Protein AF-A0A3Q3QH11-F1 (afdb_monomer)

Solvent-accessible surface area (backbone atoms only — not comparable to full-atom values): 25644 Å² total; per-residue (Å²): 134,87,88,76,90,80,82,75,76,81,72,76,75,79,68,80,43,66,52,62,38,78,49,45,77,47,57,56,49,84,46,32,37,39,34,46,46,75,87,61,91,87,56,75,84,47,38,33,44,38,30,42,28,45,78,89,65,49,70,82,40,79,49,78,41,73,62,62,53,48,80,47,30,69,63,44,58,72,43,69,44,60,46,49,32,33,42,37,35,31,30,34,45,98,86,45,61,24,57,77,38,72,36,71,32,30,21,32,13,70,78,53,96,40,79,41,78,32,39,32,68,73,53,79,73,44,62,45,83,52,99,74,32,32,30,42,40,25,56,19,62,56,65,75,38,57,61,53,48,71,35,66,71,52,95,74,26,36,40,37,35,32,46,31,54,91,83,50,77,44,78,50,68,36,46,78,84,43,72,59,34,68,48,71,59,44,81,72,66,91,93,59,81,64,37,33,32,41,40,36,37,38,27,41,79,85,53,81,38,30,37,41,33,50,66,48,69,79,50,54,54,79,78,74,64,57,69,55,54,54,49,49,55,51,49,52,52,52,50,53,51,50,51,52,51,51,53,52,51,50,51,50,50,51,53,52,52,63,65,70,61,65,83,77,80,80,81,94,81,83,75,86,82,77,80,81,93,80,89,81,83,89,85,88,86,90,84,80,90,84,81,91,85,90,88,88,86,81,91,83,87,88,87,90,86,83,89,83,92,80,89,80,90,81,90,80,90,81,88,84,88,82,90,85,79,92,87,84,85,90,77,92,88,78,91,78,89,87,84,92,85,90,77,89,86,90,90,86,80,85,92,85,91,85,85,83,82,91,83,87,82,86,86,82,84,80,86,76,68,101,78,89,67,86,66,70,43,77,42,75,79,55,100,78,50,69,44,84,40,76,74,81,132

Sequence (393 aa):
MMLAAVLLVAGVSAGLVPPPTNVTVTCQNLKTVVRWKYNSAHQPQTNFTVHLVGSEGDNWSRGETTDLQYDLSPFIWESDVLDFYYVTITAIQGGSRSELVRSDSFSFNRLKPAHVKCTLDFPPVNLTATESGATVKFENPFRFYGKLMEAVKEDGAMFTFIVSTGHKDLPSSCSEKDDICRQDNIPFPEGVEECVNLTGQLCNNDCLGQVDFNKTGPICLSKSNGTTEVHLVTLMLLLCVLVLVITIVTFLICKVKAWTMKVHERPKCLEPQLPNPRKRHPTYSPLANPVISPVTVSDHEPYDSCSVSSEEENRSAKHSSTTPLYVEGLSEDSNQELETLESSEGQRTDDDSVKTECISLEEEEEELSPYDSPQVMQVDMGDGDMVEAYTKR

Organism: Monopterus albus (NCBI:txid43700)

Secondary structure (DSSP, 8-state):
-----------------PPPEEEEEEEETTEEEEEEE--GGG----EEEEEEE-TT----EEEEESSSEEE-HHHHTTS-TTS-BEEEEEEEETTEE---EEPPPEESBTTS--SEEP-BPPP--EEEEETTEEEEEEE-HHHHSHHHHHHH--TT-EEEEEEE-SS-EEEEEEETT-SEEEEEEE---TTS--EEEEEEEEE-TTSSSEEEEPPPPPEE----THHHHHHHHHHHHHHHHHHHHHHHHHHHHHHHHHHH---PPPPS-----PPP--S-----------------------------------------------------------------------------------PPPP---TTS---EEEEE-STT-EEEEE---

InterPro domains:
  IPR003961 Fibronectin type III [PF01108] (5-99)
  IPR013783 Immunoglobulin-like fold [G3DSA:2.60.40.10] (12-111)
  IPR036116 Fibronectin type III superfamily [SSF49265] (16-107)

Radius of gyration: 47.94 Å; Cα contacts (8 Å, |Δi|>4): 518; chains: 1; bounding box: 90×103×166 Å

Structure (mmCIF, N/CA/C/O backbone):
data_AF-A0A3Q3QH11-F1
#
_entry.id   AF-A0A3Q3QH11-F1
#
loop_
_atom_site.group_PDB
_atom_site.id
_atom_site.type_symbol
_atom_site.label_atom_id
_atom_site.label_alt_id
_atom_site.label_comp_id
_atom_site.label_asym_id
_atom_site.label_entity_id
_atom_site.label_seq_id
_atom_site.pdbx_PDB_ins_code
_atom_site.Cartn_x
_atom_site.Cartn_y
_atom_site.Cartn_z
_atom_site.occupancy
_atom_site.B_iso_or_equiv
_atom_site.auth_seq_id
_atom_site.auth_comp_id
_atom_site.auth_asym_id
_atom_site.auth_atom_id
_atom_site.pdbx_PDB_model_num
ATOM 1 N N . MET A 1 1 ? 55.049 -24.193 -52.800 1.00 41.91 1 MET A N 1
ATOM 2 C CA . MET A 1 1 ? 54.706 -22.759 -52.676 1.00 41.91 1 MET A CA 1
ATOM 3 C C . MET A 1 1 ? 53.422 -22.549 -53.473 1.00 41.91 1 MET A C 1
ATOM 5 O O . MET A 1 1 ? 53.501 -22.321 -54.666 1.00 41.91 1 MET A O 1
ATOM 9 N N . MET A 1 2 ? 52.218 -22.827 -52.968 1.00 39.69 2 MET A N 1
ATOM 10 C CA . MET A 1 2 ? 51.712 -22.797 -51.584 1.00 39.69 2 MET A CA 1
ATOM 11 C C . MET A 1 2 ? 51.755 -21.392 -50.970 1.00 39.69 2 MET A C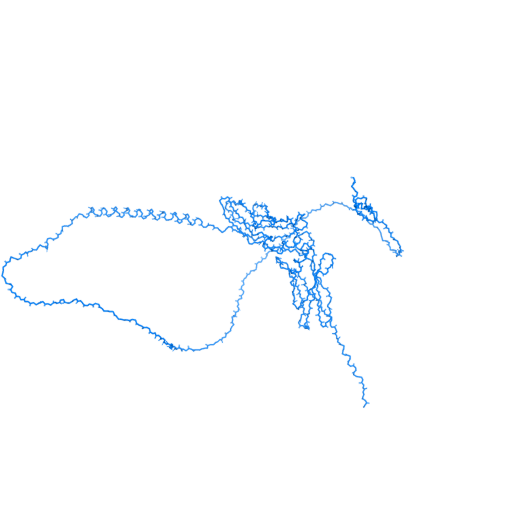 1
ATOM 13 O O . MET A 1 2 ? 52.744 -21.037 -50.339 1.00 39.69 2 MET A O 1
ATOM 17 N N . LEU A 1 3 ? 50.668 -20.644 -51.179 1.00 40.94 3 LEU A N 1
ATOM 18 C CA . LEU A 1 3 ? 50.088 -19.652 -50.265 1.00 40.94 3 LEU A CA 1
ATOM 19 C C . LEU A 1 3 ? 48.690 -19.294 -50.807 1.00 40.94 3 LEU A C 1
ATOM 21 O O . LEU A 1 3 ? 48.500 -18.301 -51.501 1.00 40.94 3 LEU A O 1
ATOM 25 N N . ALA A 1 4 ? 47.727 -20.189 -50.570 1.00 44.62 4 ALA A N 1
ATOM 26 C CA . ALA A 1 4 ? 46.320 -19.983 -50.909 1.00 44.62 4 ALA A CA 1
ATOM 27 C C . ALA A 1 4 ? 45.541 -19.579 -49.648 1.00 44.62 4 ALA A C 1
ATOM 29 O O . ALA A 1 4 ? 45.876 -20.013 -48.549 1.00 44.62 4 ALA A O 1
ATOM 30 N N . ALA A 1 5 ? 44.535 -18.726 -49.835 1.00 50.81 5 ALA A N 1
ATOM 31 C CA . ALA A 1 5 ? 43.805 -17.995 -48.804 1.00 50.81 5 ALA A CA 1
ATOM 32 C C . ALA A 1 5 ? 43.448 -18.780 -47.523 1.00 50.81 5 ALA A C 1
ATOM 34 O O . ALA A 1 5 ? 42.716 -19.765 -47.564 1.00 50.81 5 ALA A O 1
ATOM 35 N N . VAL A 1 6 ? 43.840 -18.218 -46.373 1.00 48.22 6 VAL A N 1
ATOM 36 C CA . VAL A 1 6 ? 43.160 -18.413 -45.081 1.00 48.22 6 VAL A CA 1
ATOM 37 C C . VAL A 1 6 ? 42.868 -17.034 -44.484 1.00 48.22 6 VAL A C 1
ATOM 39 O O . VAL A 1 6 ? 43.431 -16.627 -43.471 1.00 48.22 6 VAL A O 1
ATOM 42 N N . LEU A 1 7 ? 41.980 -16.284 -45.143 1.00 48.81 7 LEU A N 1
ATOM 43 C CA . LEU A 1 7 ? 41.263 -15.194 -44.481 1.00 48.81 7 LEU A CA 1
ATOM 44 C C . LEU A 1 7 ? 40.160 -15.828 -43.633 1.00 48.81 7 LEU A C 1
ATOM 46 O O . LEU A 1 7 ? 39.013 -15.942 -44.062 1.00 48.81 7 LEU A O 1
ATOM 50 N N . LEU A 1 8 ? 40.530 -16.271 -42.430 1.00 46.78 8 LEU A N 1
ATOM 51 C CA . LEU A 1 8 ? 39.557 -16.558 -41.384 1.00 46.78 8 LEU A CA 1
ATOM 52 C C . LEU A 1 8 ? 38.889 -15.237 -41.008 1.00 46.78 8 LEU A C 1
ATOM 54 O O . LEU A 1 8 ? 39.393 -14.481 -40.179 1.00 46.78 8 LEU A O 1
ATOM 58 N N . VAL A 1 9 ? 37.750 -14.963 -41.644 1.00 49.81 9 VAL A N 1
ATOM 59 C CA . VAL A 1 9 ? 36.811 -13.950 -41.174 1.00 49.81 9 VAL A CA 1
ATOM 60 C C . VAL A 1 9 ? 36.335 -14.427 -39.809 1.00 49.81 9 VAL A C 1
ATOM 62 O O . VAL A 1 9 ? 35.438 -15.262 -39.706 1.00 49.81 9 VAL A O 1
ATOM 65 N N . ALA A 1 10 ? 36.974 -13.911 -38.760 1.00 47.22 10 ALA A N 1
ATOM 66 C CA . ALA A 1 10 ? 36.498 -13.998 -37.391 1.00 47.22 10 ALA A CA 1
ATOM 67 C C . ALA A 1 10 ? 35.241 -13.127 -37.276 1.00 47.22 10 ALA A C 1
ATOM 69 O O . ALA A 1 10 ? 35.255 -12.042 -36.697 1.00 47.22 10 ALA A O 1
ATOM 70 N N . GLY A 1 11 ? 34.162 -13.600 -37.902 1.00 42.00 11 GLY A N 1
ATOM 71 C CA . GLY A 1 11 ? 32.826 -13.073 -37.730 1.00 42.00 11 GLY A CA 1
ATOM 72 C C . GLY A 1 11 ? 32.447 -13.293 -36.280 1.00 42.00 11 GLY A C 1
ATOM 73 O O . GLY A 1 11 ? 31.959 -14.360 -35.916 1.00 42.00 11 GLY A O 1
ATOM 74 N N . VAL A 1 12 ? 32.713 -12.284 -35.452 1.00 46.00 12 VAL A N 1
ATOM 75 C CA . VAL A 1 12 ? 32.092 -12.164 -34.143 1.00 46.00 12 VAL A CA 1
ATOM 76 C C . VAL A 1 12 ? 30.602 -12.074 -34.424 1.00 46.00 12 VAL A C 1
ATOM 78 O O . VAL A 1 12 ? 30.099 -11.022 -34.815 1.00 46.00 12 VAL A O 1
ATOM 81 N N . SER A 1 13 ? 29.908 -13.201 -34.278 1.00 43.16 13 SER A N 1
ATOM 82 C CA . SER A 1 13 ? 28.457 -13.219 -34.210 1.00 43.16 13 SER A CA 1
ATOM 83 C C . SER A 1 13 ? 28.072 -12.371 -33.008 1.00 43.16 13 SER A C 1
ATOM 85 O O . SER A 1 13 ? 28.094 -12.850 -31.874 1.00 43.16 13 SER A O 1
ATOM 87 N N . ALA A 1 14 ? 27.760 -11.101 -33.263 1.00 50.03 14 ALA A N 1
ATOM 88 C CA . ALA A 1 14 ? 27.093 -10.222 -32.322 1.00 50.03 14 ALA A CA 1
ATOM 89 C C . ALA A 1 14 ? 25.694 -10.805 -32.097 1.00 50.03 14 ALA A C 1
ATOM 91 O O . ALA A 1 14 ? 24.736 -10.457 -32.785 1.00 50.03 14 ALA A O 1
ATOM 92 N N . GLY A 1 15 ? 25.621 -11.801 -31.212 1.00 61.19 15 GLY A N 1
ATOM 93 C CA . GLY A 1 15 ? 24.380 -12.470 -30.867 1.00 61.19 15 GLY A CA 1
ATOM 94 C C . GLY A 1 15 ? 23.401 -11.426 -30.362 1.00 61.19 15 GLY A C 1
ATOM 95 O O . GLY A 1 15 ? 23.754 -10.637 -29.485 1.00 61.19 15 GLY A O 1
ATOM 96 N N . LEU A 1 16 ? 22.197 -11.402 -30.937 1.00 78.75 16 LEU A N 1
ATOM 97 C CA . LEU A 1 16 ? 21.146 -10.507 -30.471 1.00 78.75 16 LEU A CA 1
ATOM 98 C C . LEU A 1 16 ? 20.936 -10.747 -28.976 1.00 78.75 16 LEU A C 1
ATOM 100 O O . LEU A 1 16 ? 20.576 -11.850 -28.562 1.00 78.75 16 LEU A O 1
ATOM 104 N N . VAL A 1 17 ? 21.205 -9.712 -28.182 1.00 88.19 17 VAL A N 1
ATOM 105 C CA . VAL A 1 17 ? 21.005 -9.735 -26.735 1.00 88.19 17 VAL A CA 1
ATOM 106 C C . VAL A 1 17 ? 19.499 -9.876 -26.520 1.00 88.19 17 VAL A C 1
ATOM 108 O O . VAL A 1 17 ? 18.762 -8.973 -26.922 1.00 88.19 17 VAL A O 1
ATOM 111 N N . PRO A 1 18 ? 19.000 -10.994 -25.962 1.00 90.94 18 PRO A N 1
ATOM 112 C CA . PRO A 1 18 ? 17.565 -11.191 -25.866 1.00 90.94 18 PRO A CA 1
ATOM 113 C C . PRO A 1 18 ? 16.960 -10.148 -24.914 1.00 90.94 18 PRO A C 1
ATOM 115 O O . PRO A 1 18 ? 17.617 -9.758 -23.940 1.00 90.94 18 PRO A O 1
ATOM 118 N N . PRO A 1 19 ? 15.728 -9.685 -25.173 1.00 93.31 19 PRO A N 1
ATOM 119 C CA . PRO A 1 19 ? 15.022 -8.785 -24.271 1.00 93.31 19 PRO A CA 1
ATOM 120 C C . PRO A 1 19 ? 14.673 -9.473 -22.934 1.00 93.31 19 PRO A C 1
ATOM 122 O O . PRO A 1 19 ? 14.482 -10.694 -22.891 1.00 93.31 19 PRO A O 1
ATOM 125 N N . PRO A 1 20 ? 14.564 -8.712 -21.827 1.00 94.56 20 PRO A N 1
ATOM 126 C CA . PRO A 1 20 ? 13.922 -9.182 -20.601 1.00 94.56 20 PRO A CA 1
ATOM 127 C C . PRO A 1 20 ? 12.496 -9.695 -20.840 1.00 94.56 20 PRO A C 1
ATOM 129 O O . PRO A 1 20 ? 11.821 -9.296 -21.780 1.00 94.56 20 PRO A O 1
ATOM 132 N N . THR A 1 21 ? 11.999 -10.569 -19.968 1.00 95.06 21 THR A N 1
ATOM 133 C CA . THR A 1 21 ? 10.636 -11.122 -20.081 1.00 95.06 21 THR A CA 1
ATOM 134 C C . THR A 1 21 ? 9.908 -11.044 -18.745 1.00 95.06 21 THR A C 1
ATOM 136 O O . THR A 1 21 ? 10.556 -11.016 -17.701 1.00 95.06 21 THR A O 1
ATOM 139 N N . ASN A 1 22 ? 8.567 -11.041 -18.755 1.00 96.12 22 ASN A N 1
ATOM 140 C CA . ASN A 1 22 ? 7.748 -11.067 -17.531 1.00 96.12 22 ASN A CA 1
ATOM 141 C C . ASN A 1 22 ? 8.149 -9.933 -16.554 1.00 96.12 22 ASN A C 1
ATOM 143 O O . ASN A 1 22 ? 8.495 -10.199 -15.402 1.00 96.12 22 ASN A O 1
ATOM 147 N N . VAL A 1 23 ? 8.175 -8.685 -17.033 1.00 97.19 23 VAL A N 1
ATOM 148 C CA . VAL A 1 23 ? 8.546 -7.520 -16.214 1.00 97.19 23 VAL A CA 1
ATOM 149 C C . VAL A 1 23 ? 7.363 -7.129 -15.329 1.00 97.19 23 VAL A C 1
ATOM 151 O O . VAL A 1 23 ? 6.376 -6.597 -15.828 1.00 97.19 23 VAL A O 1
ATOM 154 N N . THR A 1 24 ? 7.451 -7.391 -14.026 1.00 97.25 24 THR A N 1
ATOM 155 C CA . THR A 1 24 ? 6.381 -7.116 -13.057 1.00 97.25 24 THR A CA 1
ATOM 156 C C . THR A 1 24 ? 6.827 -6.104 -12.008 1.00 97.25 24 THR A C 1
ATOM 158 O O . THR A 1 24 ? 7.942 -6.180 -11.490 1.00 97.25 24 THR A O 1
ATOM 161 N N . VAL A 1 25 ? 5.946 -5.163 -11.665 1.00 97.06 25 VAL A N 1
ATOM 162 C CA . VAL A 1 25 ? 6.148 -4.218 -10.557 1.00 97.06 25 VAL A CA 1
ATOM 163 C C . VAL A 1 25 ? 5.327 -4.682 -9.357 1.00 97.06 25 VAL A C 1
ATOM 165 O O . VAL A 1 25 ? 4.165 -5.053 -9.499 1.00 97.06 25 VAL A O 1
ATOM 168 N N . THR A 1 26 ? 5.930 -4.670 -8.171 1.00 96.00 26 THR A N 1
ATOM 169 C CA . THR A 1 26 ? 5.261 -4.980 -6.901 1.00 96.00 26 THR A CA 1
ATOM 170 C C . THR A 1 26 ? 5.481 -3.849 -5.908 1.00 96.00 26 THR A C 1
ATOM 172 O O . THR A 1 26 ? 6.632 -3.545 -5.584 1.00 96.00 26 THR A O 1
ATOM 175 N N . CYS A 1 27 ? 4.390 -3.279 -5.403 1.00 95.19 27 CYS A N 1
ATOM 176 C CA . CYS A 1 27 ? 4.373 -2.332 -4.292 1.00 95.19 27 CYS A CA 1
ATOM 177 C C . CYS A 1 27 ? 3.992 -3.060 -2.995 1.00 95.19 27 CYS A C 1
ATOM 179 O O . CYS A 1 27 ? 3.066 -3.868 -2.988 1.00 95.19 27 CYS A O 1
ATOM 181 N N . GLN A 1 28 ? 4.700 -2.774 -1.905 1.00 92.38 28 GLN A N 1
ATOM 182 C CA . GLN A 1 28 ? 4.384 -3.238 -0.556 1.00 92.38 28 GLN A CA 1
ATOM 183 C C . GLN A 1 28 ? 4.768 -2.133 0.433 1.00 92.38 28 GLN A C 1
ATOM 185 O O . GLN A 1 28 ? 5.950 -1.955 0.744 1.00 92.38 28 GLN A O 1
ATOM 190 N N . ASN A 1 29 ? 3.780 -1.386 0.933 1.00 92.81 29 ASN A N 1
ATOM 191 C CA . ASN A 1 29 ? 4.019 -0.144 1.675 1.00 92.81 29 ASN A CA 1
ATOM 192 C C . ASN A 1 29 ? 4.919 0.809 0.863 1.00 92.81 29 ASN A C 1
ATOM 194 O O . ASN A 1 29 ? 4.792 0.916 -0.355 1.00 92.81 29 ASN A O 1
ATOM 198 N N . LEU A 1 30 ? 5.889 1.447 1.522 1.00 90.94 30 LEU A N 1
ATOM 199 C CA . LEU A 1 30 ? 6.878 2.312 0.882 1.00 90.94 30 LEU A CA 1
ATOM 200 C C . LEU A 1 30 ? 7.856 1.560 -0.043 1.00 90.94 30 LEU A C 1
ATOM 202 O O . LEU A 1 30 ? 8.666 2.205 -0.706 1.00 90.94 30 LEU A O 1
ATOM 206 N N . LYS A 1 31 ? 7.827 0.221 -0.105 1.00 93.56 31 LYS A N 1
ATOM 207 C CA . LYS A 1 31 ? 8.769 -0.555 -0.917 1.00 93.56 31 LYS A CA 1
ATOM 208 C C . LYS A 1 31 ? 8.180 -0.906 -2.283 1.00 93.56 31 LYS A C 1
ATOM 210 O O . LYS A 1 31 ? 7.293 -1.750 -2.380 1.00 93.56 31 LYS A O 1
ATOM 215 N N . THR A 1 32 ? 8.736 -0.328 -3.345 1.00 95.19 32 THR A N 1
ATOM 216 C CA . THR A 1 32 ? 8.395 -0.663 -4.735 1.00 95.19 32 THR A CA 1
ATOM 217 C C . THR A 1 32 ? 9.574 -1.349 -5.413 1.00 95.19 32 THR A C 1
ATOM 219 O O . THR A 1 32 ? 10.671 -0.800 -5.482 1.00 95.19 32 THR A O 1
ATOM 222 N N . VAL A 1 33 ? 9.354 -2.558 -5.928 1.00 96.88 33 VAL A N 1
ATOM 223 C CA . VAL A 1 33 ? 10.381 -3.369 -6.599 1.00 96.88 33 VAL A CA 1
ATOM 224 C C . VAL A 1 33 ? 9.865 -3.818 -7.955 1.00 96.88 33 VAL A C 1
ATOM 226 O O . VAL A 1 33 ? 8.774 -4.379 -8.045 1.00 96.88 33 VAL A O 1
ATOM 229 N N . VAL A 1 34 ? 10.674 -3.630 -8.995 1.00 97.44 34 VAL A N 1
ATOM 230 C CA . VAL A 1 34 ? 10.457 -4.245 -10.310 1.00 97.44 34 VAL A CA 1
ATOM 231 C C . VAL A 1 34 ? 11.289 -5.519 -10.432 1.00 97.44 34 VAL A C 1
ATOM 233 O O . VAL A 1 34 ? 12.420 -5.575 -9.947 1.00 97.44 34 VAL A O 1
ATOM 236 N N . ARG A 1 35 ? 10.727 -6.559 -11.052 1.00 97.69 35 ARG A N 1
ATOM 237 C CA . ARG A 1 35 ? 11.358 -7.868 -11.275 1.00 97.69 35 ARG A CA 1
ATOM 238 C C . ARG A 1 35 ? 11.162 -8.323 -12.711 1.00 97.69 35 ARG A C 1
ATOM 240 O O . ARG A 1 35 ? 10.166 -7.975 -13.335 1.00 97.69 35 ARG A O 1
ATOM 247 N N . TRP A 1 36 ? 12.090 -9.117 -13.229 1.00 96.94 36 TRP A N 1
ATOM 248 C CA . TRP A 1 36 ? 12.000 -9.690 -14.573 1.00 96.94 36 TRP A CA 1
ATOM 249 C C . TRP A 1 36 ? 12.624 -11.085 -14.630 1.00 96.94 36 TRP A C 1
ATOM 251 O O . TRP A 1 36 ? 13.327 -11.523 -13.723 1.00 96.94 36 TRP A O 1
ATOM 261 N N . LYS A 1 37 ? 12.351 -11.809 -15.714 1.00 95.12 37 LYS A N 1
ATOM 262 C CA . LYS A 1 37 ? 12.970 -13.097 -16.037 1.00 95.12 37 LYS A CA 1
ATOM 263 C C . LYS A 1 37 ? 13.970 -12.910 -17.173 1.00 95.12 37 LYS A C 1
ATOM 265 O O . LYS A 1 37 ? 13.695 -12.214 -18.154 1.00 95.12 37 LYS A O 1
ATOM 270 N N . TYR A 1 38 ? 15.116 -13.573 -17.048 1.00 92.12 38 TYR A N 1
ATOM 271 C CA . TYR A 1 38 ? 16.170 -13.591 -18.056 1.00 92.12 38 TYR A CA 1
ATOM 272 C C . TYR A 1 38 ? 16.771 -14.991 -18.170 1.00 92.12 38 TYR A C 1
ATOM 274 O O . TYR A 1 38 ? 17.002 -15.640 -17.151 1.00 92.12 38 TYR A O 1
ATOM 282 N N . ASN A 1 39 ? 17.030 -15.467 -19.391 1.00 84.81 39 ASN A N 1
ATOM 283 C CA . ASN A 1 39 ? 17.626 -16.786 -19.602 1.00 84.81 39 ASN A CA 1
ATOM 284 C C . ASN A 1 39 ? 19.158 -16.692 -19.665 1.00 84.81 39 ASN A C 1
ATOM 286 O O . ASN A 1 39 ? 19.759 -16.681 -20.737 1.00 84.81 39 ASN A O 1
ATOM 290 N N . SER A 1 40 ? 19.791 -16.640 -18.494 1.00 67.44 40 SER A N 1
ATOM 291 C CA . SER A 1 40 ? 21.248 -16.547 -18.345 1.00 67.44 40 SER A CA 1
ATOM 292 C C . SER A 1 40 ? 22.008 -17.858 -18.603 1.00 67.44 40 SER A C 1
ATOM 294 O O . SER A 1 40 ? 23.237 -17.849 -18.580 1.00 67.44 40 SER A O 1
ATOM 296 N N . ALA A 1 41 ? 21.326 -18.981 -18.871 1.00 60.69 41 ALA A N 1
ATOM 297 C CA . ALA A 1 41 ? 21.913 -20.330 -18.844 1.00 60.69 41 ALA A CA 1
ATOM 298 C C . ALA A 1 41 ? 23.121 -20.551 -19.783 1.00 60.69 41 ALA A C 1
ATOM 300 O O . ALA A 1 41 ? 23.915 -21.468 -19.558 1.00 60.69 41 ALA A O 1
ATOM 301 N N . HIS A 1 42 ? 23.263 -19.730 -20.829 1.00 54.06 42 HIS A N 1
ATOM 302 C CA . HIS A 1 42 ? 24.322 -19.833 -21.842 1.00 54.06 42 HIS A CA 1
ATOM 303 C C . HIS A 1 42 ? 24.967 -18.478 -22.193 1.00 54.06 42 HIS A C 1
ATOM 305 O O . HIS A 1 42 ? 25.542 -18.343 -23.272 1.00 54.06 42 HIS A O 1
ATOM 311 N N . GLN A 1 43 ? 24.836 -17.456 -21.339 1.00 61.38 43 GLN A N 1
ATOM 312 C CA . GLN A 1 43 ? 25.171 -16.068 -21.691 1.00 61.38 43 GLN A CA 1
ATOM 313 C C . GLN A 1 43 ? 26.237 -15.443 -20.774 1.00 61.38 43 GLN A C 1
ATOM 315 O O . GLN A 1 43 ? 26.370 -15.849 -19.618 1.00 61.38 43 GLN A O 1
ATOM 320 N N . PRO A 1 44 ? 27.030 -14.472 -21.278 1.00 70.38 44 PRO A N 1
ATOM 321 C CA . PRO A 1 44 ? 27.988 -13.726 -20.465 1.00 70.38 44 PRO A CA 1
ATOM 322 C C . PRO A 1 44 ? 27.284 -12.869 -19.402 1.00 70.38 44 PRO A C 1
ATOM 324 O O . PRO A 1 44 ? 26.066 -12.674 -19.434 1.00 70.38 44 PRO A O 1
ATOM 327 N N . GLN A 1 45 ? 28.076 -12.311 -18.477 1.00 82.50 45 GLN A N 1
ATOM 328 C CA . GLN A 1 45 ? 27.591 -11.353 -17.483 1.00 82.50 45 GLN A CA 1
ATOM 329 C C . GLN A 1 45 ? 26.761 -10.258 -18.168 1.00 82.50 45 GLN A C 1
ATOM 331 O O . GLN A 1 45 ? 27.253 -9.529 -19.030 1.00 82.50 45 GLN A O 1
ATOM 336 N N . THR A 1 46 ? 25.487 -10.198 -17.790 1.00 89.19 46 THR A N 1
ATOM 337 C CA . THR A 1 46 ? 24.501 -9.266 -18.331 1.00 89.19 46 THR A CA 1
ATOM 338 C C . THR A 1 46 ? 24.264 -8.172 -17.306 1.00 89.19 46 THR A C 1
ATOM 340 O O . THR A 1 46 ? 23.952 -8.473 -16.154 1.00 89.19 46 THR A O 1
ATOM 343 N N . ASN A 1 47 ? 24.379 -6.919 -17.733 1.00 93.00 47 ASN A N 1
ATOM 344 C CA . ASN A 1 47 ? 23.879 -5.785 -16.966 1.00 93.00 47 ASN A CA 1
ATOM 345 C C . ASN A 1 47 ? 22.493 -5.408 -17.500 1.00 93.00 47 ASN A C 1
ATOM 347 O O . ASN A 1 47 ? 22.213 -5.559 -18.688 1.00 93.00 47 ASN A O 1
ATOM 351 N N . PHE A 1 48 ? 21.640 -4.873 -16.640 1.00 94.38 48 PHE A N 1
ATOM 352 C CA . PHE A 1 48 ? 20.331 -4.345 -16.989 1.00 94.38 48 PHE A CA 1
ATOM 353 C C . PHE A 1 48 ? 20.305 -2.854 -16.684 1.00 94.38 48 PHE A C 1
ATOM 355 O O . PHE A 1 48 ? 20.604 -2.447 -15.561 1.00 94.38 48 PHE A O 1
ATOM 362 N N . THR A 1 49 ? 19.926 -2.048 -17.671 1.00 94.94 49 THR A N 1
ATOM 363 C CA . THR A 1 49 ? 19.564 -0.647 -17.451 1.00 94.94 49 THR A CA 1
ATOM 364 C C . THR A 1 49 ? 18.066 -0.586 -17.191 1.00 94.94 49 THR A C 1
ATOM 366 O O . THR A 1 49 ? 17.276 -1.054 -18.014 1.00 94.94 49 THR A O 1
ATOM 369 N N . VAL A 1 50 ? 17.688 -0.017 -16.049 1.00 95.88 50 VAL A N 1
ATOM 370 C CA . VAL A 1 50 ? 16.306 0.154 -15.592 1.00 95.88 50 VAL A CA 1
ATOM 371 C C . VAL A 1 50 ? 15.975 1.642 -15.634 1.00 95.88 50 VAL A C 1
ATOM 373 O O . VAL A 1 50 ? 16.735 2.457 -15.118 1.00 95.88 50 VAL A O 1
ATOM 376 N N . HIS A 1 51 ? 14.852 1.998 -16.244 1.00 94.25 51 HIS A N 1
ATOM 377 C CA . HIS A 1 51 ? 14.390 3.374 -16.389 1.00 94.25 51 HIS A CA 1
ATOM 378 C C . HIS A 1 51 ? 12.981 3.523 -15.816 1.00 94.25 51 HIS A C 1
ATOM 380 O O . HIS A 1 51 ? 12.072 2.803 -16.231 1.00 94.25 51 HIS A O 1
ATOM 386 N N . LEU A 1 52 ? 12.808 4.454 -14.876 1.00 93.69 52 LEU A N 1
ATOM 387 C CA . LEU A 1 52 ? 11.498 4.883 -14.382 1.00 93.69 52 LEU A CA 1
ATOM 388 C C . LEU A 1 52 ? 11.000 6.043 -15.248 1.00 93.69 52 LEU A C 1
ATOM 390 O O . LEU A 1 52 ? 11.754 6.988 -15.487 1.00 93.69 52 LEU A O 1
ATOM 394 N N . VAL A 1 53 ? 9.749 5.969 -15.704 1.00 91.75 53 VAL A N 1
ATOM 395 C CA . VAL A 1 53 ? 9.140 6.966 -16.597 1.00 91.75 53 VAL A CA 1
ATOM 396 C C . VAL A 1 53 ? 7.754 7.348 -16.073 1.00 91.75 53 VAL A C 1
ATOM 398 O O . VAL A 1 53 ? 6.955 6.456 -15.773 1.00 91.75 53 VAL A O 1
ATOM 401 N N . GLY A 1 54 ? 7.497 8.651 -15.928 1.00 88.50 54 GLY A N 1
ATOM 402 C CA . GLY A 1 54 ? 6.215 9.209 -15.460 1.00 88.50 54 GLY A CA 1
ATOM 403 C C . GLY A 1 54 ? 5.226 9.519 -16.591 1.00 88.50 54 GLY A C 1
ATOM 404 O O . GLY A 1 54 ? 5.454 9.146 -17.748 1.00 88.50 54 GLY A O 1
ATOM 405 N N . SER A 1 55 ? 4.144 10.238 -16.272 1.00 78.31 55 SER A N 1
ATOM 406 C CA . SER A 1 55 ? 3.107 10.639 -17.241 1.00 78.31 55 SER A CA 1
ATOM 407 C C . SER A 1 55 ? 3.643 11.515 -18.373 1.00 78.31 55 SER A C 1
ATOM 409 O O . SER A 1 55 ? 3.252 11.331 -19.523 1.00 78.31 55 SER A O 1
ATOM 411 N N . GLU A 1 56 ? 4.554 12.440 -18.066 1.00 75.75 56 GLU A N 1
ATOM 412 C CA . GLU A 1 56 ? 5.090 13.426 -19.021 1.00 75.75 56 GLU A CA 1
ATOM 413 C C . GLU A 1 56 ? 6.131 12.829 -19.992 1.00 75.75 56 GLU A C 1
ATOM 415 O O . GLU A 1 56 ? 6.664 13.519 -20.854 1.00 75.75 56 GLU A O 1
ATOM 420 N N . GLY A 1 57 ? 6.419 11.525 -19.883 1.00 68.38 57 GLY A N 1
ATOM 421 C CA . GLY A 1 57 ? 7.375 10.812 -20.738 1.00 68.38 57 GLY A CA 1
ATOM 422 C C . GLY A 1 57 ? 8.842 10.967 -20.327 1.00 68.38 57 GLY A C 1
ATOM 423 O O . GLY A 1 57 ? 9.699 10.259 -20.864 1.00 68.38 57 GLY A O 1
ATOM 424 N N . ASP A 1 58 ? 9.135 11.825 -19.349 1.00 69.25 58 ASP A N 1
ATOM 425 C CA . ASP A 1 58 ? 10.487 12.043 -18.847 1.00 69.25 58 ASP A CA 1
ATOM 426 C C . ASP A 1 58 ? 11.046 10.826 -18.093 1.00 69.25 58 ASP A C 1
ATOM 428 O O . ASP A 1 58 ? 10.392 10.194 -17.254 1.00 69.25 58 ASP A O 1
ATOM 432 N N . ASN A 1 59 ? 12.308 10.504 -18.392 1.00 67.81 59 ASN A N 1
ATOM 433 C CA . ASN A 1 59 ? 13.049 9.399 -17.783 1.00 67.81 59 ASN A CA 1
ATOM 434 C C . ASN A 1 59 ? 13.602 9.826 -16.415 1.00 67.81 59 ASN A C 1
ATOM 436 O O . ASN A 1 59 ? 14.801 10.077 -16.279 1.00 67.81 59 ASN A O 1
ATOM 440 N N . TRP A 1 60 ? 12.723 9.903 -15.413 1.00 67.19 60 TRP A N 1
ATOM 441 C CA . TRP A 1 60 ? 13.018 10.424 -14.072 1.00 67.19 60 TRP A CA 1
ATOM 442 C C . TRP A 1 60 ? 14.229 9.768 -13.391 1.00 67.19 60 TRP A C 1
ATOM 444 O O . TRP A 1 60 ? 14.944 10.415 -12.626 1.00 67.19 60 TRP A O 1
ATOM 454 N N . SER A 1 61 ? 14.506 8.489 -13.671 1.00 73.81 61 SER A N 1
ATOM 455 C CA . SER A 1 61 ? 15.736 7.847 -13.200 1.00 73.81 61 SER A CA 1
ATOM 456 C C . SER A 1 61 ? 16.325 6.823 -14.173 1.00 73.81 61 SER A C 1
ATOM 458 O O . SER A 1 61 ? 15.642 6.255 -15.032 1.00 73.81 61 SER A O 1
ATOM 460 N N . ARG A 1 62 ? 17.633 6.577 -14.011 1.00 83.19 6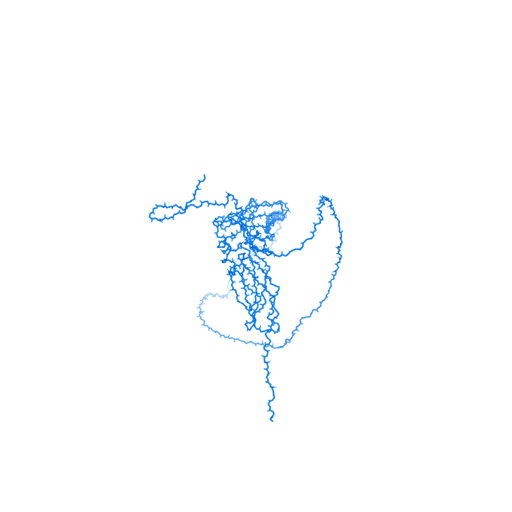2 ARG A N 1
ATOM 461 C CA . ARG A 1 62 ? 18.358 5.423 -14.557 1.00 83.19 62 ARG A CA 1
ATOM 462 C C . ARG A 1 62 ? 19.005 4.652 -13.411 1.00 83.19 62 ARG A C 1
ATOM 464 O O . ARG A 1 62 ? 19.886 5.179 -12.739 1.00 83.19 62 ARG A O 1
ATOM 471 N N . GLY A 1 63 ? 18.633 3.388 -13.270 1.00 88.69 63 GLY A N 1
ATOM 472 C CA . GLY A 1 63 ? 19.382 2.384 -12.527 1.00 88.69 63 GLY A CA 1
ATOM 473 C C . GLY A 1 63 ? 20.205 1.493 -13.456 1.00 88.69 63 GLY A C 1
ATOM 474 O O . GLY A 1 63 ? 19.817 1.247 -14.599 1.00 88.69 63 GLY A O 1
ATOM 475 N N . GLU A 1 64 ? 21.314 0.958 -12.951 1.00 92.62 64 GLU A N 1
ATOM 476 C CA . GLU A 1 64 ? 22.018 -0.176 -13.559 1.00 92.62 64 GLU A CA 1
ATOM 477 C C . GLU A 1 64 ? 22.228 -1.270 -12.504 1.00 92.62 64 GLU A C 1
ATOM 479 O O . GLU A 1 64 ? 22.530 -0.974 -11.348 1.00 92.62 64 GLU A O 1
ATOM 484 N N . THR A 1 65 ? 22.028 -2.536 -12.881 1.00 93.19 65 THR A N 1
ATOM 485 C CA . THR A 1 65 ? 22.192 -3.697 -11.987 1.00 93.19 65 THR A CA 1
ATOM 486 C C . THR A 1 65 ? 22.548 -4.969 -12.763 1.00 93.19 65 THR A C 1
ATOM 488 O O . THR A 1 65 ? 22.267 -5.071 -13.954 1.00 93.19 65 THR A O 1
ATOM 491 N N . THR A 1 66 ? 23.152 -5.957 -12.102 1.00 92.81 66 THR A N 1
ATOM 492 C CA . THR A 1 66 ? 23.282 -7.342 -12.604 1.00 92.81 66 THR A CA 1
ATOM 493 C C . THR A 1 66 ? 22.129 -8.248 -12.165 1.00 92.81 66 THR A C 1
ATOM 495 O O . THR A 1 66 ? 21.961 -9.341 -12.705 1.00 92.81 66 THR A O 1
ATOM 498 N N . ASP A 1 67 ? 21.352 -7.819 -11.171 1.00 93.56 67 ASP A N 1
ATOM 499 C CA . ASP A 1 67 ? 20.298 -8.622 -10.554 1.00 93.56 67 ASP A CA 1
ATOM 500 C C . ASP A 1 67 ? 19.022 -8.623 -11.403 1.00 93.56 67 ASP A C 1
ATOM 502 O O . ASP A 1 67 ? 18.762 -7.692 -12.157 1.00 93.56 67 ASP A O 1
ATOM 506 N N . LEU A 1 68 ? 18.172 -9.640 -11.228 1.00 94.56 68 LEU A N 1
ATOM 507 C CA . LEU A 1 68 ? 16.862 -9.753 -11.897 1.00 94.56 68 LEU A CA 1
ATOM 508 C C . LEU A 1 68 ? 15.732 -8.976 -11.188 1.00 94.56 68 LEU A C 1
ATOM 510 O O . LEU A 1 68 ? 14.543 -9.242 -11.392 1.00 94.56 68 LEU A O 1
ATOM 514 N N . GLN A 1 69 ? 16.104 -8.045 -10.311 1.00 96.00 69 GLN A N 1
ATOM 515 C CA . GLN A 1 69 ? 15.199 -7.124 -9.635 1.00 96.00 69 GLN A CA 1
ATOM 516 C C . GLN A 1 69 ? 15.892 -5.783 -9.378 1.00 96.00 69 GLN A C 1
ATOM 518 O O . GLN A 1 69 ? 17.115 -5.723 -9.251 1.00 96.00 69 GLN A O 1
ATOM 523 N N . TYR A 1 70 ? 15.107 -4.716 -9.249 1.00 96.12 70 TYR A N 1
ATOM 524 C CA . TYR A 1 70 ? 15.605 -3.388 -8.903 1.00 96.12 70 TYR A CA 1
ATOM 525 C C . TYR A 1 70 ? 14.652 -2.682 -7.936 1.00 96.12 70 TYR A C 1
ATOM 527 O O . TYR A 1 70 ? 13.430 -2.769 -8.078 1.00 96.12 70 TYR A O 1
ATOM 535 N N . ASP A 1 71 ? 15.216 -2.013 -6.931 1.00 95.75 71 ASP A N 1
ATOM 536 C CA . ASP A 1 71 ? 14.460 -1.285 -5.914 1.00 95.75 71 ASP A CA 1
ATOM 537 C C . ASP A 1 71 ? 14.204 0.146 -6.401 1.00 95.75 71 ASP A C 1
ATOM 539 O O . ASP A 1 71 ? 15.129 0.943 -6.552 1.00 95.75 71 ASP A O 1
ATOM 543 N N . LEU A 1 72 ? 12.942 0.450 -6.699 1.00 94.25 72 LEU A N 1
ATOM 544 C CA . LEU A 1 72 ? 12.513 1.744 -7.233 1.00 94.25 72 LEU A CA 1
ATOM 545 C C . LEU A 1 72 ? 12.122 2.731 -6.128 1.00 94.25 72 LEU A C 1
ATOM 547 O O . LEU A 1 72 ? 11.898 3.907 -6.411 1.00 94.25 72 LEU A O 1
ATOM 551 N N . SER A 1 73 ? 12.045 2.265 -4.878 1.00 92.06 73 SER A N 1
ATOM 552 C CA . SER A 1 73 ? 11.532 3.037 -3.744 1.00 92.06 73 SER A CA 1
ATOM 553 C C . SER A 1 73 ? 12.209 4.403 -3.565 1.00 92.06 73 SER A C 1
ATOM 555 O O . SER A 1 73 ? 11.474 5.370 -3.389 1.00 92.06 73 SER A O 1
ATOM 557 N N . PRO A 1 74 ? 13.553 4.552 -3.632 1.00 89.31 74 PRO A N 1
ATOM 558 C CA . PRO A 1 74 ? 14.187 5.862 -3.461 1.00 89.31 74 PRO A CA 1
ATOM 559 C C . PRO A 1 74 ? 13.642 6.892 -4.455 1.00 89.31 74 PRO A C 1
ATOM 561 O O . PRO A 1 74 ? 13.118 7.921 -4.045 1.00 89.31 74 PRO A O 1
ATOM 564 N N . PHE A 1 75 ? 13.635 6.536 -5.742 1.00 88.62 75 PHE A N 1
ATOM 565 C CA . PHE A 1 75 ? 13.209 7.408 -6.835 1.00 88.62 75 PHE A CA 1
ATOM 566 C C . PHE A 1 75 ? 11.729 7.802 -6.747 1.00 88.62 75 PHE A C 1
ATOM 568 O O . PHE A 1 75 ? 11.407 8.948 -7.029 1.00 88.62 75 PHE A O 1
ATOM 575 N N . ILE A 1 76 ? 10.850 6.881 -6.333 1.00 89.25 76 ILE A N 1
ATOM 576 C CA . ILE A 1 76 ? 9.396 7.119 -6.235 1.00 89.25 76 ILE A CA 1
ATOM 577 C C . ILE A 1 76 ? 9.036 8.040 -5.061 1.00 89.25 76 ILE A C 1
ATOM 579 O O . ILE A 1 76 ? 8.142 8.869 -5.184 1.00 89.25 76 ILE A O 1
ATOM 583 N N . TRP A 1 77 ? 9.729 7.927 -3.924 1.00 86.94 77 TRP A N 1
ATOM 584 C CA . TRP A 1 77 ? 9.506 8.832 -2.784 1.00 86.94 77 TRP A CA 1
ATOM 585 C C . TRP A 1 77 ? 10.310 10.139 -2.881 1.00 86.94 77 TRP A C 1
ATOM 587 O O . TRP A 1 77 ? 10.227 10.976 -1.988 1.00 86.94 77 TRP A O 1
ATOM 597 N N . GLU A 1 78 ? 11.095 10.309 -3.946 1.00 84.50 78 GLU A N 1
ATOM 598 C CA . GLU A 1 78 ? 11.773 11.559 -4.315 1.00 84.50 78 GLU A CA 1
ATOM 599 C C . GLU A 1 78 ? 11.079 12.261 -5.507 1.00 84.50 78 GLU A C 1
ATOM 601 O O . GLU A 1 78 ? 11.339 13.438 -5.761 1.00 84.50 78 GLU A O 1
ATOM 606 N N . SER A 1 79 ? 10.163 11.574 -6.205 1.00 81.69 79 SER A N 1
ATOM 607 C CA . SER A 1 79 ? 9.321 12.093 -7.292 1.00 81.69 79 SER A CA 1
ATOM 608 C C . SER A 1 79 ? 7.928 12.534 -6.799 1.00 81.69 79 SER A C 1
ATOM 610 O O . SER A 1 79 ? 7.695 12.687 -5.597 1.00 81.69 79 SER A O 1
ATOM 612 N N . ASP A 1 80 ? 6.990 12.779 -7.722 1.00 84.69 80 ASP A N 1
ATOM 613 C CA . ASP A 1 80 ? 5.561 12.862 -7.397 1.00 84.69 80 ASP A CA 1
ATOM 614 C C . ASP A 1 80 ? 4.979 11.451 -7.211 1.00 84.69 80 ASP A C 1
ATOM 616 O O . ASP A 1 80 ? 4.675 10.751 -8.174 1.00 84.69 80 ASP A O 1
ATOM 620 N N . VAL A 1 81 ? 4.791 11.023 -5.962 1.00 86.12 81 VAL A N 1
ATOM 621 C CA . VAL A 1 81 ? 4.239 9.694 -5.648 1.00 86.12 81 VAL A CA 1
ATOM 622 C C . VAL A 1 81 ? 2.797 9.488 -6.153 1.00 86.12 81 VAL A C 1
ATOM 624 O O . VAL A 1 81 ? 2.340 8.348 -6.273 1.00 86.12 81 VAL A O 1
ATOM 627 N N . LEU A 1 82 ? 2.076 10.571 -6.465 1.00 87.69 82 LEU A N 1
ATOM 628 C CA . LEU A 1 82 ? 0.692 10.551 -6.941 1.00 87.69 82 LEU A CA 1
ATOM 629 C C . LEU A 1 82 ? 0.583 10.462 -8.475 1.00 87.69 82 LEU A C 1
ATOM 631 O O . LEU A 1 82 ? -0.536 10.376 -9.001 1.00 87.69 82 LEU A O 1
ATOM 635 N N . ASP A 1 83 ? 1.708 10.437 -9.196 1.00 88.38 83 ASP A N 1
ATOM 636 C CA . ASP A 1 83 ? 1.727 10.267 -10.647 1.00 88.38 83 ASP A CA 1
ATOM 637 C C . ASP A 1 83 ? 1.588 8.793 -11.099 1.00 88.38 83 ASP A C 1
ATOM 639 O O . ASP A 1 83 ? 1.582 7.842 -10.311 1.00 88.38 83 ASP A O 1
ATOM 643 N N . PHE A 1 84 ? 1.397 8.601 -12.402 1.00 90.25 84 PHE A N 1
ATOM 644 C CA . PHE A 1 84 ? 1.331 7.323 -13.098 1.00 90.25 84 PHE A CA 1
ATOM 645 C C . PHE A 1 84 ? 2.710 6.973 -13.663 1.00 90.25 84 PHE A C 1
ATOM 647 O O . PHE A 1 84 ? 3.262 7.695 -14.489 1.00 90.25 84 PHE A O 1
ATOM 654 N N . TYR A 1 85 ? 3.240 5.824 -13.255 1.00 93.62 85 TYR A N 1
ATOM 655 C CA . TYR A 1 85 ? 4.573 5.369 -13.629 1.00 93.62 85 TYR A CA 1
ATOM 656 C C . TYR A 1 85 ? 4.548 4.089 -14.454 1.00 93.62 85 TYR A C 1
ATOM 658 O O . TYR A 1 85 ? 3.631 3.271 -14.383 1.00 93.62 85 TYR A O 1
ATOM 666 N N . TYR A 1 86 ? 5.617 3.877 -15.211 1.00 94.56 86 TYR A N 1
ATOM 667 C CA . TYR A 1 86 ? 5.980 2.579 -15.761 1.00 94.56 86 TYR A CA 1
ATOM 668 C C . TYR A 1 86 ? 7.498 2.418 -15.773 1.00 94.56 86 TYR A C 1
ATOM 670 O O . TYR A 1 86 ? 8.255 3.387 -15.682 1.00 94.56 86 TYR A O 1
ATOM 678 N N . VAL A 1 87 ? 7.949 1.172 -15.876 1.00 95.75 87 VAL A N 1
ATOM 679 C CA . VAL A 1 87 ? 9.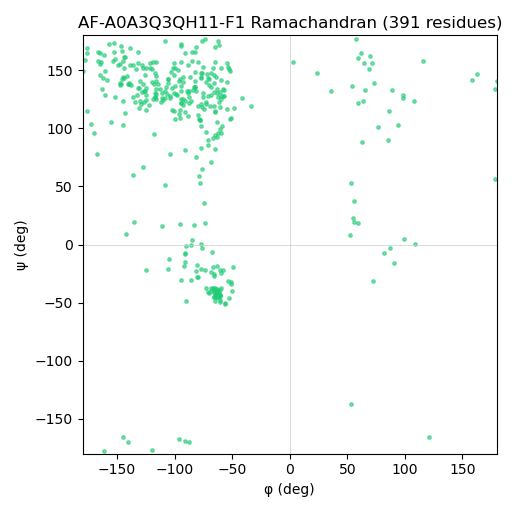367 0.836 -15.978 1.00 95.75 87 VAL A CA 1
ATOM 680 C C . VAL A 1 87 ? 9.679 0.438 -17.410 1.00 95.75 87 VAL A C 1
ATOM 682 O O . VAL A 1 87 ? 8.894 -0.262 -18.051 1.00 95.75 87 VAL A O 1
ATOM 685 N N . THR A 1 88 ? 10.852 0.824 -17.902 1.00 95.38 88 THR A N 1
ATOM 686 C CA . THR A 1 88 ? 11.448 0.214 -19.091 1.00 95.38 88 THR A CA 1
ATOM 687 C C . THR A 1 88 ? 12.802 -0.403 -18.752 1.00 95.38 88 THR A C 1
ATOM 689 O O . THR A 1 88 ? 13.558 0.134 -17.941 1.00 95.38 88 THR A O 1
ATOM 692 N N . ILE A 1 89 ? 13.093 -1.578 -19.313 1.00 96.00 89 ILE A N 1
ATOM 693 C CA . ILE A 1 89 ? 14.300 -2.355 -19.010 1.00 96.00 89 ILE A CA 1
ATOM 694 C C . ILE A 1 89 ? 14.972 -2.782 -20.311 1.00 96.00 89 ILE A C 1
ATOM 696 O O . ILE A 1 89 ? 14.317 -3.256 -21.239 1.00 96.00 89 ILE A O 1
ATOM 700 N N . THR A 1 90 ? 16.292 -2.620 -20.368 1.00 94.62 90 THR A N 1
ATOM 701 C CA . THR A 1 90 ? 17.144 -3.062 -21.481 1.00 94.62 90 THR A CA 1
ATOM 702 C C . THR A 1 90 ? 18.276 -3.928 -20.936 1.00 94.62 90 THR A C 1
ATOM 704 O O . THR A 1 90 ? 18.941 -3.536 -19.978 1.00 94.62 90 THR A O 1
ATOM 707 N N . ALA A 1 91 ? 18.515 -5.092 -21.540 1.00 94.00 91 ALA A N 1
ATOM 708 C CA . ALA A 1 91 ? 19.659 -5.942 -21.222 1.00 94.00 91 ALA A CA 1
ATOM 709 C C . ALA A 1 91 ? 20.892 -5.522 -22.039 1.00 94.00 91 ALA A C 1
ATOM 711 O O . ALA A 1 91 ? 20.776 -5.129 -23.201 1.00 94.00 91 ALA A O 1
ATOM 712 N N . ILE A 1 92 ? 22.078 -5.613 -21.437 1.00 91.31 92 ILE A N 1
ATOM 713 C CA . ILE A 1 92 ? 23.359 -5.208 -22.021 1.00 91.31 92 ILE A CA 1
ATOM 714 C C . ILE A 1 92 ? 24.376 -6.340 -21.852 1.00 91.31 92 ILE A C 1
ATOM 716 O O . ILE A 1 92 ? 24.662 -6.769 -20.734 1.00 91.31 92 ILE A O 1
ATOM 720 N N . GLN A 1 93 ? 24.957 -6.793 -22.966 1.00 89.31 93 GLN A N 1
ATOM 721 C CA . GLN A 1 93 ? 26.017 -7.808 -23.009 1.00 89.31 93 GLN A CA 1
ATOM 722 C C . GLN A 1 93 ? 27.103 -7.368 -23.993 1.00 89.31 93 GLN A C 1
ATOM 724 O O . GLN A 1 93 ? 26.810 -7.047 -25.141 1.00 89.31 93 GLN A O 1
ATOM 729 N N . GLY A 1 94 ? 28.366 -7.329 -23.556 1.00 82.12 94 GLY A N 1
ATOM 730 C CA . GLY A 1 94 ? 29.504 -7.001 -24.431 1.00 82.12 94 GLY A CA 1
ATOM 731 C C . GLY A 1 94 ? 29.451 -5.615 -25.101 1.00 82.12 94 GLY A C 1
ATOM 732 O O . GLY A 1 94 ? 30.125 -5.404 -26.102 1.00 82.12 94 GLY A O 1
ATOM 733 N N . GLY A 1 95 ? 28.637 -4.687 -24.583 1.00 82.44 95 GLY A N 1
ATOM 734 C CA . GLY A 1 95 ? 28.360 -3.377 -25.190 1.00 82.44 95 GLY A CA 1
ATOM 735 C C . GLY A 1 95 ? 27.160 -3.356 -26.150 1.00 82.44 95 GLY A C 1
ATOM 736 O O . GLY A 1 95 ? 26.621 -2.283 -26.417 1.00 82.44 95 GLY A O 1
ATOM 737 N N . SER A 1 96 ? 26.685 -4.516 -26.612 1.00 88.25 96 SER A N 1
ATOM 738 C CA . SER A 1 96 ? 25.416 -4.650 -27.335 1.00 88.25 96 SER A CA 1
ATOM 739 C C . SER A 1 96 ? 24.225 -4.549 -26.377 1.00 88.25 96 SER A C 1
ATOM 741 O O . SER A 1 96 ? 24.334 -4.885 -25.196 1.00 88.25 96 SER A O 1
ATOM 743 N N . ARG A 1 97 ? 23.079 -4.091 -26.891 1.00 91.44 97 ARG A N 1
ATOM 744 C CA . ARG A 1 97 ? 21.828 -3.904 -26.138 1.00 91.44 97 ARG A CA 1
ATOM 745 C C . ARG A 1 97 ? 20.706 -4.754 -26.726 1.00 91.44 97 ARG A C 1
ATOM 747 O O . ARG A 1 97 ? 20.710 -5.008 -27.929 1.00 91.44 97 ARG A O 1
ATOM 754 N N . SER A 1 98 ? 19.761 -5.166 -25.886 1.00 92.81 98 SER A N 1
ATOM 755 C CA . SER A 1 98 ? 18.504 -5.773 -26.325 1.00 92.81 98 SER A CA 1
ATOM 756 C C . SER A 1 98 ? 17.525 -4.731 -26.866 1.00 92.81 98 SER A C 1
ATOM 758 O O . SER A 1 98 ? 17.734 -3.524 -26.733 1.00 92.81 98 SER A O 1
ATOM 760 N N . GLU A 1 99 ? 16.396 -5.205 -27.390 1.00 93.88 99 GLU A N 1
ATOM 761 C CA . GLU A 1 99 ? 15.179 -4.395 -27.453 1.00 93.88 99 GLU A CA 1
ATOM 762 C C . GLU A 1 99 ? 14.739 -3.974 -26.038 1.00 93.88 99 GLU A C 1
ATOM 764 O O . GLU A 1 99 ? 15.035 -4.650 -25.044 1.00 93.88 99 GLU A O 1
ATOM 769 N N . LEU A 1 100 ? 14.055 -2.834 -25.953 1.00 93.75 100 LEU A N 1
ATOM 770 C CA . LEU A 1 100 ? 13.547 -2.259 -24.710 1.00 93.75 100 LEU A CA 1
ATOM 771 C C . LEU A 1 100 ? 12.194 -2.885 -24.358 1.00 93.75 100 LEU A C 1
ATOM 773 O O . LEU A 1 100 ? 11.301 -2.953 -25.198 1.00 93.75 100 LEU A O 1
ATOM 777 N N . VAL A 1 101 ? 12.025 -3.295 -23.100 1.00 96.50 101 VAL A N 1
ATOM 778 C CA . VAL A 1 101 ? 10.789 -3.923 -22.611 1.00 96.50 101 VAL A CA 1
ATOM 779 C C . VAL A 1 101 ? 10.139 -3.058 -21.548 1.00 96.50 101 VAL A C 1
ATOM 781 O O . VAL A 1 101 ? 10.791 -2.649 -20.589 1.00 96.50 101 VAL A O 1
ATOM 784 N N . ARG A 1 102 ? 8.845 -2.790 -21.722 1.00 95.38 102 ARG A N 1
ATOM 785 C CA . ARG A 1 102 ? 8.007 -1.993 -20.822 1.00 95.38 102 ARG A CA 1
ATOM 786 C C . ARG A 1 102 ? 7.253 -2.892 -19.834 1.00 95.38 102 ARG A C 1
ATOM 788 O O . ARG A 1 102 ? 6.808 -3.973 -20.209 1.00 95.38 102 ARG A O 1
ATOM 795 N N . SER A 1 103 ? 7.109 -2.439 -18.590 1.00 96.62 103 SER A N 1
ATOM 796 C CA . SER A 1 103 ? 6.216 -3.040 -17.592 1.00 96.62 103 SER A CA 1
ATOM 797 C C . SER A 1 103 ? 4.773 -2.557 -17.751 1.00 96.62 103 SER A C 1
ATOM 799 O O . SER A 1 103 ? 4.516 -1.497 -18.332 1.00 96.62 103 SER A O 1
ATOM 801 N N . ASP A 1 104 ? 3.847 -3.259 -17.101 1.00 95.81 104 ASP A N 1
ATOM 802 C CA . ASP A 1 104 ? 2.550 -2.689 -16.731 1.00 95.81 104 ASP A CA 1
ATOM 803 C C . ASP A 1 104 ? 2.737 -1.370 -15.953 1.00 95.81 104 ASP A C 1
ATOM 805 O O . ASP A 1 104 ? 3.757 -1.168 -15.278 1.00 95.81 104 ASP A O 1
ATOM 809 N N . SER A 1 105 ? 1.769 -0.456 -16.055 1.00 95.19 105 SER A N 1
ATOM 810 C CA . SER A 1 105 ? 1.819 0.821 -15.332 1.00 95.19 105 SER A CA 1
ATOM 811 C C . SER A 1 105 ? 1.344 0.693 -13.887 1.00 95.19 105 SER A C 1
ATOM 813 O O . SER A 1 105 ? 0.447 -0.096 -13.585 1.00 95.19 105 SER A O 1
ATOM 815 N N . PHE A 1 106 ? 1.912 1.503 -12.998 1.00 95.62 106 PHE A N 1
ATOM 816 C CA . PHE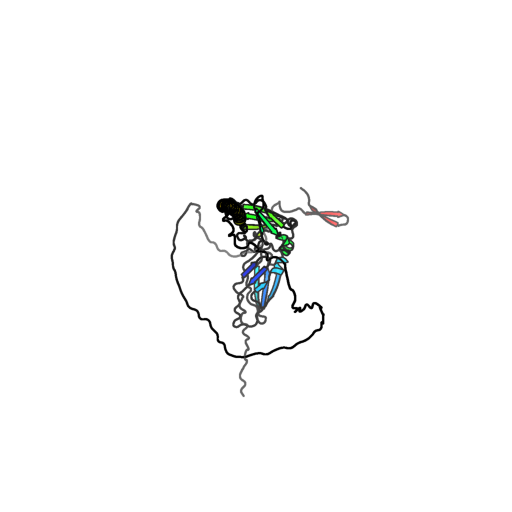 A 1 106 ? 1.626 1.500 -11.568 1.00 95.62 106 PHE A CA 1
ATOM 817 C C . PHE A 1 106 ? 1.463 2.922 -11.011 1.00 95.62 106 PHE A C 1
ATOM 819 O O . PHE A 1 106 ? 1.983 3.881 -11.576 1.00 95.62 106 PHE A O 1
ATOM 826 N N . SER A 1 107 ? 0.713 3.073 -9.918 1.00 94.19 107 SER A N 1
ATOM 827 C CA . SER A 1 107 ? 0.571 4.345 -9.191 1.00 94.19 107 SER A CA 1
ATOM 828 C C . SER A 1 107 ? 0.071 4.102 -7.767 1.00 94.19 107 SER A C 1
ATOM 830 O O . SER A 1 107 ? -0.701 3.165 -7.543 1.00 94.19 107 SER A O 1
ATOM 832 N N . PHE A 1 108 ? 0.468 4.957 -6.819 1.00 92.56 108 PHE A N 1
ATOM 833 C CA . PHE A 1 108 ? -0.160 5.028 -5.493 1.00 92.56 108 PHE A CA 1
ATOM 834 C C . PHE A 1 108 ? -1.467 5.836 -5.506 1.00 92.56 108 PHE A C 1
ATOM 836 O O . PHE A 1 108 ? -2.282 5.684 -4.600 1.00 92.56 108 PHE A O 1
ATOM 843 N N . ASN A 1 109 ? -1.710 6.654 -6.536 1.00 91.25 109 ASN A N 1
ATOM 844 C CA . ASN A 1 109 ? -2.960 7.388 -6.679 1.00 91.25 109 ASN A CA 1
ATOM 845 C C . ASN A 1 109 ? -4.064 6.477 -7.241 1.00 91.25 109 ASN A C 1
ATOM 847 O O . ASN A 1 109 ? -4.067 6.098 -8.418 1.00 91.25 109 ASN A O 1
ATOM 851 N N . ARG A 1 110 ? -5.055 6.174 -6.396 1.00 90.38 110 ARG A N 1
ATOM 852 C CA . ARG A 1 110 ? -6.263 5.405 -6.722 1.00 90.38 110 ARG A CA 1
ATOM 853 C C . ARG A 1 110 ? -6.976 5.934 -7.970 1.00 90.38 110 ARG A C 1
ATOM 855 O O . ARG A 1 110 ? -7.527 5.125 -8.718 1.00 90.38 110 ARG A O 1
ATOM 862 N N . LEU A 1 111 ? -6.947 7.245 -8.219 1.00 90.50 111 LEU A N 1
ATOM 863 C CA . LEU A 1 111 ? -7.693 7.894 -9.302 1.00 90.50 111 LEU A CA 1
ATOM 864 C C . LEU A 1 111 ? -7.011 7.777 -10.682 1.00 90.50 111 LEU A C 1
ATOM 866 O O . LEU A 1 111 ? -7.705 7.729 -11.696 1.00 90.50 111 LEU A O 1
ATOM 870 N N . LYS A 1 112 ? -5.675 7.660 -10.753 1.00 89.94 112 LYS A N 1
ATOM 871 C CA . LYS A 1 112 ? -4.940 7.483 -12.027 1.00 89.94 112 LYS A CA 1
ATOM 872 C C . LYS A 1 112 ? -5.206 6.076 -12.607 1.00 89.94 112 LYS A C 1
ATOM 874 O O . LYS A 1 112 ? -5.152 5.106 -11.846 1.00 89.94 112 LYS A O 1
ATOM 879 N N . PRO A 1 113 ? -5.437 5.888 -13.923 1.00 91.12 113 PRO A N 1
ATOM 880 C CA . PRO A 1 113 ? -5.801 4.591 -14.523 1.00 91.12 113 PRO A CA 1
ATOM 881 C C . PRO A 1 113 ? -4.605 3.623 -14.704 1.00 91.12 113 PRO A C 1
ATOM 883 O O . PRO A 1 113 ? -4.342 3.118 -15.791 1.00 91.12 113 PRO A O 1
ATOM 886 N N . ALA A 1 114 ? -3.851 3.368 -13.632 1.00 93.44 114 ALA A N 1
ATOM 887 C CA . ALA A 1 114 ? -2.759 2.395 -13.597 1.00 93.44 114 ALA A CA 1
ATOM 888 C C . ALA A 1 114 ? -3.259 0.939 -13.498 1.00 93.44 114 ALA A C 1
ATOM 890 O O . ALA A 1 114 ? -4.265 0.674 -12.836 1.00 93.44 114 ALA A O 1
ATOM 891 N N . HIS A 1 115 ? -2.517 0.005 -14.105 1.00 95.12 115 HIS A N 1
ATOM 892 C CA . HIS A 1 115 ? -2.798 -1.438 -14.064 1.00 95.12 115 HIS A CA 1
ATOM 893 C C . HIS A 1 115 ? -2.534 -2.027 -12.669 1.00 95.12 115 HIS A C 1
ATOM 895 O O . HIS A 1 115 ? -3.325 -2.817 -12.159 1.00 95.12 115 HIS A O 1
ATOM 901 N N . VAL A 1 116 ? -1.433 -1.613 -12.035 1.00 95.19 116 VAL A N 1
ATOM 902 C CA . VAL A 1 116 ? -1.068 -1.978 -10.663 1.00 95.19 116 VAL A CA 1
ATOM 903 C C . VAL A 1 116 ? -1.399 -0.811 -9.734 1.00 95.19 116 VAL A C 1
ATOM 905 O O . VAL A 1 116 ? -0.818 0.270 -9.832 1.00 95.19 116 VAL A O 1
ATOM 908 N N . LYS A 1 117 ? -2.331 -1.028 -8.805 1.00 94.50 117 LYS A N 1
ATOM 909 C CA . LYS A 1 117 ? -2.635 -0.074 -7.733 1.00 94.50 117 LYS A CA 1
ATOM 910 C C . LYS A 1 117 ? -1.714 -0.348 -6.550 1.00 94.50 117 LYS A C 1
ATOM 912 O O . LYS A 1 117 ? -1.693 -1.463 -6.034 1.00 94.50 117 LYS A O 1
ATOM 917 N N . CYS A 1 118 ? -0.944 0.653 -6.150 1.00 94.94 118 CYS A N 1
ATOM 918 C CA . CYS A 1 118 ? -0.020 0.561 -5.030 1.00 94.94 118 CYS A CA 1
ATOM 919 C C . CYS A 1 118 ? -0.699 1.070 -3.757 1.00 94.94 118 CYS A C 1
ATOM 921 O O . CYS A 1 118 ? -1.163 2.205 -3.705 1.00 94.94 118 CYS A O 1
ATOM 923 N N . THR A 1 119 ? -0.769 0.212 -2.742 1.00 94.88 119 THR A N 1
ATOM 924 C CA . THR A 1 119 ? -1.448 0.476 -1.469 1.00 94.88 119 THR A CA 1
ATOM 925 C C . THR A 1 119 ? -0.473 0.429 -0.296 1.00 94.88 119 THR A C 1
ATOM 927 O O . THR A 1 119 ? 0.597 -0.189 -0.362 1.00 94.88 119 THR A O 1
ATOM 930 N N . LEU A 1 120 ? -0.853 1.091 0.795 1.00 95.31 120 LEU A N 1
ATOM 931 C CA . LEU A 1 120 ? -0.160 1.014 2.082 1.00 95.31 120 LEU A CA 1
ATOM 932 C C . LEU A 1 120 ? -0.908 0.064 3.027 1.00 95.31 120 LEU A C 1
ATOM 934 O O . LEU A 1 120 ? -2.106 -0.155 2.867 1.00 95.31 120 LEU A O 1
ATOM 938 N N . ASP A 1 121 ? -0.227 -0.512 4.012 1.00 96.31 121 ASP A N 1
ATOM 939 C CA . ASP A 1 121 ? -0.896 -1.217 5.108 1.00 96.31 121 ASP A CA 1
ATOM 940 C C . ASP A 1 121 ? -1.300 -0.224 6.214 1.00 96.31 121 ASP A C 1
ATOM 942 O O . ASP A 1 121 ? -0.847 0.920 6.255 1.00 96.31 121 ASP A O 1
ATOM 946 N N . PHE A 1 122 ? -2.165 -0.644 7.137 1.00 96.62 122 PHE A N 1
ATOM 947 C CA . PHE A 1 122 ? -2.408 0.142 8.348 1.00 96.62 122 PHE A CA 1
ATOM 948 C C . PHE A 1 122 ? -1.210 0.048 9.313 1.00 96.62 122 PHE A C 1
ATOM 950 O O . PHE A 1 122 ? -0.706 -1.059 9.539 1.00 96.62 122 PHE A O 1
ATOM 957 N N . PRO A 1 123 ? -0.812 1.157 9.970 1.00 95.94 123 PRO A N 1
ATOM 958 C CA . PRO A 1 123 ? 0.024 1.108 11.169 1.00 95.94 123 PRO A CA 1
ATOM 959 C C . PRO A 1 123 ? -0.603 0.190 12.239 1.00 95.94 123 PRO A C 1
ATOM 961 O O . PRO A 1 123 ? -1.829 0.057 12.265 1.00 95.94 123 PRO A O 1
ATOM 964 N N . PRO A 1 124 ? 0.180 -0.438 13.141 1.00 95.75 124 PRO A N 1
ATOM 965 C CA . PRO A 1 124 ? -0.319 -1.454 14.074 1.00 95.75 124 PRO A CA 1
ATOM 966 C C . PRO A 1 124 ? -1.564 -1.030 14.876 1.00 95.75 124 PRO A C 1
ATOM 968 O O . PRO A 1 124 ? -1.502 -0.195 15.783 1.00 95.75 124 PRO A O 1
ATOM 971 N N . VAL A 1 125 ? -2.708 -1.636 14.540 1.00 96.75 125 VAL A N 1
ATOM 972 C CA . VAL A 1 125 ? -4.020 -1.268 15.087 1.00 96.75 125 VAL A CA 1
ATOM 973 C C . VAL A 1 125 ? -4.306 -2.010 16.387 1.00 96.75 125 VAL A C 1
ATOM 975 O O . VAL A 1 125 ? -4.286 -3.238 16.437 1.00 96.75 125 VAL A O 1
ATOM 978 N N . ASN A 1 126 ? -4.640 -1.256 17.431 1.00 94.44 126 ASN A N 1
ATOM 979 C CA . ASN A 1 126 ? -5.069 -1.779 18.722 1.00 94.44 126 ASN A CA 1
ATOM 980 C C . ASN A 1 126 ? -6.576 -1.558 18.901 1.00 94.44 126 ASN A C 1
ATOM 982 O O . ASN A 1 126 ? -7.059 -0.434 18.757 1.00 94.44 126 ASN A O 1
ATOM 986 N N . LEU A 1 127 ? -7.303 -2.615 19.267 1.00 94.31 127 LEU A N 1
ATOM 987 C CA . LEU A 1 127 ? -8.700 -2.558 19.703 1.00 94.31 127 LEU A CA 1
ATOM 988 C C . LEU A 1 127 ? -8.749 -2.824 21.214 1.00 94.31 127 LEU A C 1
ATOM 990 O O . LEU A 1 127 ? -8.218 -3.828 21.687 1.00 94.31 127 LEU A O 1
ATOM 994 N N . THR A 1 128 ? -9.369 -1.926 21.979 1.00 92.06 128 THR A N 1
ATOM 995 C CA . THR A 1 128 ? -9.440 -2.006 23.448 1.00 92.06 128 THR A CA 1
ATOM 996 C C . THR A 1 128 ? -10.859 -1.782 23.951 1.00 92.06 128 THR A C 1
ATOM 998 O O . THR A 1 128 ? -11.510 -0.829 23.524 1.00 92.06 128 THR A O 1
ATOM 1001 N N . ALA A 1 129 ? -11.324 -2.609 24.888 1.00 89.12 129 ALA A N 1
ATOM 1002 C CA . ALA A 1 129 ? -12.601 -2.404 25.567 1.00 89.12 129 ALA A CA 1
ATOM 1003 C C . ALA A 1 129 ? -12.527 -1.211 26.538 1.00 89.12 129 ALA A C 1
ATOM 1005 O O . ALA A 1 129 ? -11.505 -0.997 27.193 1.00 89.12 129 ALA A O 1
ATOM 1006 N N . THR A 1 130 ? -13.617 -0.453 26.643 1.00 80.31 130 THR A N 1
ATOM 1007 C CA . THR A 1 130 ? -13.798 0.667 27.579 1.00 80.31 130 THR A CA 1
ATOM 1008 C C . THR A 1 130 ? -15.210 0.623 28.173 1.00 80.31 130 THR A C 1
ATOM 1010 O O . THR A 1 130 ? -16.068 -0.118 27.692 1.00 80.31 130 THR A O 1
ATOM 1013 N N . GLU A 1 131 ? -15.481 1.424 29.205 1.00 75.19 131 GLU A N 1
ATOM 1014 C CA . GLU A 1 131 ? -16.793 1.462 29.875 1.00 75.19 131 GLU A CA 1
ATOM 1015 C C . GLU A 1 131 ? -17.957 1.876 28.948 1.00 75.19 131 GLU A C 1
ATOM 1017 O O . GLU A 1 131 ? -19.108 1.554 29.231 1.00 75.19 131 GLU A O 1
ATOM 1022 N N . SER A 1 132 ? -17.673 2.562 27.834 1.00 77.00 132 SER A N 1
ATOM 1023 C CA . SER A 1 132 ? -18.662 3.083 26.877 1.00 77.00 132 SER A CA 1
ATOM 1024 C C . SER A 1 132 ? -18.661 2.370 25.514 1.00 77.00 132 SER A C 1
ATOM 1026 O O . SER A 1 132 ? -19.227 2.881 24.546 1.00 77.00 132 SER A O 1
ATOM 1028 N N . GLY A 1 133 ? -18.039 1.189 25.426 1.00 85.25 133 GLY A N 1
ATOM 1029 C CA . GLY A 1 133 ? -17.882 0.400 24.197 1.00 85.25 133 GLY A CA 1
ATOM 1030 C C . GLY A 1 133 ? -16.411 0.144 23.866 1.00 85.25 133 GLY A C 1
ATOM 1031 O O . GLY A 1 133 ? -15.532 0.341 24.705 1.00 85.25 133 GLY A O 1
ATOM 1032 N N . ALA A 1 134 ? -16.108 -0.290 22.645 1.00 91.44 134 ALA A N 1
ATOM 1033 C CA . ALA A 1 134 ? -14.721 -0.476 22.222 1.00 91.44 134 ALA A CA 1
ATOM 1034 C C . ALA A 1 134 ? -14.115 0.804 21.619 1.00 91.44 134 ALA A C 1
ATOM 1036 O O . ALA A 1 134 ? -14.819 1.653 21.070 1.00 91.44 134 ALA A O 1
ATOM 1037 N N . THR A 1 135 ? -12.791 0.917 21.687 1.00 94.75 135 THR A N 1
ATOM 1038 C CA . THR A 1 135 ? -12.005 1.982 21.055 1.00 94.75 135 THR A CA 1
ATOM 1039 C C . THR A 1 135 ? -10.917 1.371 20.175 1.00 94.75 135 THR A C 1
ATOM 1041 O O . THR A 1 135 ? -10.164 0.509 20.629 1.00 94.75 135 THR A O 1
ATOM 1044 N N . VAL A 1 136 ? -10.795 1.865 18.943 1.00 95.62 136 VAL A N 1
ATOM 1045 C CA . VAL A 1 136 ? -9.673 1.608 18.025 1.00 95.62 136 VAL A CA 1
ATOM 1046 C C . VAL A 1 136 ? -8.637 2.723 18.154 1.00 95.62 136 VAL A C 1
ATOM 1048 O O . VAL A 1 136 ? -9.012 3.897 18.184 1.00 95.62 136 VAL A O 1
ATOM 1051 N N . LYS A 1 137 ? -7.344 2.375 18.191 1.00 96.25 137 LYS A N 1
ATOM 1052 C CA . LYS A 1 137 ? -6.211 3.320 18.147 1.00 96.25 137 LYS A CA 1
ATOM 1053 C C . LYS A 1 137 ? -5.080 2.786 17.271 1.00 96.25 137 LYS A C 1
ATOM 1055 O O . LYS A 1 137 ? -4.730 1.610 17.373 1.00 96.25 137 LYS A O 1
ATOM 1060 N N . PHE A 1 138 ? -4.472 3.657 16.477 1.00 97.19 138 PHE A N 1
ATOM 1061 C CA . PHE A 1 138 ? -3.247 3.387 15.721 1.00 97.19 138 PHE A CA 1
ATOM 1062 C C . PHE A 1 138 ? -2.430 4.677 15.570 1.00 97.19 138 PHE A C 1
ATOM 1064 O O . PHE A 1 138 ? -2.974 5.779 15.644 1.00 97.19 138 PHE A O 1
ATOM 1071 N N . GLU A 1 139 ? -1.116 4.543 15.400 1.00 96.50 139 GLU A N 1
ATOM 1072 C CA . GLU A 1 139 ? -0.241 5.674 15.069 1.00 96.50 139 GLU A CA 1
ATOM 1073 C C . GLU A 1 139 ? -0.680 6.300 13.740 1.00 96.50 139 GLU A C 1
ATOM 1075 O O . GLU A 1 139 ? -1.090 5.583 12.826 1.00 96.50 139 GLU A O 1
ATOM 1080 N N . ASN A 1 140 ? -0.631 7.628 13.623 1.00 93.88 140 ASN A N 1
ATOM 1081 C CA . ASN A 1 140 ? -1.067 8.288 12.397 1.00 93.88 140 ASN A CA 1
ATOM 1082 C C . ASN A 1 140 ? -0.181 7.873 11.201 1.00 93.88 140 ASN A C 1
ATOM 1084 O O . ASN A 1 140 ? 1.044 7.984 11.304 1.00 93.88 140 ASN A O 1
ATOM 1088 N N . PRO A 1 141 ? -0.748 7.452 10.050 1.00 93.06 141 PRO A N 1
ATOM 1089 C CA . PRO A 1 141 ? 0.027 7.140 8.850 1.00 93.06 141 PRO A CA 1
ATOM 1090 C C . PRO A 1 141 ? 1.019 8.229 8.407 1.00 93.06 141 PRO A C 1
ATOM 1092 O O . PRO A 1 141 ? 2.096 7.879 7.930 1.00 93.06 141 PRO A O 1
ATOM 1095 N N . PHE A 1 142 ? 0.722 9.520 8.619 1.00 88.88 142 PHE A N 1
ATOM 1096 C CA . PHE A 1 142 ? 1.657 10.626 8.341 1.00 88.88 142 PHE A CA 1
ATOM 1097 C C . PHE A 1 142 ? 2.912 10.615 9.237 1.00 88.88 142 PHE A C 1
ATOM 1099 O O . PHE A 1 142 ? 3.944 11.156 8.846 1.00 88.88 142 PHE A O 1
ATOM 1106 N N . ARG A 1 143 ? 2.840 10.018 10.436 1.00 89.31 143 ARG A N 1
ATOM 1107 C CA . ARG A 1 143 ? 3.980 9.825 11.353 1.00 89.31 143 ARG A CA 1
ATOM 1108 C C . ARG A 1 143 ? 4.688 8.498 11.089 1.00 89.31 143 ARG A C 1
ATOM 1110 O O . ARG A 1 143 ? 5.903 8.479 10.908 1.00 89.31 143 ARG A O 1
ATOM 1117 N N . PHE A 1 144 ? 3.915 7.416 11.000 1.00 92.88 144 PHE A N 1
ATOM 1118 C CA . PHE A 1 144 ? 4.422 6.055 10.818 1.00 92.88 144 PHE A CA 1
ATOM 1119 C C . PHE A 1 144 ? 5.189 5.886 9.495 1.00 92.88 144 PHE A C 1
ATOM 1121 O O . PHE A 1 144 ? 6.242 5.248 9.448 1.00 92.88 144 PHE A O 1
ATOM 1128 N N . TYR A 1 145 ? 4.703 6.505 8.415 1.00 90.12 145 TYR A N 1
ATOM 1129 C CA . TYR A 1 145 ? 5.378 6.543 7.121 1.00 90.12 145 TYR A CA 1
ATOM 1130 C C . TYR A 1 145 ? 6.024 7.916 6.888 1.00 90.12 145 TYR A C 1
ATOM 1132 O O . TYR A 1 145 ? 5.502 8.716 6.123 1.00 90.12 145 TYR A O 1
ATOM 1140 N N . GLY A 1 146 ? 7.182 8.198 7.495 1.00 81.38 146 GLY A N 1
ATOM 1141 C CA . GLY A 1 146 ? 7.817 9.530 7.409 1.00 81.38 146 GLY A CA 1
ATOM 1142 C C . GLY A 1 146 ? 7.958 10.109 5.985 1.00 81.38 146 GLY A C 1
ATOM 1143 O O . GLY A 1 146 ? 7.644 11.275 5.762 1.00 81.38 146 GLY A O 1
ATOM 1144 N N . LYS A 1 147 ? 8.311 9.277 4.989 1.00 82.44 147 LYS A N 1
ATOM 1145 C CA . LYS A 1 147 ? 8.389 9.689 3.569 1.00 82.44 147 LYS A CA 1
ATOM 1146 C C . LYS A 1 147 ? 7.037 10.056 2.929 1.00 82.44 147 LYS A C 1
ATOM 1148 O O . LYS A 1 147 ? 7.014 10.711 1.894 1.00 82.44 147 LYS A O 1
ATOM 1153 N N . LEU A 1 148 ? 5.910 9.634 3.502 1.00 80.94 148 LEU A N 1
ATOM 1154 C CA . LEU A 1 148 ? 4.566 9.898 2.972 1.00 80.94 148 LEU A CA 1
ATOM 1155 C C . LEU A 1 148 ? 4.186 11.374 3.138 1.00 80.94 148 LEU A C 1
ATOM 1157 O O . LEU A 1 148 ? 3.660 11.981 2.211 1.00 80.94 148 LEU A O 1
ATOM 1161 N N . MET A 1 149 ? 4.529 11.966 4.285 1.00 74.44 149 MET A N 1
ATOM 1162 C CA . MET A 1 149 ? 4.364 13.400 4.539 1.00 74.44 149 MET A CA 1
ATOM 1163 C C . MET A 1 149 ? 5.282 14.238 3.627 1.00 74.44 149 MET A C 1
ATOM 1165 O O . MET A 1 149 ? 4.838 15.227 3.048 1.00 74.44 149 MET A O 1
ATOM 1169 N N . GLU A 1 150 ? 6.529 13.796 3.420 1.00 75.56 150 GLU A N 1
ATOM 1170 C CA . GLU A 1 150 ? 7.491 14.435 2.502 1.00 75.56 150 GLU A CA 1
ATOM 1171 C C . GLU A 1 150 ? 7.080 14.359 1.021 1.00 75.56 150 GLU A C 1
ATOM 1173 O O . GLU A 1 150 ? 7.481 15.220 0.237 1.00 75.56 150 GLU A O 1
ATOM 1178 N N . ALA A 1 151 ? 6.302 13.346 0.624 1.00 72.56 151 ALA A N 1
ATOM 1179 C CA . ALA A 1 151 ? 5.900 13.118 -0.764 1.00 72.56 151 ALA A CA 1
ATOM 1180 C C . ALA A 1 151 ? 4.529 13.719 -1.129 1.00 72.56 151 ALA A C 1
ATOM 1182 O O . ALA A 1 151 ? 4.358 14.135 -2.271 1.00 72.56 151 ALA A O 1
ATOM 1183 N N . VAL A 1 152 ? 3.583 13.812 -0.182 1.00 71.88 152 VAL A N 1
ATOM 1184 C CA . VAL A 1 152 ? 2.242 14.399 -0.415 1.00 71.88 152 VAL A CA 1
ATOM 1185 C C . VAL A 1 152 ? 2.241 15.938 -0.342 1.00 71.88 152 VAL A C 1
ATOM 1187 O O . VAL A 1 152 ? 1.395 16.562 -0.968 1.00 71.88 152 VAL A O 1
ATOM 1190 N N . LYS A 1 153 ? 3.222 16.559 0.338 1.00 61.66 153 LYS A N 1
ATOM 1191 C CA . LYS A 1 153 ? 3.623 17.983 0.182 1.00 61.66 153 LYS A CA 1
ATOM 1192 C C . LYS A 1 153 ? 2.534 19.063 0.358 1.00 61.66 153 LYS A C 1
ATOM 1194 O O . LYS A 1 153 ? 2.721 20.187 -0.102 1.00 61.66 153 LYS A O 1
ATOM 1199 N N . GLU A 1 154 ? 1.446 18.774 1.067 1.00 63.16 154 GLU A N 1
ATOM 1200 C CA . GLU A 1 154 ? 0.325 19.705 1.250 1.00 63.16 154 GLU A CA 1
ATOM 1201 C C . GLU A 1 154 ? -0.078 19.878 2.723 1.00 63.16 154 GLU A C 1
ATOM 1203 O O . GLU A 1 154 ? -0.499 18.918 3.368 1.00 63.16 154 GLU A O 1
ATOM 1208 N N . ASP A 1 155 ? -0.013 21.121 3.220 1.00 64.88 155 ASP A N 1
ATOM 1209 C CA . ASP A 1 155 ? -0.587 21.527 4.512 1.00 64.88 155 ASP A CA 1
ATOM 1210 C C . ASP A 1 155 ? -2.107 21.294 4.500 1.00 64.88 155 ASP A C 1
ATOM 1212 O O . ASP A 1 155 ? -2.819 21.933 3.725 1.00 64.88 155 ASP A O 1
ATOM 1216 N N . GLY A 1 156 ? -2.617 20.437 5.385 1.00 72.56 156 GLY A N 1
ATOM 1217 C CA . GLY A 1 156 ? -4.047 20.130 5.513 1.00 72.56 156 GLY A CA 1
ATOM 1218 C C . GLY A 1 156 ? -4.459 18.734 5.041 1.00 72.56 156 GLY A C 1
ATOM 1219 O O . GLY A 1 156 ? -5.635 18.382 5.169 1.00 72.56 156 GLY A O 1
ATOM 1220 N N . ALA A 1 157 ? -3.515 17.911 4.572 1.00 82.50 157 ALA A N 1
ATOM 1221 C CA . ALA A 1 157 ? -3.786 16.531 4.179 1.00 82.50 157 ALA A CA 1
ATOM 1222 C C . ALA A 1 157 ? -4.456 15.723 5.316 1.00 82.50 157 ALA A C 1
ATOM 1224 O O . ALA A 1 157 ? -4.110 15.831 6.501 1.00 82.50 157 ALA A O 1
ATOM 1225 N N . MET A 1 158 ? -5.431 14.884 4.951 1.00 89.19 158 MET A N 1
ATOM 1226 C CA . MET A 1 158 ? -6.277 14.155 5.901 1.00 89.19 158 MET A CA 1
ATOM 1227 C C . MET A 1 158 ? -6.236 12.651 5.641 1.00 89.19 158 MET A C 1
ATOM 1229 O O . MET A 1 158 ? -6.396 12.188 4.510 1.00 89.19 158 MET A O 1
ATOM 1233 N N . PHE A 1 159 ? -6.090 11.873 6.714 1.00 92.94 159 PHE A N 1
ATOM 1234 C CA . PHE A 1 159 ? -6.338 10.440 6.677 1.00 92.94 159 PHE A CA 1
ATOM 1235 C C . PHE A 1 159 ? -7.775 10.164 7.117 1.00 92.94 159 PHE A C 1
ATOM 1237 O O . PHE A 1 159 ? -8.204 10.569 8.199 1.00 92.94 159 PHE A O 1
ATOM 1244 N N . THR A 1 160 ? -8.525 9.463 6.272 1.00 94.19 160 THR A N 1
ATOM 1245 C CA . THR A 1 160 ? -9.903 9.046 6.549 1.00 94.19 160 THR A CA 1
ATOM 1246 C C . THR A 1 160 ? -9.953 7.528 6.640 1.00 94.19 160 THR A C 1
ATOM 1248 O O . THR A 1 160 ? -9.297 6.828 5.868 1.00 94.19 160 THR A O 1
ATOM 1251 N N . PHE A 1 161 ? -10.703 7.003 7.605 1.00 96.50 161 PHE A N 1
ATOM 1252 C CA . PHE A 1 161 ? -10.816 5.567 7.826 1.00 96.50 161 PHE A CA 1
ATOM 1253 C C . PHE A 1 161 ? -12.219 5.175 8.272 1.00 96.50 161 PHE A C 1
ATOM 1255 O O . PHE A 1 161 ? -12.946 5.958 8.880 1.00 96.50 161 PHE A O 1
ATOM 1262 N N . ILE A 1 162 ? -12.603 3.944 7.960 1.00 96.88 162 ILE A N 1
ATOM 1263 C CA . ILE A 1 162 ? -13.890 3.362 8.318 1.00 96.88 162 ILE A CA 1
ATOM 1264 C C . ILE A 1 162 ? -13.615 2.150 9.197 1.00 96.88 162 ILE A C 1
ATOM 1266 O O . ILE A 1 162 ? -12.871 1.252 8.806 1.00 96.88 162 ILE A O 1
ATOM 1270 N N . VAL A 1 163 ? -14.220 2.123 10.385 1.00 96.62 163 VAL A N 1
ATOM 1271 C CA . VAL A 1 163 ? -14.220 0.947 11.261 1.00 96.62 163 VAL A CA 1
ATOM 1272 C C . VAL A 1 163 ? -15.503 0.156 11.004 1.00 96.62 163 VAL A C 1
ATOM 1274 O O . VAL A 1 163 ? -16.590 0.600 11.375 1.00 96.62 163 VAL A O 1
ATOM 1277 N N . SER A 1 164 ? -15.379 -1.008 10.368 1.00 94.81 164 SER A N 1
ATOM 1278 C CA . SER A 1 164 ? -16.490 -1.917 10.068 1.00 94.81 164 SER A CA 1
ATOM 1279 C C . SER A 1 164 ? -16.662 -2.955 11.179 1.00 94.81 164 SER A C 1
ATOM 1281 O O . SER A 1 164 ? -15.763 -3.767 11.396 1.00 94.81 164 SER A O 1
ATOM 1283 N N . THR A 1 165 ? -17.830 -3.003 11.827 1.00 89.94 165 THR A N 1
ATOM 1284 C CA . THR A 1 165 ? -18.208 -4.040 12.819 1.00 89.94 165 THR A CA 1
ATOM 1285 C C . THR A 1 165 ? -19.017 -5.197 12.210 1.00 89.94 165 THR A C 1
ATOM 1287 O O . THR A 1 165 ? -19.760 -5.885 12.906 1.00 89.94 165 THR A O 1
ATOM 1290 N N . GLY A 1 166 ? -18.987 -5.355 10.881 1.00 83.06 166 GLY A N 1
ATOM 1291 C CA . GLY A 1 166 ? -19.830 -6.298 10.126 1.00 83.06 166 GLY A CA 1
ATOM 1292 C C . GLY A 1 166 ? -21.309 -5.891 10.019 1.00 83.06 166 GLY A C 1
ATOM 1293 O O . GLY A 1 166 ? -21.942 -6.157 9.002 1.00 83.06 166 GLY A O 1
ATOM 1294 N N . HIS A 1 167 ? -21.846 -5.193 11.024 1.00 82.44 167 HIS A N 1
ATOM 1295 C CA . HIS A 1 167 ? -23.217 -4.668 11.045 1.00 82.44 167 HIS A CA 1
ATOM 1296 C C . HIS A 1 167 ? -23.306 -3.153 10.839 1.00 82.44 167 HIS A C 1
ATOM 1298 O O . HIS A 1 167 ? -24.369 -2.643 10.485 1.00 82.44 167 HIS A O 1
ATOM 1304 N N . LYS A 1 168 ? -22.217 -2.420 11.096 1.00 88.00 168 LYS A N 1
ATOM 1305 C CA . LYS A 1 168 ? -22.162 -0.967 10.950 1.00 88.00 168 LYS A CA 1
ATOM 1306 C C . LYS A 1 168 ? -20.768 -0.517 10.531 1.00 88.00 168 LYS A C 1
ATOM 1308 O O . LYS A 1 168 ? -19.774 -0.972 11.092 1.00 88.00 168 LYS A O 1
ATOM 1313 N N . ASP A 1 169 ? -20.735 0.436 9.612 1.00 94.00 169 ASP A N 1
ATOM 1314 C CA . ASP A 1 169 ? -19.544 1.200 9.267 1.00 94.00 169 ASP A CA 1
ATOM 1315 C C . ASP A 1 169 ? -19.514 2.513 10.060 1.00 94.00 169 ASP A C 1
ATOM 1317 O O . ASP A 1 169 ? -20.517 3.228 10.168 1.00 94.00 169 ASP A O 1
ATOM 1321 N N . LEU A 1 170 ? -18.361 2.812 10.654 1.00 94.88 170 LEU A N 1
ATOM 1322 C CA . LEU A 1 170 ? -18.107 4.017 11.440 1.00 94.88 170 LEU A CA 1
ATOM 1323 C C . LEU A 1 170 ? -16.994 4.829 10.759 1.00 94.88 170 LEU A C 1
ATOM 1325 O O . LEU A 1 170 ? -15.819 4.521 10.974 1.00 94.88 170 LEU A O 1
ATOM 1329 N N . PRO A 1 171 ? -17.335 5.823 9.916 1.00 95.56 171 PRO A N 1
ATOM 1330 C CA . PRO A 1 171 ? -16.349 6.709 9.312 1.00 95.56 171 PRO A CA 1
ATOM 1331 C C . PRO A 1 171 ? -15.745 7.645 10.363 1.00 95.56 171 PRO A C 1
ATOM 1333 O O . PRO A 1 171 ? -16.437 8.126 11.263 1.00 95.56 171 PRO A O 1
ATOM 1336 N N . SER A 1 172 ? -14.451 7.900 10.225 1.00 95.31 172 SER A N 1
ATOM 1337 C CA . SER A 1 172 ? -13.624 8.681 11.137 1.00 95.31 172 SER A CA 1
ATOM 1338 C C . SER A 1 172 ? -12.451 9.309 10.375 1.00 95.31 172 SER A C 1
ATOM 1340 O O . SER A 1 172 ? -12.161 8.929 9.236 1.00 95.31 172 SER A O 1
ATOM 1342 N N . SER A 1 173 ? -11.766 10.277 10.980 1.00 93.62 173 SER A N 1
ATOM 1343 C CA . SER A 1 173 ? -10.611 10.932 10.362 1.00 93.62 173 SER A CA 1
ATOM 1344 C C . SER A 1 173 ? -9.601 11.451 11.382 1.00 93.62 173 SER A C 1
ATOM 1346 O O . SER A 1 173 ? -9.905 11.639 12.559 1.00 93.62 173 SER A O 1
ATOM 1348 N N . CYS A 1 174 ? -8.376 11.663 10.910 1.00 92.25 174 CYS A N 1
ATOM 1349 C CA . CYS A 1 174 ? -7.285 12.309 11.630 1.00 92.25 174 CYS A CA 1
ATOM 1350 C C . CYS A 1 174 ? -6.487 13.191 10.657 1.00 92.25 174 CYS A C 1
ATOM 1352 O O . CYS A 1 174 ? -6.335 12.876 9.473 1.00 92.25 174 CYS A O 1
ATOM 1354 N N . SER A 1 175 ? -6.000 14.321 11.158 1.00 88.88 175 SER A N 1
ATOM 1355 C CA . SER A 1 175 ? -5.188 15.282 10.410 1.00 88.88 175 SER A CA 1
ATOM 1356 C C . SER A 1 175 ? -3.696 14.973 10.544 1.00 88.88 175 SER A C 1
ATOM 1358 O O . SER A 1 175 ? -3.282 14.288 11.475 1.00 88.88 175 SER A O 1
ATOM 1360 N N . GLU A 1 176 ? -2.856 15.553 9.687 1.00 85.75 176 GLU A N 1
ATOM 1361 C CA . GLU A 1 176 ? -1.382 15.571 9.818 1.00 85.75 176 GLU A CA 1
ATOM 1362 C C . GLU A 1 176 ? -0.843 16.005 11.212 1.00 85.75 176 GLU A C 1
ATOM 1364 O O . GLU A 1 176 ? 0.323 15.767 11.549 1.00 85.75 176 GLU A O 1
ATOM 1369 N N . LYS A 1 177 ? -1.673 16.693 12.013 1.00 85.19 177 LYS A N 1
ATOM 1370 C CA . LYS A 1 177 ? -1.340 17.273 13.324 1.00 85.19 177 LYS A CA 1
ATOM 1371 C C . LYS A 1 177 ? -1.627 16.317 14.485 1.00 85.19 177 LYS A C 1
ATOM 1373 O O . LYS A 1 177 ? -1.064 16.505 15.558 1.00 85.19 177 LYS A O 1
ATOM 1378 N N . ASP A 1 178 ? -2.450 15.293 14.272 1.00 90.69 178 ASP A N 1
ATOM 1379 C CA . ASP A 1 178 ? -2.766 14.276 15.273 1.00 90.69 178 ASP A CA 1
ATOM 1380 C C . ASP A 1 178 ? -1.703 13.169 15.250 1.00 90.69 178 ASP A C 1
ATOM 1382 O O . ASP A 1 178 ? -1.508 12.533 14.221 1.00 90.69 178 ASP A O 1
ATOM 1386 N N . ASP A 1 179 ? -1.028 12.866 16.360 1.00 92.50 179 ASP A N 1
ATOM 1387 C CA . ASP A 1 179 ? -0.017 11.788 16.357 1.00 92.50 179 ASP A CA 1
ATOM 1388 C C . ASP A 1 179 ? -0.640 10.373 16.396 1.00 92.50 179 ASP A C 1
ATOM 1390 O O . ASP A 1 179 ? -0.008 9.390 16.005 1.00 92.50 179 ASP A O 1
ATOM 1394 N N . ILE A 1 180 ? -1.895 10.255 16.849 1.00 95.88 180 ILE A N 1
ATOM 1395 C CA . ILE A 1 180 ? -2.629 8.988 17.004 1.00 95.88 180 ILE A CA 1
ATOM 1396 C C . ILE A 1 180 ? -4.044 9.144 16.440 1.00 95.88 180 ILE A C 1
ATOM 1398 O O . ILE A 1 180 ? -4.829 9.956 16.929 1.00 95.88 180 ILE A O 1
ATOM 1402 N N . CYS A 1 181 ? -4.398 8.300 15.475 1.00 96.62 181 CYS A N 1
ATOM 1403 C CA . CYS A 1 181 ? -5.756 8.185 14.954 1.00 96.62 181 CYS A CA 1
ATOM 1404 C C . CYS A 1 181 ? -6.593 7.282 15.876 1.00 96.62 181 CYS A C 1
ATOM 1406 O O . CYS A 1 181 ? -6.128 6.232 16.336 1.00 96.62 181 CYS A O 1
ATOM 1408 N N . ARG A 1 182 ? -7.831 7.691 16.180 1.00 95.38 182 ARG A N 1
ATOM 1409 C CA . ARG A 1 182 ? -8.681 7.023 17.177 1.00 95.38 182 ARG A CA 1
ATOM 1410 C C . ARG A 1 182 ? -10.160 7.086 16.817 1.00 95.38 182 ARG A C 1
ATOM 1412 O O . ARG A 1 182 ? -10.661 8.149 16.477 1.00 95.38 182 ARG A O 1
ATOM 1419 N N . GLN A 1 183 ? -10.862 5.972 17.019 1.00 95.00 183 GLN A N 1
ATOM 1420 C CA . GLN A 1 183 ? -12.324 5.920 17.030 1.00 95.00 183 GLN A CA 1
ATOM 1421 C C . GLN A 1 183 ? -12.800 5.300 18.348 1.00 95.00 183 GLN A C 1
ATOM 1423 O O . GLN A 1 183 ? -12.515 4.136 18.615 1.00 95.00 183 GLN A O 1
ATOM 1428 N N . ASP A 1 184 ? -13.518 6.072 19.165 1.00 93.12 184 ASP A N 1
ATOM 1429 C CA . ASP A 1 184 ? -14.115 5.619 20.431 1.00 93.12 184 ASP A CA 1
ATOM 1430 C C . ASP A 1 184 ? -15.577 5.164 20.265 1.00 93.12 184 ASP A C 1
ATOM 1432 O O . ASP A 1 184 ? -16.208 5.412 19.233 1.00 93.12 184 ASP A O 1
ATOM 1436 N N . ASN A 1 185 ? -16.133 4.560 21.323 1.00 91.00 185 ASN A N 1
ATOM 1437 C CA . ASN A 1 185 ? -17.554 4.209 21.467 1.00 91.00 185 ASN A CA 1
ATOM 1438 C C . ASN A 1 185 ? -18.100 3.323 20.330 1.00 91.00 185 ASN A C 1
ATOM 1440 O O . ASN A 1 185 ? -19.240 3.480 19.885 1.00 91.00 185 ASN A O 1
ATOM 1444 N N . ILE A 1 186 ? -17.278 2.388 19.852 1.00 91.69 186 ILE A N 1
ATOM 1445 C CA . ILE A 1 186 ? -17.660 1.367 18.875 1.00 91.69 186 ILE A CA 1
ATOM 1446 C C . ILE A 1 186 ? -18.623 0.387 19.570 1.00 91.69 186 ILE A C 1
ATOM 1448 O O . ILE A 1 186 ? -18.231 -0.238 20.563 1.00 91.69 186 ILE A O 1
ATOM 1452 N N . PRO A 1 187 ? -19.874 0.245 19.093 1.00 87.12 187 PRO A N 1
ATOM 1453 C CA . PRO A 1 187 ? -20.857 -0.627 19.713 1.00 87.12 187 PRO A CA 1
ATOM 1454 C C . PRO A 1 187 ? -20.762 -2.047 19.146 1.00 87.12 187 PRO A C 1
ATOM 1456 O O . PRO A 1 187 ? -20.829 -2.242 17.929 1.00 87.12 187 PRO A O 1
ATOM 1459 N N . PHE A 1 188 ? -20.699 -3.037 20.034 1.00 85.75 188 PHE A N 1
ATOM 1460 C CA . PHE A 1 188 ? -20.905 -4.445 19.698 1.00 85.75 1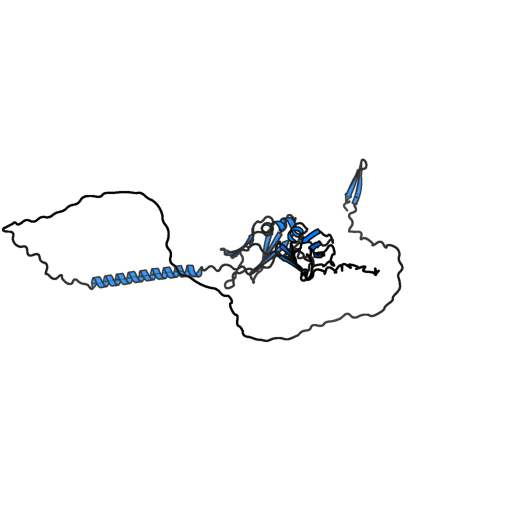88 PHE A CA 1
ATOM 1461 C C . PHE A 1 188 ? -22.254 -4.922 20.263 1.00 85.75 188 PHE A C 1
ATOM 1463 O O . PHE A 1 188 ? -22.554 -4.631 21.423 1.00 85.75 188 PHE A O 1
ATOM 1470 N N . PRO A 1 189 ? -23.096 -5.615 19.474 1.00 78.44 189 PRO A N 1
ATOM 1471 C CA . PRO A 1 189 ? -24.300 -6.261 19.987 1.00 78.44 189 PRO A CA 1
ATOM 1472 C C . PRO A 1 189 ? -23.947 -7.550 20.747 1.00 78.44 189 PRO A C 1
ATOM 1474 O O . PRO A 1 189 ? -23.007 -8.259 20.386 1.00 78.44 189 PRO A O 1
ATOM 1477 N N . GLU A 1 190 ? -24.724 -7.881 21.781 1.00 72.62 190 GLU A N 1
ATOM 1478 C CA . GLU A 1 190 ? -24.507 -9.099 22.571 1.00 72.62 190 GLU A CA 1
ATOM 1479 C C . GLU A 1 190 ? -24.554 -10.368 21.700 1.00 72.62 190 GLU A C 1
ATOM 1481 O O . GLU A 1 190 ? -25.462 -10.558 20.891 1.00 72.62 190 GLU A O 1
ATOM 1486 N N . GLY A 1 191 ? -23.584 -11.266 21.900 1.00 68.06 191 GLY A N 1
ATOM 1487 C CA . GLY A 1 191 ? -23.529 -12.573 21.235 1.00 68.06 191 GLY A CA 1
ATOM 1488 C C . GLY A 1 191 ? -22.844 -12.600 19.862 1.00 68.06 191 GLY A C 1
ATOM 1489 O O . GLY A 1 191 ? -22.691 -13.688 19.309 1.00 68.06 191 GLY A O 1
ATOM 1490 N N . VAL A 1 192 ? -22.396 -11.457 19.334 1.00 76.88 192 VAL A N 1
ATOM 1491 C CA . VAL A 1 192 ? -21.564 -11.371 18.117 1.00 76.88 192 VAL A CA 1
ATOM 1492 C C . VAL A 1 192 ? -20.076 -11.328 18.495 1.00 76.88 192 VAL A C 1
ATOM 1494 O O . VAL A 1 192 ? -19.722 -10.989 19.624 1.00 76.88 192 VAL A O 1
ATOM 1497 N N . GLU A 1 193 ? -19.186 -11.710 17.576 1.00 78.38 193 GLU A N 1
ATOM 1498 C CA . GLU A 1 193 ? -17.740 -11.577 17.785 1.00 78.38 193 GLU A CA 1
ATOM 1499 C C . GLU A 1 193 ? -17.322 -10.097 17.801 1.00 78.38 193 GLU A C 1
ATOM 1501 O O . GLU A 1 193 ? -17.642 -9.331 16.893 1.00 78.38 193 GLU A O 1
ATOM 1506 N N . GLU A 1 194 ? -16.590 -9.693 18.841 1.00 88.19 194 GLU A N 1
ATOM 1507 C CA . GLU A 1 194 ? -16.153 -8.312 19.082 1.00 88.19 194 GLU A CA 1
ATOM 1508 C C . GLU A 1 194 ? -14.941 -7.937 18.205 1.00 88.19 194 GLU A C 1
ATOM 1510 O O . GLU A 1 194 ? -13.855 -7.617 18.698 1.00 88.19 194 GLU A O 1
ATOM 1515 N N . CYS A 1 195 ? -15.117 -8.038 16.887 1.00 92.06 195 CYS A N 1
ATOM 1516 C CA . CYS A 1 195 ? -14.083 -7.835 15.880 1.00 92.06 195 CYS A CA 1
ATOM 1517 C C . CYS A 1 195 ? -14.400 -6.655 14.956 1.00 92.06 195 CYS A C 1
ATOM 1519 O O . CYS A 1 195 ? -15.557 -6.384 14.632 1.00 92.06 195 CYS A O 1
ATOM 1521 N N . VAL A 1 196 ? -13.351 -5.973 14.493 1.00 94.56 196 VAL A N 1
ATOM 1522 C CA . VAL A 1 196 ? -13.443 -4.917 13.478 1.00 94.56 196 VAL A CA 1
ATOM 1523 C C . VAL A 1 196 ? -12.490 -5.169 12.320 1.00 94.56 196 VAL A C 1
ATOM 1525 O O . VAL A 1 196 ? -11.409 -5.728 12.499 1.00 94.56 196 VAL A O 1
ATOM 1528 N N . ASN A 1 197 ? -12.844 -4.672 11.141 1.00 96.19 197 ASN A N 1
ATOM 1529 C CA . ASN A 1 197 ? -11.900 -4.463 10.048 1.00 96.19 197 ASN A CA 1
ATOM 1530 C C . ASN A 1 197 ? -11.830 -2.963 9.753 1.00 96.19 197 ASN A C 1
ATOM 1532 O O . ASN A 1 197 ? -12.848 -2.276 9.839 1.00 96.19 197 ASN A O 1
ATOM 1536 N N . LEU A 1 198 ? -10.654 -2.464 9.380 1.00 97.56 198 LEU A N 1
ATOM 1537 C CA . LEU A 1 198 ? -10.483 -1.091 8.914 1.00 97.56 198 LEU A CA 1
ATOM 1538 C C . LEU A 1 198 ? -10.266 -1.056 7.400 1.00 97.56 198 LEU A C 1
ATOM 1540 O O . LEU A 1 198 ? -9.554 -1.895 6.845 1.00 97.56 198 LEU A O 1
ATOM 1544 N N . THR A 1 199 ? -10.842 -0.049 6.753 1.00 96.88 199 THR A N 1
ATOM 1545 C CA . THR A 1 199 ? -10.416 0.471 5.444 1.00 96.88 199 THR A CA 1
ATOM 1546 C C . THR A 1 199 ? -10.069 1.947 5.598 1.00 96.88 199 THR A C 1
ATOM 1548 O O . THR A 1 199 ? -10.546 2.601 6.527 1.00 96.88 199 THR A O 1
ATOM 1551 N N . GLY A 1 200 ? -9.226 2.493 4.724 1.00 95.62 200 GLY A N 1
ATOM 1552 C CA . GLY A 1 200 ? -8.863 3.905 4.800 1.00 95.62 200 GLY A CA 1
ATOM 1553 C C . GLY A 1 200 ? -8.196 4.427 3.542 1.00 95.62 200 GLY A C 1
ATOM 1554 O O . GLY A 1 200 ? -7.753 3.658 2.690 1.00 95.62 200 GLY A O 1
ATOM 1555 N N . GLN A 1 201 ? -8.148 5.749 3.448 1.00 93.12 201 GLN A N 1
ATOM 1556 C CA . GLN A 1 201 ? -7.526 6.481 2.357 1.00 93.12 201 GLN A CA 1
ATOM 1557 C C . GLN A 1 201 ? -6.939 7.796 2.875 1.00 93.12 201 GLN A C 1
ATOM 1559 O O . GLN A 1 201 ? -7.560 8.514 3.668 1.00 93.12 201 GLN A O 1
ATOM 1564 N N . LEU A 1 202 ? -5.736 8.112 2.405 1.00 90.69 202 LEU A N 1
ATOM 1565 C CA . LEU A 1 202 ? -5.087 9.404 2.601 1.00 90.69 202 LEU A CA 1
ATOM 1566 C C . LEU A 1 202 ? -5.435 10.293 1.409 1.00 90.69 202 LEU A C 1
ATOM 1568 O O . LEU A 1 202 ? -5.207 9.890 0.269 1.00 90.69 202 LEU A O 1
ATOM 1572 N N . CYS A 1 203 ? -5.981 11.478 1.676 1.00 84.06 203 CYS A N 1
ATOM 1573 C CA . CYS A 1 203 ? -6.300 12.474 0.656 1.00 84.06 203 CYS A CA 1
ATOM 1574 C C . CYS A 1 203 ? -5.466 13.747 0.863 1.00 84.06 203 CYS A C 1
ATOM 1576 O O . CYS A 1 203 ? -5.262 14.182 2.001 1.00 84.06 203 CYS A O 1
ATOM 1578 N N . ASN A 1 204 ? -5.013 14.345 -0.240 1.00 77.81 204 ASN A N 1
ATOM 1579 C CA . ASN A 1 204 ? -4.525 15.727 -0.264 1.00 77.81 204 ASN A CA 1
ATOM 1580 C C . ASN A 1 204 ? -5.711 16.720 -0.154 1.00 77.81 204 ASN A C 1
ATOM 1582 O O . ASN A 1 204 ? -6.862 16.277 -0.111 1.00 77.81 204 ASN A O 1
ATOM 1586 N N . ASN A 1 205 ? -5.470 18.036 -0.096 1.00 70.50 205 ASN A N 1
ATOM 1587 C CA . ASN A 1 205 ? -6.517 19.025 0.220 1.00 70.50 205 ASN A CA 1
ATOM 1588 C C . ASN A 1 205 ? -7.726 18.941 -0.722 1.00 70.50 205 ASN A C 1
ATOM 1590 O O . ASN A 1 205 ? -8.864 18.808 -0.271 1.00 70.50 205 ASN A O 1
ATOM 1594 N N . ASP A 1 206 ? -7.469 18.944 -2.030 1.00 72.81 206 ASP A N 1
ATOM 1595 C CA . ASP A 1 206 ? -8.511 18.877 -3.063 1.00 72.81 206 ASP A CA 1
ATOM 1596 C C . ASP A 1 206 ? -8.946 17.432 -3.391 1.00 72.81 206 ASP A C 1
ATOM 1598 O O . ASP A 1 206 ? -9.756 17.201 -4.289 1.00 72.81 206 ASP A O 1
ATOM 1602 N N . CYS A 1 207 ? -8.409 16.434 -2.676 1.00 76.69 207 CYS A N 1
ATOM 1603 C CA . CYS A 1 207 ? -8.663 14.998 -2.865 1.00 76.69 207 CYS A CA 1
ATOM 1604 C C . CYS A 1 207 ? -8.390 14.463 -4.293 1.00 76.69 207 CYS A C 1
ATOM 1606 O O . CYS A 1 207 ? -8.873 13.383 -4.651 1.00 76.69 207 CYS A O 1
ATOM 1608 N N . LEU A 1 208 ? -7.605 15.191 -5.099 1.00 76.31 208 LEU A N 1
ATOM 1609 C CA . LEU A 1 208 ? -7.157 14.822 -6.453 1.00 76.31 208 LEU A CA 1
ATOM 1610 C C . LEU A 1 208 ? -6.067 13.730 -6.435 1.00 76.31 208 LEU A C 1
ATOM 1612 O O . LEU A 1 208 ? -5.878 12.994 -7.410 1.00 76.31 208 LEU A O 1
ATOM 1616 N N . GLY A 1 209 ? -5.367 13.599 -5.307 1.00 81.44 209 GLY A N 1
ATOM 1617 C CA . GLY A 1 209 ? -4.519 12.467 -4.960 1.00 81.44 209 GLY A CA 1
ATOM 1618 C C . GLY A 1 209 ? -5.135 11.664 -3.821 1.00 81.44 209 GLY A C 1
ATOM 1619 O O . GLY A 1 209 ? -5.405 12.214 -2.753 1.00 81.44 209 GLY A O 1
ATOM 1620 N N . GLN A 1 210 ? -5.344 10.362 -4.035 1.00 88.38 210 GLN A N 1
ATOM 1621 C CA . GLN A 1 210 ? -5.872 9.458 -3.006 1.00 88.38 210 GLN A CA 1
ATOM 1622 C C . GLN A 1 210 ? -5.014 8.196 -2.915 1.00 88.38 210 GLN A C 1
ATOM 1624 O O . GLN A 1 210 ? -4.945 7.438 -3.882 1.00 88.38 210 GLN A O 1
ATOM 1629 N N . VAL A 1 211 ? -4.379 7.963 -1.764 1.00 91.69 211 VAL A N 1
ATOM 1630 C CA . VAL A 1 211 ? -3.592 6.747 -1.497 1.00 91.69 211 VAL A CA 1
ATOM 1631 C C . VAL A 1 211 ? -4.428 5.786 -0.659 1.00 91.69 211 VAL A C 1
ATOM 1633 O O . VAL A 1 211 ? -4.764 6.083 0.489 1.00 91.69 211 VAL A O 1
ATOM 1636 N N . ASP A 1 212 ? -4.765 4.636 -1.244 1.00 93.69 212 ASP A N 1
ATOM 1637 C CA . ASP A 1 212 ? -5.571 3.589 -0.609 1.00 93.69 212 ASP A CA 1
ATOM 1638 C C . ASP A 1 212 ? -4.761 2.761 0.398 1.00 93.69 212 ASP A C 1
ATOM 1640 O O . ASP A 1 212 ? -3.599 2.409 0.165 1.00 93.69 212 ASP A O 1
ATOM 1644 N N . PHE A 1 213 ? -5.418 2.381 1.496 1.00 95.94 213 PHE A N 1
ATOM 1645 C CA . PHE A 1 213 ? -4.871 1.477 2.502 1.00 95.94 213 PHE A CA 1
ATOM 1646 C C . PHE A 1 213 ? -5.551 0.106 2.424 1.00 95.94 213 PHE A C 1
ATOM 1648 O O . PHE A 1 213 ? -6.778 -0.001 2.330 1.00 95.94 213 PHE A O 1
ATOM 1655 N N . ASN A 1 214 ? -4.749 -0.956 2.488 1.00 96.00 214 ASN A N 1
ATOM 1656 C CA . ASN A 1 214 ? -5.212 -2.338 2.470 1.00 96.00 214 ASN A CA 1
ATOM 1657 C C . ASN A 1 214 ? -6.203 -2.592 3.610 1.00 96.00 214 ASN A C 1
ATOM 1659 O O . ASN A 1 214 ? -5.944 -2.251 4.767 1.00 96.00 214 ASN A O 1
ATOM 1663 N N . LYS A 1 215 ? -7.332 -3.240 3.290 1.00 95.69 215 LYS A N 1
ATOM 1664 C CA . LYS A 1 215 ? -8.317 -3.639 4.299 1.00 95.69 215 LYS A CA 1
ATOM 1665 C C . LYS A 1 215 ? -7.656 -4.568 5.317 1.00 95.69 215 LYS A C 1
ATOM 1667 O O . LYS A 1 215 ? -7.104 -5.600 4.935 1.00 95.69 215 LYS A O 1
ATOM 1672 N N . THR A 1 216 ? -7.740 -4.235 6.603 1.00 96.88 216 THR A N 1
ATOM 1673 C CA . THR A 1 216 ? -7.143 -5.076 7.648 1.00 96.88 216 THR A CA 1
ATOM 1674 C C . THR A 1 216 ? -7.834 -6.437 7.719 1.00 96.88 216 THR A C 1
ATOM 1676 O O . THR A 1 216 ? -9.017 -6.574 7.387 1.00 96.88 216 THR A O 1
ATOM 1679 N N . GLY A 1 217 ? -7.131 -7.439 8.251 1.00 94.19 217 GLY A N 1
ATOM 1680 C CA . GLY A 1 217 ? -7.787 -8.622 8.812 1.00 94.19 217 GLY A CA 1
ATOM 1681 C C . GLY A 1 217 ? -8.711 -8.259 9.991 1.00 94.19 217 GLY A C 1
ATOM 1682 O O . GLY A 1 217 ? -8.707 -7.106 10.440 1.00 94.19 217 GLY A O 1
ATOM 1683 N N . PRO A 1 218 ? -9.513 -9.216 10.489 1.00 93.94 218 PRO A N 1
ATOM 1684 C CA . PRO A 1 218 ? -10.345 -9.003 11.667 1.00 93.94 218 PRO A CA 1
ATOM 1685 C C . PRO A 1 218 ? -9.463 -8.785 12.904 1.00 93.94 218 PRO A C 1
ATOM 1687 O O . PRO A 1 218 ? -8.678 -9.649 13.295 1.00 93.94 218 PRO A O 1
ATOM 1690 N N . ILE A 1 219 ? -9.595 -7.613 13.515 1.00 93.88 219 ILE A N 1
ATOM 1691 C CA . ILE A 1 219 ? -8.944 -7.223 14.765 1.00 93.88 219 ILE A CA 1
ATOM 1692 C C . ILE A 1 219 ? -9.985 -7.413 15.864 1.00 93.88 219 ILE A C 1
ATOM 1694 O O . ILE A 1 219 ? -10.956 -6.662 15.929 1.00 93.88 219 ILE A O 1
ATOM 1698 N N . CYS A 1 220 ? -9.812 -8.437 16.694 1.00 91.81 220 CYS A N 1
ATOM 1699 C CA . CYS A 1 220 ? -10.779 -8.825 17.719 1.00 91.81 220 CYS A CA 1
ATOM 1700 C C . CYS A 1 220 ? -10.345 -8.385 19.117 1.00 91.81 220 CYS A C 1
ATOM 1702 O O . CYS A 1 220 ? -9.151 -8.379 19.426 1.00 91.81 220 CYS A O 1
ATOM 1704 N N . LEU A 1 221 ? -11.308 -8.078 19.990 1.00 88.12 221 LEU A N 1
ATOM 1705 C CA . LEU A 1 221 ? -11.026 -7.955 21.415 1.00 88.12 221 LEU A CA 1
ATOM 1706 C C . LEU A 1 221 ? -10.536 -9.304 21.953 1.00 88.12 221 LEU A C 1
ATOM 1708 O O . LEU A 1 221 ? -11.197 -10.334 21.807 1.00 88.12 221 LEU A O 1
ATOM 1712 N N . SER A 1 222 ? -9.378 -9.289 22.615 1.00 73.00 222 SER A N 1
ATOM 1713 C CA . SER A 1 222 ? -8.895 -10.419 23.409 1.00 73.00 222 SER A CA 1
ATOM 1714 C C . SER A 1 222 ? -9.926 -10.733 24.487 1.00 73.00 222 SER A C 1
ATOM 1716 O O . SER A 1 222 ? -10.010 -10.018 25.487 1.00 73.00 222 SER A O 1
ATOM 1718 N N . LYS A 1 223 ? -10.727 -11.780 24.258 1.00 61.97 223 LYS A N 1
ATOM 1719 C CA . LYS A 1 223 ? -11.887 -12.128 25.082 1.00 61.97 223 LYS A CA 1
ATOM 1720 C C . LYS A 1 223 ? -11.496 -12.203 26.553 1.00 61.97 223 LYS A C 1
ATOM 1722 O O . LYS A 1 223 ? -10.801 -13.126 26.977 1.00 61.97 223 LYS A O 1
ATOM 1727 N N . SER A 1 224 ? -11.948 -11.218 27.326 1.00 50.22 224 SER A N 1
ATOM 1728 C CA . SER A 1 224 ? -11.679 -11.174 28.757 1.00 50.22 224 SER A CA 1
ATOM 1729 C C . SER A 1 224 ? -12.295 -12.404 29.413 1.00 50.22 224 SER A C 1
ATOM 1731 O O . SER A 1 224 ? -13.507 -12.622 29.348 1.00 50.22 224 SER A O 1
ATOM 1733 N N . ASN A 1 225 ? -11.470 -13.193 30.098 1.00 47.03 225 ASN A N 1
ATOM 1734 C CA . ASN A 1 225 ? -11.915 -14.336 30.891 1.00 47.03 225 ASN A CA 1
ATOM 1735 C C . ASN A 1 225 ? -12.595 -13.888 32.207 1.00 47.03 225 ASN A C 1
ATOM 1737 O O . ASN A 1 225 ? -12.475 -14.563 33.226 1.00 47.03 225 ASN A O 1
ATOM 1741 N N . GLY A 1 226 ? -13.337 -12.773 32.210 1.00 47.84 226 GLY A N 1
ATOM 1742 C CA . GLY A 1 226 ? -14.051 -12.245 33.380 1.00 47.84 226 GLY A CA 1
ATOM 1743 C C . GLY A 1 226 ? -15.097 -13.209 33.955 1.00 47.84 226 GLY A C 1
ATOM 1744 O O . GLY A 1 226 ? -15.355 -13.197 35.157 1.00 47.84 226 GLY A O 1
ATOM 1745 N N . THR A 1 227 ? -15.623 -14.133 33.143 1.00 52.47 227 THR A N 1
ATOM 1746 C CA . THR A 1 227 ? -16.402 -15.282 33.639 1.00 52.47 227 THR A CA 1
ATOM 1747 C C . THR A 1 227 ? -15.586 -16.162 34.586 1.00 52.47 227 THR A C 1
ATOM 1749 O O . THR A 1 227 ? -16.123 -16.622 35.589 1.00 52.47 227 THR A O 1
ATOM 1752 N N . THR A 1 228 ? -14.288 -16.367 34.335 1.00 56.34 228 THR A N 1
ATOM 1753 C CA . THR A 1 228 ? -13.417 -17.137 35.236 1.00 56.34 228 THR A CA 1
ATOM 1754 C C . THR A 1 228 ? -13.186 -16.412 36.557 1.00 56.34 228 THR A C 1
ATOM 1756 O O . THR A 1 228 ? -13.271 -17.064 37.590 1.00 56.34 228 THR A O 1
ATOM 1759 N N . GLU A 1 229 ? -13.003 -15.086 36.577 1.00 60.97 229 GLU A N 1
ATOM 1760 C CA . GLU A 1 229 ? -12.850 -14.348 37.841 1.00 60.97 229 GLU A CA 1
ATOM 1761 C C . GLU A 1 229 ? -14.134 -14.374 38.678 1.00 60.97 229 GLU A C 1
ATOM 1763 O O . GLU A 1 229 ? -14.088 -14.709 39.863 1.00 60.97 229 GLU A O 1
ATOM 1768 N N . VAL A 1 230 ? -15.301 -14.134 38.067 1.00 67.88 230 VAL A N 1
ATOM 1769 C CA . VAL A 1 230 ? -16.593 -14.224 38.773 1.00 67.88 230 VAL A CA 1
ATOM 1770 C C . VAL A 1 230 ? -16.857 -15.652 39.267 1.00 67.88 230 VAL A C 1
ATOM 1772 O O . VAL A 1 230 ? -17.293 -15.837 40.409 1.00 67.88 230 VAL A O 1
ATOM 1775 N N . HIS A 1 231 ? -16.544 -16.680 38.470 1.00 69.62 231 HIS A N 1
ATOM 1776 C CA . HIS A 1 231 ? -16.662 -18.073 38.907 1.00 69.62 231 HIS A CA 1
ATOM 1777 C C . HIS A 1 231 ? -15.662 -18.434 40.016 1.00 69.62 231 HIS A C 1
ATOM 1779 O O . HIS A 1 231 ? -16.051 -19.139 40.944 1.00 69.62 231 HIS A O 1
ATOM 1785 N N . LEU A 1 232 ? -14.425 -17.928 39.987 1.00 77.31 232 LEU A N 1
ATOM 1786 C CA . LEU A 1 232 ? -13.428 -18.131 41.044 1.00 77.31 232 LEU A CA 1
ATOM 1787 C C . LEU A 1 232 ? -13.846 -17.453 42.355 1.00 77.31 232 LEU A C 1
ATOM 1789 O O . LEU A 1 232 ? -13.804 -18.095 43.402 1.00 77.31 232 LEU A O 1
ATOM 1793 N N . VAL A 1 233 ? -14.331 -16.208 42.316 1.00 83.69 233 VAL A N 1
ATOM 1794 C CA . VAL A 1 233 ? -14.876 -15.514 43.499 1.00 83.69 233 VAL A CA 1
ATOM 1795 C C . VAL A 1 233 ? -16.084 -16.269 44.067 1.00 83.69 233 VAL A C 1
ATOM 1797 O O . VAL A 1 233 ? -16.159 -16.495 45.276 1.00 83.69 233 VAL A O 1
ATOM 1800 N N . THR A 1 234 ? -16.994 -16.735 43.207 1.00 84.50 234 THR A N 1
ATOM 1801 C CA . THR A 1 234 ? -18.169 -17.529 43.618 1.00 84.50 234 THR A CA 1
ATOM 1802 C C . THR A 1 234 ? -17.767 -18.882 44.222 1.00 84.50 234 THR A C 1
ATOM 1804 O O . THR A 1 234 ? -18.315 -19.294 45.246 1.00 84.50 234 THR A O 1
ATOM 1807 N N . LEU A 1 235 ? -16.777 -19.560 43.634 1.00 87.75 235 LEU A N 1
ATOM 1808 C CA . LEU A 1 235 ? -16.225 -20.827 44.121 1.00 87.75 235 LEU A CA 1
ATOM 1809 C C . LEU A 1 235 ? -15.534 -20.661 45.483 1.00 87.75 235 LEU A C 1
ATOM 1811 O O . LEU A 1 235 ? -15.745 -21.479 46.378 1.00 87.75 235 LEU A O 1
ATOM 1815 N N . MET A 1 236 ? -14.763 -19.586 45.668 1.00 88.38 236 MET A N 1
ATOM 1816 C CA . MET A 1 236 ? -14.133 -19.244 46.947 1.00 88.38 236 MET A CA 1
ATOM 1817 C C . MET A 1 236 ? -15.173 -18.931 48.030 1.00 88.38 236 MET A C 1
ATOM 1819 O O . MET A 1 236 ? -15.031 -19.392 49.162 1.00 88.38 236 MET A O 1
ATOM 1823 N N . LEU A 1 237 ? -16.258 -18.225 47.690 1.00 92.44 237 LEU A N 1
ATOM 1824 C CA . LEU A 1 237 ? -17.394 -18.004 48.593 1.00 92.44 237 LEU A CA 1
ATOM 1825 C C . LEU A 1 237 ? -18.049 -19.326 49.025 1.00 92.44 237 LEU A C 1
ATOM 1827 O O . LEU A 1 237 ? -18.248 -19.547 50.221 1.00 92.44 237 LEU A O 1
ATOM 1831 N N . LEU A 1 238 ? -18.324 -20.229 48.078 1.00 92.81 238 LEU A N 1
ATOM 1832 C CA . LEU A 1 238 ? -18.874 -21.561 48.360 1.00 92.81 238 LEU A CA 1
ATOM 1833 C C . LEU A 1 238 ? -17.941 -22.405 49.245 1.00 92.81 238 LEU A C 1
ATOM 1835 O O . LEU A 1 238 ? -18.410 -23.043 50.189 1.00 92.81 238 LEU A O 1
ATOM 1839 N N . LEU A 1 239 ? -16.628 -22.371 48.998 1.00 94.25 239 LEU A N 1
ATOM 1840 C CA . LEU A 1 239 ? -15.618 -23.042 49.825 1.00 94.25 239 LEU A CA 1
ATOM 1841 C C . LEU A 1 239 ? -15.575 -22.488 51.256 1.00 94.25 239 LEU A C 1
ATOM 1843 O O . LEU A 1 239 ? -15.587 -23.266 52.211 1.00 94.25 239 LEU A O 1
ATOM 1847 N N . CYS A 1 240 ? -15.594 -21.165 51.426 1.00 94.62 240 CYS A N 1
ATOM 1848 C CA . CYS A 1 240 ? -15.656 -20.530 52.743 1.00 94.62 240 CYS A CA 1
ATOM 1849 C C . CYS A 1 240 ? -16.927 -20.927 53.513 1.00 94.62 240 CYS A C 1
ATOM 1851 O O . CYS A 1 240 ? -16.845 -21.294 54.686 1.00 94.62 240 CYS A O 1
ATOM 1853 N N . VAL A 1 241 ? -18.094 -20.929 52.856 1.00 95.31 241 VAL A N 1
ATOM 1854 C CA . VAL A 1 241 ? -19.358 -21.381 53.465 1.00 95.31 241 VAL A CA 1
ATOM 1855 C C . VAL A 1 241 ? -19.288 -22.863 53.856 1.00 95.31 241 VAL A C 1
ATOM 1857 O O . VAL A 1 241 ? -19.684 -23.217 54.966 1.00 95.31 241 VAL A O 1
ATOM 1860 N N . LEU A 1 242 ? -18.726 -23.726 53.004 1.00 95.00 242 LEU A N 1
ATOM 1861 C CA . LEU A 1 242 ? -18.554 -25.153 53.296 1.00 95.00 242 LEU A CA 1
ATOM 1862 C C . LEU A 1 242 ? -17.660 -25.390 54.527 1.00 95.00 242 LEU A C 1
ATOM 1864 O O . LEU A 1 242 ? -18.015 -26.182 55.401 1.00 95.00 242 LEU A O 1
ATOM 1868 N N . VAL A 1 243 ? -16.537 -24.673 54.645 1.00 95.19 243 VAL A N 1
ATOM 1869 C CA . VAL A 1 243 ? -15.638 -24.754 55.812 1.00 95.19 243 VAL A CA 1
ATOM 1870 C C . VAL A 1 243 ? -16.326 -24.252 57.090 1.00 95.19 243 VAL A C 1
ATOM 1872 O O . VAL A 1 243 ? -16.173 -24.865 58.152 1.00 95.19 243 VAL A O 1
ATOM 1875 N N . LEU A 1 244 ? -17.140 -23.195 57.008 1.00 94.69 244 LEU A N 1
ATOM 1876 C CA . LEU A 1 244 ? -17.941 -22.715 58.142 1.00 94.69 244 LEU A CA 1
ATOM 1877 C C . LEU A 1 244 ? -18.982 -23.756 58.588 1.00 94.69 244 LEU A C 1
ATOM 1879 O O . LEU A 1 244 ? -19.108 -24.026 59.781 1.00 94.69 244 LEU A O 1
ATOM 1883 N N . VAL A 1 245 ? -19.668 -24.423 57.655 1.00 94.69 245 VAL A N 1
ATOM 1884 C CA . VAL A 1 245 ? -20.595 -25.520 57.987 1.00 94.69 245 VAL A CA 1
ATOM 1885 C C . VAL A 1 245 ? -19.854 -26.695 58.638 1.00 94.69 245 VAL A C 1
ATOM 1887 O O . VAL A 1 245 ? -20.290 -27.187 59.679 1.00 94.69 245 VAL A O 1
ATOM 1890 N N . ILE A 1 246 ? -18.704 -27.115 58.099 1.00 94.19 246 ILE A N 1
ATOM 1891 C CA . ILE A 1 246 ? -17.900 -28.217 58.661 1.00 94.19 246 ILE A CA 1
ATOM 1892 C C . ILE A 1 246 ? -17.394 -27.883 60.075 1.00 94.19 246 ILE A C 1
ATOM 1894 O O . ILE A 1 246 ? -17.454 -28.735 60.966 1.00 94.19 246 ILE A O 1
ATOM 1898 N N . THR A 1 247 ? -16.934 -26.655 60.321 1.00 93.50 247 THR A N 1
ATOM 1899 C CA . THR A 1 247 ? -16.465 -26.226 61.655 1.00 93.50 247 THR A CA 1
ATOM 1900 C C . THR A 1 247 ? -17.604 -26.124 62.675 1.00 93.50 247 THR A C 1
ATOM 1902 O O . THR A 1 247 ? -17.433 -26.558 63.814 1.00 93.50 247 THR A O 1
ATOM 1905 N N . ILE A 1 248 ? -18.798 -25.673 62.274 1.00 93.31 248 ILE A N 1
ATOM 1906 C CA . ILE A 1 248 ? -19.998 -25.697 63.131 1.00 93.31 248 ILE A CA 1
ATOM 1907 C C . ILE A 1 248 ? -20.416 -27.141 63.453 1.00 93.31 248 ILE A C 1
ATOM 1909 O O . ILE A 1 248 ? -20.622 -27.477 64.620 1.00 93.31 248 ILE A O 1
ATOM 1913 N N . VAL A 1 249 ? -20.498 -28.021 62.450 1.00 92.75 249 VAL A N 1
ATOM 1914 C CA . VAL A 1 249 ? -20.895 -29.430 62.637 1.00 92.75 249 VAL A CA 1
ATOM 1915 C C . VAL A 1 249 ? -19.895 -30.175 63.525 1.00 92.75 249 VAL A C 1
ATOM 1917 O O . VAL A 1 249 ? -20.301 -30.869 64.458 1.00 92.75 249 VAL A O 1
ATOM 1920 N N . THR A 1 250 ? -18.590 -29.997 63.309 1.00 89.50 250 THR A N 1
ATOM 1921 C CA . THR A 1 250 ? -17.559 -30.613 64.163 1.00 89.50 250 THR A CA 1
ATOM 1922 C C . THR A 1 250 ? -17.568 -30.050 65.585 1.00 89.50 250 THR A C 1
ATOM 1924 O O . THR A 1 250 ? -17.456 -30.830 66.530 1.00 89.50 250 THR A O 1
ATOM 1927 N N . PHE A 1 251 ? -17.803 -28.747 65.783 1.00 91.00 251 PHE A N 1
ATOM 1928 C CA . PHE A 1 251 ? -17.995 -28.168 67.118 1.00 91.00 251 PHE A CA 1
ATOM 1929 C C . PHE A 1 251 ? -19.209 -28.768 67.845 1.00 91.00 251 PHE A C 1
ATOM 1931 O O . PHE A 1 251 ? -19.100 -29.126 69.020 1.00 91.00 251 PHE A O 1
ATOM 1938 N N . LEU A 1 252 ? -20.341 -28.945 67.154 1.00 87.94 252 LEU A N 1
ATOM 1939 C CA . LEU A 1 252 ? -21.540 -29.585 67.706 1.00 87.94 252 LEU A CA 1
ATOM 1940 C C . LEU A 1 252 ? -21.287 -31.057 68.070 1.00 87.94 252 LEU A C 1
ATOM 1942 O O . LEU A 1 252 ? -21.633 -31.479 69.175 1.00 87.94 252 LEU A O 1
ATOM 1946 N N . ILE A 1 253 ? -20.615 -31.824 67.205 1.00 85.81 253 ILE A N 1
ATOM 1947 C CA . ILE A 1 253 ? -20.229 -33.219 67.483 1.00 85.81 253 ILE A CA 1
ATOM 1948 C C . ILE A 1 253 ? -19.286 -33.291 68.693 1.00 85.81 253 ILE A C 1
ATOM 1950 O O . ILE A 1 253 ? -19.503 -34.106 69.590 1.00 85.81 253 ILE A O 1
ATOM 1954 N N . CYS A 1 254 ? -18.277 -32.419 68.771 1.00 80.31 254 CYS A N 1
ATOM 1955 C CA . CYS A 1 254 ? -17.362 -32.343 69.911 1.00 80.31 254 CYS A CA 1
ATOM 1956 C C . CYS A 1 254 ? -18.084 -31.961 71.212 1.00 80.31 254 CYS A C 1
ATOM 1958 O O . CYS A 1 254 ? -17.828 -32.576 72.247 1.00 80.31 254 CYS A O 1
ATOM 1960 N N . LYS A 1 255 ? -19.031 -31.012 71.169 1.00 80.44 255 LYS A N 1
ATOM 1961 C CA . LYS A 1 255 ? -19.891 -30.651 72.309 1.00 80.44 255 LYS A CA 1
ATOM 1962 C C . LYS A 1 255 ? -20.728 -31.836 72.790 1.00 80.44 255 LYS A C 1
ATOM 1964 O O . LYS A 1 255 ? -20.710 -32.130 73.981 1.00 80.44 255 LYS A O 1
ATOM 1969 N N . VAL A 1 256 ? -21.413 -32.538 71.885 1.00 76.50 256 VAL A N 1
ATOM 1970 C CA . VAL A 1 256 ? -22.239 -33.711 72.223 1.00 76.50 256 VAL A CA 1
ATOM 1971 C C . VAL A 1 256 ? -21.375 -34.845 72.781 1.00 76.50 256 VAL A C 1
ATOM 1973 O O . VAL A 1 256 ? -21.709 -35.405 73.822 1.00 76.50 256 VAL A O 1
ATOM 1976 N N . LYS A 1 257 ? -20.225 -35.140 72.160 1.00 64.75 257 LYS A N 1
ATOM 1977 C CA . LYS A 1 257 ? -19.298 -36.193 72.607 1.00 64.75 257 LYS A CA 1
ATOM 1978 C C . LYS A 1 257 ? -18.673 -35.888 73.975 1.00 64.75 257 LYS A C 1
ATOM 1980 O O . LYS A 1 257 ? -18.539 -36.788 74.799 1.00 64.75 257 LYS A O 1
ATOM 1985 N N . ALA A 1 258 ? -18.363 -34.622 74.257 1.00 59.91 258 ALA A N 1
ATOM 1986 C CA . ALA A 1 258 ? -17.926 -34.181 75.583 1.00 59.91 258 ALA A CA 1
ATOM 1987 C C . ALA A 1 258 ? -19.041 -34.262 76.646 1.00 59.91 258 ALA A C 1
ATOM 1989 O O . ALA A 1 258 ? -18.742 -34.374 77.831 1.00 59.91 258 ALA A O 1
ATOM 1990 N N . TRP A 1 259 ? -20.317 -34.227 76.244 1.00 53.50 259 TRP A N 1
ATOM 1991 C CA . TRP A 1 259 ? -21.464 -34.369 77.151 1.00 53.50 259 TRP A CA 1
ATOM 1992 C C . TRP A 1 259 ? -21.853 -35.834 77.408 1.00 53.50 259 TRP A C 1
ATOM 1994 O O . TRP A 1 259 ? -22.318 -36.161 78.501 1.00 53.50 259 TRP A O 1
ATOM 2004 N N . THR A 1 260 ? -21.637 -36.731 76.438 1.00 56.78 260 THR A N 1
ATOM 2005 C CA . THR A 1 260 ? -21.864 -38.177 76.611 1.00 56.78 260 THR A CA 1
ATOM 2006 C C . THR A 1 260 ? -20.725 -38.878 77.350 1.00 56.78 260 THR A C 1
ATOM 2008 O O . THR A 1 260 ? -20.985 -39.842 78.070 1.00 56.78 260 THR A O 1
ATOM 2011 N N . MET A 1 261 ? -19.485 -38.381 77.265 1.00 54.75 261 MET A N 1
ATOM 2012 C CA . MET A 1 261 ? -18.356 -38.873 78.068 1.00 54.75 261 MET A CA 1
ATOM 2013 C C . MET A 1 261 ? -18.407 -38.375 79.524 1.00 54.75 261 MET A C 1
ATOM 2015 O O . MET A 1 261 ? -17.523 -37.658 79.995 1.00 54.75 261 MET A O 1
ATOM 2019 N N . LYS A 1 262 ? -19.428 -38.808 80.275 1.00 47.50 262 LYS A N 1
ATOM 2020 C CA . LYS A 1 262 ? -19.390 -38.738 81.741 1.00 47.50 262 LYS A CA 1
ATOM 2021 C C . LYS A 1 262 ? -18.250 -39.611 82.270 1.00 47.50 262 LYS A C 1
ATOM 2023 O O . LYS A 1 262 ? -18.092 -40.759 81.864 1.00 47.50 262 LYS A O 1
ATOM 2028 N N . VAL A 1 263 ? -17.490 -39.026 83.194 1.00 53.62 263 VAL A N 1
ATOM 2029 C CA . VAL A 1 263 ? -16.340 -39.590 83.916 1.00 53.62 263 VAL A CA 1
ATOM 2030 C C . VAL A 1 263 ? -16.477 -41.095 84.187 1.00 53.62 263 VAL A C 1
ATOM 2032 O O . VAL A 1 263 ? -17.365 -41.518 84.924 1.00 53.62 263 VAL A O 1
ATOM 2035 N N . HIS A 1 264 ? -15.546 -41.892 83.659 1.00 50.41 264 HIS A N 1
ATOM 2036 C CA . HIS A 1 264 ? -15.152 -43.141 84.312 1.00 50.41 264 HIS A CA 1
ATOM 2037 C C . HIS A 1 264 ? -14.135 -42.818 85.408 1.00 50.41 264 HIS A C 1
ATOM 2039 O O . HIS A 1 264 ? -13.233 -41.999 85.211 1.00 50.41 264 HIS A O 1
ATOM 2045 N N . GLU A 1 265 ? -14.310 -43.427 86.577 1.00 51.41 265 GLU A N 1
ATOM 2046 C CA . GLU A 1 265 ? -13.470 -43.173 87.744 1.00 51.41 265 GLU A CA 1
ATOM 2047 C C . GLU A 1 265 ? -12.017 -43.604 87.491 1.00 51.41 265 GLU A C 1
ATOM 2049 O O . GLU A 1 265 ? -11.750 -44.619 86.845 1.00 51.41 265 GLU A O 1
ATOM 2054 N N . ARG A 1 266 ? -11.051 -42.850 88.035 1.00 47.09 266 ARG A N 1
ATOM 2055 C CA . ARG A 1 266 ? -9.655 -43.306 88.069 1.00 47.09 266 ARG A CA 1
ATOM 2056 C C . ARG A 1 266 ? -9.552 -44.543 88.972 1.00 47.09 266 ARG A C 1
ATOM 2058 O O . ARG A 1 266 ? -9.987 -44.458 90.122 1.00 47.09 266 ARG A O 1
ATOM 2065 N N . PRO A 1 267 ? -8.901 -45.638 88.539 1.00 47.97 267 PRO A N 1
ATOM 2066 C CA . PRO A 1 267 ? -8.595 -46.751 89.430 1.00 47.97 267 PRO A CA 1
ATOM 2067 C C . PRO A 1 267 ? -7.743 -46.290 90.621 1.00 47.97 267 PRO A C 1
ATOM 2069 O O . PRO A 1 267 ? -6.683 -45.683 90.443 1.00 47.97 267 PRO A O 1
ATOM 2072 N N . LYS A 1 268 ? -8.177 -46.609 91.846 1.00 48.91 268 LYS A N 1
ATOM 2073 C CA . LYS A 1 268 ? -7.383 -46.412 93.069 1.00 48.91 268 LYS A CA 1
ATOM 2074 C C . LYS A 1 268 ? -6.224 -47.412 93.109 1.00 48.91 268 LYS A C 1
ATOM 2076 O O . LYS A 1 268 ? -6.362 -48.486 93.683 1.00 48.91 268 LYS A O 1
ATOM 2081 N N . CYS A 1 269 ? -5.099 -47.081 92.474 1.00 48.44 269 CYS A N 1
ATOM 2082 C CA . CYS A 1 269 ? -3.930 -47.971 92.442 1.00 48.44 269 CYS A CA 1
ATOM 2083 C C . CYS A 1 269 ? -2.558 -47.267 92.533 1.00 48.44 269 CYS A C 1
ATOM 2085 O O . CYS A 1 269 ? -1.530 -47.916 92.368 1.00 48.44 269 CYS A O 1
ATOM 2087 N N . LEU A 1 270 ? -2.525 -45.956 92.811 1.00 50.16 270 LEU A N 1
ATOM 2088 C CA . LEU A 1 270 ? -1.298 -45.176 93.053 1.00 50.16 270 LEU A CA 1
ATOM 2089 C C . LEU A 1 270 ? -1.483 -44.234 94.256 1.00 50.16 270 LEU A C 1
ATOM 2091 O O . LEU A 1 270 ? -1.394 -43.015 94.143 1.00 50.16 270 LEU A O 1
ATOM 2095 N N . GLU A 1 271 ? -1.777 -44.823 95.414 1.00 41.16 271 GLU A N 1
ATOM 2096 C CA . GLU A 1 271 ? -1.842 -44.132 96.706 1.00 41.16 271 GLU A CA 1
ATOM 2097 C C . GLU A 1 271 ? -0.479 -44.293 97.422 1.00 41.16 271 GLU A C 1
ATOM 2099 O O . GLU A 1 271 ? -0.090 -45.431 97.707 1.00 41.16 271 GLU A O 1
ATOM 2104 N N . PRO A 1 272 ? 0.299 -43.217 97.676 1.00 43.47 272 PRO A N 1
ATOM 2105 C CA . PRO A 1 272 ? 1.660 -43.348 98.205 1.00 43.47 272 PRO A CA 1
ATOM 2106 C C . PRO A 1 272 ? 1.691 -43.774 99.683 1.00 43.47 272 PRO A C 1
ATOM 2108 O O . PRO A 1 272 ? 1.615 -42.949 100.593 1.00 43.47 272 PRO A O 1
ATOM 2111 N N . GLN A 1 273 ? 1.856 -45.074 99.931 1.00 41.09 273 GLN A N 1
ATOM 2112 C CA . GLN A 1 273 ? 2.157 -45.621 101.258 1.00 41.09 273 GLN A CA 1
ATOM 2113 C C . GLN A 1 273 ? 3.522 -45.106 101.748 1.00 41.09 273 GLN A C 1
ATOM 2115 O O . GLN A 1 273 ? 4.563 -45.566 101.281 1.00 41.09 273 GLN A O 1
ATOM 2120 N N . LEU A 1 274 ? 3.525 -44.159 102.693 1.00 43.91 274 LEU A N 1
ATOM 2121 C CA . LEU A 1 274 ? 4.736 -43.631 103.335 1.00 43.91 274 LEU A CA 1
ATOM 2122 C C . LEU A 1 274 ? 5.286 -44.613 104.393 1.00 43.91 274 LEU A C 1
ATOM 2124 O O . LEU A 1 274 ? 4.605 -44.864 105.391 1.00 43.91 274 LEU A O 1
ATOM 2128 N N . PRO A 1 275 ? 6.538 -45.099 104.280 1.00 40.19 275 PRO A N 1
ATOM 2129 C CA . PRO A 1 275 ? 7.196 -45.810 105.372 1.00 40.19 275 PRO A CA 1
ATOM 2130 C C . PRO A 1 275 ? 7.670 -44.838 106.467 1.00 40.19 275 PRO A C 1
ATOM 2132 O O . PRO A 1 275 ? 8.340 -43.841 106.207 1.00 40.19 275 PRO A O 1
ATOM 2135 N N . ASN A 1 276 ? 7.327 -45.157 107.714 1.00 38.69 276 ASN A N 1
ATOM 2136 C CA . ASN A 1 276 ? 7.586 -44.366 108.924 1.00 38.69 276 ASN A CA 1
ATOM 2137 C C . ASN A 1 276 ? 9.105 -44.143 109.182 1.00 38.69 276 ASN A C 1
ATOM 2139 O O . ASN A 1 276 ? 9.864 -45.119 109.172 1.00 38.69 276 ASN A O 1
ATOM 2143 N N . PRO A 1 277 ? 9.596 -42.912 109.447 1.00 48.25 277 PRO A N 1
ATOM 2144 C CA . PRO A 1 277 ? 11.035 -42.638 109.493 1.00 48.25 277 PRO A CA 1
ATOM 2145 C C . PRO A 1 277 ? 11.714 -43.095 110.796 1.00 48.25 277 PRO A C 1
ATOM 2147 O O . PRO A 1 277 ? 11.618 -42.426 111.827 1.00 48.25 277 PRO A O 1
ATOM 2150 N N . ARG A 1 278 ? 12.506 -44.181 110.749 1.00 38.66 278 ARG A N 1
ATOM 2151 C CA . ARG A 1 278 ? 13.545 -44.465 111.765 1.00 38.66 278 ARG A CA 1
ATOM 2152 C C . ARG A 1 278 ? 14.632 -45.451 111.297 1.00 38.66 278 ARG A C 1
ATOM 2154 O O . ARG A 1 278 ? 14.335 -46.596 110.991 1.00 38.66 278 ARG A O 1
ATOM 2161 N N . LYS A 1 279 ? 15.894 -45.017 111.471 1.00 39.94 279 LYS A N 1
ATOM 2162 C CA . LYS A 1 279 ? 17.178 -45.771 111.483 1.00 39.94 279 LYS A CA 1
ATOM 2163 C C . LYS A 1 279 ? 17.898 -46.051 110.135 1.00 39.94 279 LYS A C 1
ATOM 2165 O O . LYS A 1 279 ? 17.520 -46.943 109.394 1.00 39.94 279 LYS A O 1
ATOM 2170 N N . ARG A 1 280 ? 19.088 -45.424 110.026 1.00 35.31 280 ARG A N 1
ATOM 2171 C CA . ARG A 1 280 ? 20.333 -45.832 109.313 1.00 35.31 280 ARG A CA 1
ATOM 2172 C C . ARG A 1 280 ? 20.517 -45.522 107.810 1.00 35.31 280 ARG A C 1
ATOM 2174 O O . ARG A 1 280 ? 20.346 -46.372 106.948 1.00 35.31 280 ARG A O 1
ATOM 2181 N N . HIS A 1 281 ? 21.095 -44.342 107.565 1.00 34.50 281 HIS A N 1
ATOM 2182 C CA . HIS A 1 281 ? 22.258 -44.144 106.670 1.00 34.50 281 HIS A CA 1
ATOM 2183 C C . HIS A 1 281 ? 23.512 -44.910 107.193 1.00 34.50 281 HIS A C 1
ATOM 2185 O O . HIS A 1 281 ? 23.470 -45.352 108.348 1.00 34.50 281 HIS A O 1
ATOM 2191 N N . PRO A 1 282 ? 24.666 -44.956 106.474 1.00 49.19 282 PRO A N 1
ATOM 2192 C CA . PRO A 1 282 ? 24.923 -44.554 105.078 1.00 49.19 282 PRO A CA 1
ATOM 2193 C C . PRO A 1 282 ? 25.695 -45.595 104.222 1.00 49.19 282 PRO A C 1
ATOM 2195 O O . PRO A 1 282 ? 26.425 -46.439 104.735 1.00 49.19 282 PRO A O 1
ATOM 2198 N N . THR A 1 283 ? 25.692 -45.422 102.897 1.00 38.97 283 THR A N 1
ATOM 2199 C CA . THR A 1 283 ? 26.842 -45.766 102.028 1.00 38.97 283 THR A CA 1
ATOM 2200 C C . THR A 1 283 ? 26.909 -44.752 100.877 1.00 38.97 283 THR A C 1
ATOM 2202 O O . THR A 1 283 ? 25.868 -44.289 100.418 1.00 38.97 283 THR A O 1
ATOM 2205 N N . TYR A 1 284 ? 28.115 -44.350 100.463 1.00 35.31 284 TYR A N 1
ATOM 2206 C CA . TYR A 1 284 ? 28.358 -43.313 99.446 1.00 35.31 284 TYR A CA 1
ATOM 2207 C C . TYR A 1 284 ? 28.704 -43.906 98.073 1.00 35.31 284 TYR A C 1
ATOM 2209 O O . TYR A 1 284 ? 29.352 -44.948 98.006 1.00 35.31 284 TYR A O 1
ATOM 2217 N N . SER A 1 285 ? 28.382 -43.171 97.000 1.00 38.69 285 SER A N 1
ATOM 2218 C CA . SER A 1 285 ? 29.132 -43.134 95.726 1.00 38.69 285 SER A CA 1
ATOM 2219 C C . SER A 1 285 ? 28.617 -41.996 94.823 1.00 38.69 285 SER A C 1
ATOM 2221 O O . SER A 1 285 ? 27.618 -42.192 94.135 1.00 38.69 285 SER A O 1
ATOM 2223 N N . PRO A 1 286 ? 29.243 -40.802 94.825 1.00 48.19 286 PRO A N 1
ATOM 2224 C CA . PRO A 1 286 ? 28.902 -39.724 93.899 1.00 48.19 286 PRO A CA 1
ATOM 2225 C C . PRO A 1 286 ? 29.931 -39.574 92.761 1.00 48.19 286 PRO A C 1
ATOM 2227 O O . PRO A 1 286 ? 31.111 -39.337 93.009 1.00 48.19 286 PRO A O 1
ATOM 2230 N N . LEU A 1 287 ? 29.458 -39.610 91.515 1.00 38.97 287 LEU A N 1
ATOM 2231 C CA . LEU A 1 287 ? 30.116 -39.015 90.345 1.00 38.97 287 LEU A CA 1
ATOM 2232 C C . LEU A 1 287 ? 29.043 -38.338 89.473 1.00 38.97 287 LEU A C 1
ATOM 2234 O O . LEU A 1 287 ? 27.906 -38.798 89.465 1.00 38.97 287 LEU A O 1
ATOM 2238 N N . ALA A 1 288 ? 29.324 -37.330 88.648 1.00 40.97 288 ALA A N 1
ATOM 2239 C CA . ALA A 1 288 ? 30.319 -36.249 88.688 1.00 40.97 288 ALA A CA 1
ATOM 2240 C C . ALA A 1 288 ? 30.023 -35.367 87.458 1.00 40.97 288 ALA A C 1
ATOM 2242 O O . ALA A 1 288 ? 30.170 -35.839 86.333 1.00 40.97 288 ALA A O 1
ATOM 2243 N N . ASN A 1 289 ? 29.612 -34.108 87.638 1.00 45.12 289 ASN A N 1
ATOM 2244 C CA . ASN A 1 289 ? 29.512 -33.179 86.504 1.00 45.12 289 ASN A CA 1
ATOM 2245 C C . ASN A 1 289 ? 30.916 -32.769 86.037 1.00 45.12 289 ASN A C 1
ATOM 2247 O O . ASN A 1 289 ? 31.798 -32.547 86.871 1.00 45.12 289 ASN A O 1
ATOM 2251 N N . PRO A 1 290 ? 31.083 -32.540 84.728 1.00 48.66 290 PRO A N 1
ATOM 2252 C CA . PRO A 1 290 ? 31.703 -31.287 84.306 1.00 48.66 290 PRO A CA 1
ATOM 2253 C C . PRO A 1 290 ? 30.890 -30.522 83.244 1.00 48.66 290 PRO A C 1
ATOM 2255 O O . PRO A 1 290 ? 30.121 -31.082 82.468 1.00 48.66 290 PRO A O 1
ATOM 2258 N N . VAL A 1 291 ? 31.109 -29.209 83.232 1.00 44.56 291 VAL A N 1
ATOM 2259 C CA . VAL A 1 291 ? 30.750 -28.219 82.192 1.00 44.56 291 VAL A CA 1
ATOM 2260 C C . VAL A 1 291 ? 32.090 -27.596 81.715 1.00 44.56 291 VAL A C 1
ATOM 2262 O O . VAL A 1 291 ? 33.114 -28.005 82.260 1.00 44.56 291 VAL A O 1
ATOM 2265 N N . ILE A 1 292 ? 32.099 -26.592 80.807 1.00 39.19 292 ILE A N 1
ATOM 2266 C CA . ILE A 1 292 ? 33.273 -25.815 80.285 1.00 39.19 292 ILE A CA 1
ATOM 2267 C C . ILE A 1 292 ? 33.907 -26.490 79.039 1.00 39.19 292 ILE A C 1
ATOM 2269 O O . ILE A 1 292 ? 34.119 -27.695 79.066 1.00 39.19 292 ILE A O 1
ATOM 2273 N N . SER A 1 293 ? 34.241 -25.832 77.909 1.00 35.19 293 SER A N 1
ATOM 2274 C CA . SER A 1 293 ? 34.027 -24.451 77.391 1.00 35.19 293 SER A CA 1
ATOM 2275 C C . SER A 1 293 ? 34.111 -24.426 75.837 1.00 35.19 293 SER A C 1
ATOM 2277 O O . SER A 1 293 ? 34.504 -25.438 75.257 1.00 35.19 293 SER A O 1
ATOM 2279 N N . PRO A 1 294 ? 33.797 -23.306 75.143 1.00 52.97 294 PRO A N 1
ATOM 2280 C CA . PRO A 1 294 ? 33.960 -23.167 73.686 1.00 52.97 294 PRO A CA 1
ATOM 2281 C C . PRO A 1 294 ? 35.379 -22.730 73.255 1.00 52.97 294 PRO A C 1
ATOM 2283 O O . PRO A 1 294 ? 36.088 -22.085 74.027 1.00 52.97 294 PRO A O 1
ATOM 2286 N N . VAL A 1 295 ? 35.761 -23.014 71.998 1.00 36.56 295 VAL A N 1
ATOM 2287 C CA . VAL A 1 295 ? 36.991 -22.532 71.322 1.00 36.56 295 VAL A CA 1
ATOM 2288 C C . VAL A 1 295 ? 36.714 -22.294 69.825 1.00 36.56 295 VAL A C 1
ATOM 2290 O O . VAL A 1 295 ? 35.961 -23.052 69.219 1.00 36.56 295 VAL A O 1
ATOM 2293 N N . THR A 1 296 ? 37.335 -21.269 69.227 1.00 43.88 296 THR A N 1
ATOM 2294 C CA . THR A 1 296 ? 37.229 -20.890 67.799 1.00 43.88 296 THR A CA 1
ATOM 2295 C C . THR A 1 296 ? 38.598 -20.820 67.111 1.00 43.88 296 THR A C 1
ATOM 2297 O O . THR A 1 296 ? 39.469 -20.106 67.606 1.00 43.88 296 THR A O 1
ATOM 2300 N N . VAL A 1 297 ? 38.755 -21.498 65.965 1.00 35.84 297 VAL A N 1
ATOM 2301 C CA . VAL A 1 297 ? 39.898 -21.456 65.015 1.00 35.84 297 VAL A CA 1
ATOM 2302 C C . VAL A 1 297 ? 39.382 -21.964 63.650 1.00 35.84 297 VAL A C 1
ATOM 2304 O O . VAL A 1 297 ? 38.636 -22.939 63.669 1.00 35.84 297 VAL A O 1
ATOM 2307 N N . SER A 1 298 ? 39.735 -21.479 62.450 1.00 35.12 298 SER A N 1
ATOM 2308 C CA . SER A 1 298 ? 40.191 -20.164 61.932 1.00 35.12 298 SER A CA 1
ATOM 2309 C C . SER A 1 298 ? 40.093 -20.205 60.388 1.00 35.12 298 SER A C 1
ATOM 2311 O O . SER A 1 298 ? 40.150 -21.293 59.815 1.00 35.12 298 SER A O 1
ATOM 2313 N N . ASP A 1 299 ? 40.005 -19.056 59.711 1.00 42.22 299 ASP A N 1
ATOM 2314 C CA . ASP A 1 299 ? 39.994 -18.973 58.236 1.00 42.22 299 ASP A CA 1
ATOM 2315 C C . ASP A 1 299 ? 41.384 -19.158 57.591 1.00 42.22 299 ASP A C 1
ATOM 2317 O O . ASP A 1 299 ? 42.374 -18.656 58.125 1.00 42.22 299 ASP A O 1
ATOM 2321 N N . HIS A 1 300 ? 41.446 -19.817 56.420 1.00 34.56 300 HIS A N 1
ATOM 2322 C CA . HIS A 1 300 ? 42.039 -19.289 55.168 1.00 34.56 300 HIS A CA 1
ATOM 2323 C C . HIS A 1 300 ? 41.947 -20.286 53.977 1.00 34.56 300 HIS A C 1
ATOM 2325 O O . HIS A 1 300 ? 41.974 -21.502 54.145 1.00 34.56 300 HIS A O 1
ATOM 2331 N N . GLU A 1 301 ? 41.838 -19.721 52.770 1.00 38.69 301 GLU A N 1
ATOM 2332 C CA . GLU A 1 301 ? 41.814 -20.320 51.409 1.00 38.69 301 GLU A CA 1
ATOM 2333 C C . GLU A 1 301 ? 43.260 -20.498 50.826 1.00 38.69 301 GLU A C 1
ATOM 2335 O O . GLU A 1 301 ? 44.196 -20.205 51.580 1.00 38.69 301 GLU A O 1
ATOM 2340 N N . PRO A 1 302 ? 43.542 -20.832 49.525 1.00 49.97 302 PRO A N 1
ATOM 2341 C CA . PRO A 1 302 ? 42.697 -21.288 48.384 1.00 49.97 302 PRO A CA 1
ATOM 2342 C C . PRO A 1 302 ? 43.313 -22.417 47.466 1.00 49.97 302 PRO A C 1
ATOM 2344 O O . PRO A 1 302 ? 44.390 -22.936 47.744 1.00 49.97 302 PRO A O 1
ATOM 2347 N N . TYR A 1 303 ? 42.653 -22.678 46.312 1.00 34.09 303 TYR A N 1
ATOM 2348 C CA . TYR A 1 303 ? 43.137 -23.195 44.990 1.00 34.09 303 TYR A CA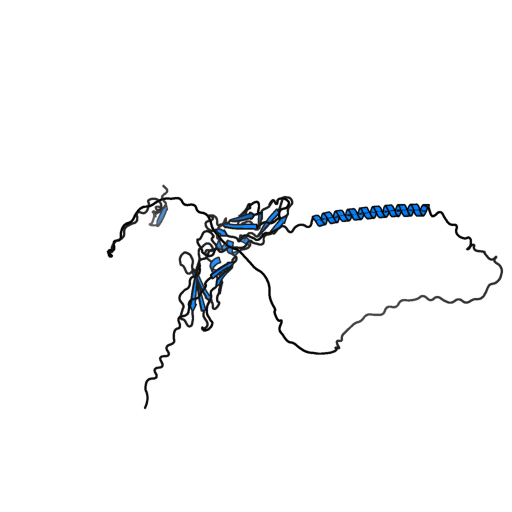 1
ATOM 2349 C C . TYR A 1 303 ? 43.036 -24.684 44.531 1.00 34.09 303 TYR A C 1
ATOM 2351 O O . TYR A 1 303 ? 43.560 -25.603 45.147 1.00 34.09 303 TYR A O 1
ATOM 2359 N N . ASP A 1 304 ? 42.420 -24.823 43.338 1.00 32.72 304 ASP A N 1
ATOM 2360 C CA . ASP A 1 304 ? 42.595 -25.731 42.171 1.00 32.72 304 ASP A CA 1
ATOM 2361 C C . ASP A 1 304 ? 43.005 -27.219 42.267 1.00 32.72 304 ASP A C 1
ATOM 2363 O O . ASP A 1 304 ? 44.087 -27.581 42.725 1.00 32.72 304 ASP A O 1
ATOM 2367 N N . SER A 1 305 ? 42.256 -28.0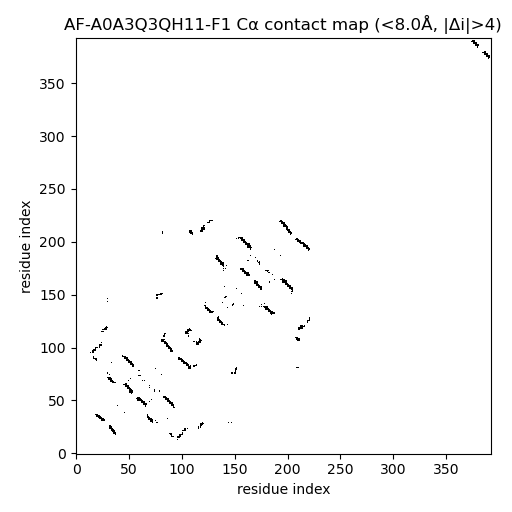75 41.543 1.00 31.53 305 SER A N 1
ATOM 2368 C CA . SER A 1 305 ? 42.725 -28.690 40.267 1.00 31.53 305 SER A CA 1
ATOM 2369 C C . SER A 1 305 ? 41.647 -29.558 39.563 1.00 31.53 305 SER A C 1
ATOM 2371 O O . SER A 1 305 ? 40.571 -29.797 40.106 1.00 31.53 305 SER A O 1
ATOM 2373 N N . CYS A 1 306 ? 41.902 -29.965 38.308 1.00 27.33 306 CYS A N 1
ATOM 2374 C CA . CYS A 1 306 ? 40.912 -30.492 37.344 1.00 27.33 306 CYS A CA 1
ATOM 2375 C C . CYS A 1 306 ? 41.008 -32.014 37.057 1.00 27.33 306 CYS A C 1
ATOM 2377 O O . CYS A 1 306 ? 42.016 -32.642 37.371 1.00 27.33 306 CYS A O 1
ATOM 2379 N N . SER A 1 307 ? 40.049 -32.538 36.264 1.00 30.14 307 SER A N 1
ATOM 2380 C CA . SER A 1 307 ? 40.040 -33.863 35.572 1.00 30.14 307 SER A CA 1
ATOM 2381 C C . SER A 1 307 ? 39.907 -35.099 36.499 1.00 30.14 307 SER A C 1
ATOM 2383 O O . SER A 1 307 ? 40.018 -34.956 37.708 1.00 30.14 307 SER A O 1
ATOM 2385 N N . VAL A 1 308 ? 39.540 -36.325 36.079 1.00 31.80 308 VAL A N 1
ATOM 2386 C CA . VAL A 1 308 ? 39.684 -37.112 34.821 1.00 31.80 308 VAL A CA 1
ATOM 2387 C C . VAL A 1 308 ? 38.407 -37.982 34.640 1.00 31.80 308 VAL A C 1
ATOM 2389 O O . VAL A 1 308 ? 37.934 -38.553 35.614 1.00 31.80 308 VAL A O 1
ATOM 2392 N N . SER A 1 309 ? 37.653 -37.906 33.533 1.00 30.66 309 SER A N 1
ATOM 2393 C CA . SER A 1 309 ? 37.709 -38.702 32.276 1.00 30.66 309 SER A CA 1
ATOM 2394 C C . SER A 1 309 ? 37.528 -40.236 32.364 1.00 30.66 309 SER A C 1
ATOM 2396 O O . SER A 1 309 ? 38.334 -40.936 32.961 1.00 30.66 309 SER A O 1
ATOM 2398 N N . SER A 1 310 ? 36.516 -40.741 31.647 1.00 37.25 310 SER A N 1
ATOM 2399 C CA . SER A 1 310 ? 36.459 -42.010 30.877 1.00 37.25 310 SER A CA 1
ATOM 2400 C C . SER A 1 310 ? 35.440 -41.752 29.739 1.00 37.25 310 SER A C 1
ATOM 2402 O O . SER A 1 310 ? 34.452 -41.060 29.980 1.00 37.25 310 SER A O 1
ATOM 2404 N N . GLU A 1 311 ? 35.718 -41.976 28.447 1.00 36.91 311 GLU A N 1
ATOM 2405 C CA . GLU A 1 311 ? 35.962 -43.260 27.742 1.00 36.91 311 GLU A CA 1
ATOM 2406 C C . GLU A 1 311 ? 34.695 -44.145 27.774 1.00 36.91 311 GLU A C 1
ATOM 2408 O O . GLU A 1 311 ? 34.153 -44.375 28.849 1.00 36.91 311 GLU A O 1
ATOM 2413 N N . GLU A 1 312 ? 34.101 -44.620 26.667 1.00 38.66 312 GLU A N 1
ATOM 2414 C CA . GLU A 1 312 ? 34.515 -44.776 25.246 1.00 38.66 312 GLU A CA 1
ATOM 2415 C C . GLU A 1 312 ? 33.511 -44.063 24.280 1.00 38.66 312 GLU A C 1
ATOM 2417 O O . GLU A 1 312 ? 32.398 -43.732 24.679 1.00 38.66 312 GLU A O 1
ATOM 2422 N N . GLU A 1 313 ? 33.855 -43.571 23.076 1.00 38.31 313 GLU A N 1
ATOM 2423 C CA . GLU A 1 313 ? 34.126 -44.278 21.793 1.00 38.31 313 GLU A CA 1
ATOM 2424 C C . GLU A 1 313 ? 32.996 -45.243 21.313 1.00 38.31 313 GLU A C 1
ATOM 2426 O O . GLU A 1 313 ? 32.469 -46.014 22.100 1.00 38.31 313 GLU A O 1
ATOM 2431 N N . ASN A 1 314 ? 32.572 -45.317 20.031 1.00 33.44 314 ASN A N 1
ATOM 2432 C CA . ASN A 1 314 ? 32.768 -44.457 18.843 1.00 33.44 314 ASN A CA 1
ATOM 2433 C C . ASN A 1 314 ? 31.780 -44.842 17.690 1.00 33.44 314 ASN A C 1
ATOM 2435 O O . ASN A 1 314 ? 31.298 -45.970 17.650 1.00 33.44 314 ASN A O 1
ATOM 2439 N N . ARG A 1 315 ? 31.640 -43.968 16.670 1.00 32.62 315 ARG A N 1
ATOM 2440 C CA . ARG A 1 315 ? 31.136 -44.204 15.281 1.00 32.62 315 ARG A CA 1
ATOM 2441 C C . ARG A 1 315 ? 29.631 -44.465 15.071 1.00 32.62 315 ARG A C 1
ATOM 2443 O O . ARG A 1 315 ? 28.954 -45.006 15.925 1.00 32.62 315 ARG A O 1
ATOM 2450 N N . SER A 1 316 ? 29.067 -44.213 13.879 1.00 33.28 316 SER A N 1
ATOM 2451 C CA . SER A 1 316 ? 29.324 -43.148 12.879 1.00 33.28 316 SER A CA 1
ATOM 2452 C C . SER A 1 316 ? 28.148 -43.072 11.882 1.00 33.28 316 SER A C 1
ATOM 2454 O O . SER A 1 316 ? 27.425 -44.043 11.681 1.00 33.28 316 SER A O 1
ATOM 2456 N N . ALA A 1 317 ? 27.979 -41.914 11.247 1.00 33.19 317 ALA A N 1
ATOM 2457 C CA . ALA A 1 317 ? 26.868 -41.518 10.381 1.00 33.19 317 ALA A CA 1
ATOM 2458 C C . ALA A 1 317 ? 26.491 -42.465 9.216 1.00 33.19 317 ALA A C 1
ATOM 2460 O O . ALA A 1 317 ? 27.369 -42.959 8.504 1.00 33.19 317 ALA A O 1
ATOM 2461 N N . LYS A 1 318 ? 25.192 -42.469 8.852 1.00 30.52 318 LYS A N 1
ATOM 2462 C CA . LYS A 1 318 ? 24.763 -41.889 7.557 1.00 30.52 318 LYS A CA 1
ATOM 2463 C C . LYS A 1 318 ? 23.257 -41.584 7.424 1.00 30.52 318 LYS A C 1
ATOM 2465 O O . LYS A 1 318 ? 22.417 -42.412 7.728 1.00 30.52 318 LYS A O 1
ATOM 2470 N N . HIS A 1 319 ? 23.003 -40.381 6.901 1.00 32.69 319 HIS A N 1
ATOM 2471 C CA . HIS A 1 319 ? 21.996 -39.943 5.917 1.00 32.69 319 HIS A CA 1
ATOM 2472 C C . HIS A 1 319 ? 20.675 -40.703 5.648 1.00 32.69 319 HIS A C 1
ATOM 2474 O O . HIS A 1 319 ? 20.653 -41.906 5.423 1.00 32.69 319 HIS A O 1
ATOM 2480 N N . SER A 1 320 ? 19.677 -39.865 5.317 1.00 29.55 320 SER A N 1
ATOM 2481 C CA . SER A 1 320 ? 18.521 -40.099 4.428 1.00 29.55 320 SER A CA 1
ATOM 2482 C C . SER A 1 320 ? 17.214 -40.566 5.080 1.00 29.55 320 SER A C 1
ATOM 2484 O O . SER A 1 320 ? 17.017 -41.744 5.356 1.00 29.55 320 SER A O 1
ATOM 2486 N N . SER A 1 321 ? 16.278 -39.623 5.220 1.00 34.53 321 SER A N 1
ATOM 2487 C CA . SER A 1 321 ? 14.860 -39.889 5.495 1.00 34.53 321 SER A CA 1
ATOM 2488 C C . SER A 1 321 ? 14.118 -40.221 4.195 1.00 34.53 321 SER A C 1
ATOM 2490 O O . SER A 1 321 ? 14.363 -39.581 3.172 1.00 34.53 321 SER A O 1
ATOM 2492 N N . THR A 1 322 ? 13.197 -41.186 4.235 1.00 31.14 322 THR A N 1
ATOM 2493 C CA . THR A 1 322 ? 12.493 -41.713 3.049 1.00 31.14 322 THR A CA 1
ATOM 2494 C C . THR A 1 322 ? 10.989 -41.446 3.130 1.00 31.14 322 THR A C 1
ATOM 2496 O O . THR A 1 322 ? 10.362 -41.787 4.130 1.00 31.14 322 THR A O 1
ATOM 2499 N N . THR A 1 323 ? 10.403 -40.891 2.067 1.00 36.97 323 THR A N 1
ATOM 2500 C CA . THR A 1 323 ? 8.950 -40.665 1.925 1.00 36.97 323 THR A CA 1
ATOM 2501 C C . THR A 1 323 ? 8.225 -41.922 1.435 1.00 36.97 323 THR A C 1
ATOM 2503 O O . THR A 1 323 ? 8.697 -42.566 0.496 1.00 36.97 323 THR A O 1
ATOM 2506 N N . PRO A 1 324 ? 7.078 -42.274 2.040 1.00 43.03 324 PRO A N 1
ATOM 2507 C CA . PRO A 1 324 ? 5.850 -42.549 1.259 1.00 43.03 324 PRO A CA 1
ATOM 2508 C C . PRO A 1 324 ? 4.546 -42.125 1.999 1.00 43.03 324 PRO A C 1
ATOM 2510 O O . PRO A 1 324 ? 4.601 -41.890 3.200 1.00 43.03 324 PRO A O 1
ATOM 2513 N N . LEU A 1 325 ? 3.317 -42.094 1.450 1.00 31.91 325 LEU A N 1
ATOM 2514 C CA . LEU A 1 325 ? 2.703 -41.880 0.112 1.00 31.91 325 LEU A CA 1
ATOM 2515 C C . LEU A 1 325 ? 1.161 -42.012 0.300 1.00 31.91 325 LEU A C 1
ATOM 2517 O O . LEU A 1 325 ? 0.768 -42.979 0.943 1.00 31.91 325 LEU A O 1
ATOM 2521 N N . TYR A 1 326 ? 0.330 -41.176 -0.361 1.00 29.73 326 TYR A N 1
ATOM 2522 C CA . TYR A 1 326 ? -1.124 -41.399 -0.660 1.00 29.73 326 TYR A CA 1
ATOM 2523 C C . TYR A 1 326 ? -2.090 -41.489 0.570 1.00 29.73 326 TYR A C 1
ATOM 2525 O O . TYR A 1 326 ? -1.639 -41.778 1.670 1.00 29.73 326 TYR A O 1
ATOM 2533 N N . VAL A 1 327 ? -3.415 -41.226 0.550 1.00 32.25 327 VAL A N 1
ATOM 2534 C CA . VAL A 1 327 ? -4.475 -40.754 -0.407 1.00 32.25 327 VAL A CA 1
ATOM 2535 C C . VAL A 1 327 ? -5.494 -39.870 0.407 1.00 32.25 327 VAL A C 1
ATOM 2537 O O . VAL A 1 327 ? -5.115 -39.466 1.503 1.00 32.25 327 VAL A O 1
ATOM 2540 N N . GLU A 1 328 ? -6.728 -39.444 0.054 1.00 29.83 328 GLU A N 1
ATOM 2541 C CA . GLU A 1 328 ? -7.754 -39.817 -0.956 1.00 29.83 328 GLU A CA 1
ATOM 2542 C C . GLU A 1 328 ? -8.790 -38.679 -1.201 1.00 29.83 328 GLU A C 1
ATOM 2544 O O . GLU A 1 328 ? -8.949 -37.823 -0.332 1.00 29.83 328 GLU A O 1
ATOM 2549 N N . GLY A 1 329 ? -9.560 -38.732 -2.306 1.00 29.30 329 GLY A N 1
ATOM 2550 C CA . GLY A 1 329 ? -10.812 -37.962 -2.535 1.00 29.30 329 GLY A CA 1
ATOM 2551 C C . GLY A 1 329 ? -10.696 -36.815 -3.566 1.00 29.30 329 GLY A C 1
ATOM 2552 O O . GLY A 1 329 ? -9.772 -36.017 -3.460 1.00 29.30 329 GLY A O 1
ATOM 2553 N N . LEU A 1 330 ? -11.474 -36.703 -4.663 1.00 33.34 330 LEU A N 1
ATOM 2554 C CA . LEU A 1 330 ? -12.944 -36.759 -4.910 1.00 33.34 330 LEU A CA 1
ATOM 2555 C C . LEU A 1 330 ? -13.708 -35.500 -4.423 1.00 33.34 330 LEU A C 1
ATOM 2557 O O . LEU A 1 330 ? -13.450 -35.060 -3.309 1.00 33.34 330 LEU A O 1
ATOM 2561 N N . SER A 1 331 ? -14.702 -34.927 -5.129 1.00 30.91 331 SER A N 1
ATOM 2562 C CA . SER A 1 331 ? -15.194 -35.047 -6.531 1.00 30.91 331 SER A CA 1
ATOM 2563 C C . SER A 1 331 ? -16.349 -34.027 -6.764 1.00 30.91 331 SER A C 1
ATOM 2565 O O . SER A 1 331 ? -16.899 -33.566 -5.767 1.00 30.91 331 SER A O 1
ATOM 2567 N N . GLU A 1 332 ? -16.730 -33.744 -8.030 1.00 31.81 332 GLU A N 1
ATOM 2568 C CA . GLU A 1 332 ? -17.955 -33.010 -8.479 1.00 31.81 332 GLU A CA 1
ATOM 2569 C C . GLU A 1 332 ? -18.133 -31.546 -7.954 1.00 31.81 332 GLU A C 1
ATOM 2571 O O . GLU A 1 332 ? -17.511 -31.142 -6.978 1.00 31.81 332 GLU A O 1
ATOM 2576 N N . ASP A 1 333 ? -18.932 -30.617 -8.503 1.00 29.52 333 ASP A N 1
ATOM 2577 C CA . ASP A 1 333 ? -19.495 -30.348 -9.850 1.00 29.52 333 ASP A CA 1
ATOM 2578 C C . ASP A 1 333 ? -19.956 -28.850 -9.874 1.00 29.52 333 ASP A C 1
ATOM 2580 O O . ASP A 1 333 ? -19.851 -28.177 -8.849 1.00 29.52 333 ASP A O 1
ATOM 2584 N N . SER A 1 334 ? -20.564 -28.227 -10.900 1.00 34.28 334 SER A N 1
ATOM 2585 C CA . SER A 1 334 ? -20.508 -28.279 -12.382 1.00 34.28 334 SER A CA 1
ATOM 2586 C C . SER A 1 334 ? -21.826 -27.701 -12.954 1.00 34.28 334 SER A C 1
ATOM 2588 O O . SER A 1 334 ? -22.887 -28.018 -12.424 1.00 34.28 334 SER A O 1
ATOM 2590 N N . ASN A 1 335 ? -21.771 -26.939 -14.064 1.00 36.38 335 ASN A N 1
ATOM 2591 C CA . ASN A 1 335 ? -22.922 -26.456 -14.876 1.00 36.38 335 ASN A CA 1
ATOM 2592 C C . ASN A 1 335 ? -23.951 -25.518 -14.165 1.00 36.38 335 ASN A C 1
ATOM 2594 O O . ASN A 1 335 ? -23.981 -25.447 -12.943 1.00 36.38 335 ASN A O 1
ATOM 2598 N N . GLN A 1 336 ? -24.867 -24.775 -14.818 1.00 32.16 336 GLN A N 1
ATOM 2599 C CA . GLN A 1 336 ? -24.929 -24.066 -16.125 1.00 32.16 336 GLN A CA 1
ATOM 2600 C C . GLN A 1 336 ? -26.126 -23.076 -16.097 1.00 32.16 336 GLN A C 1
ATOM 2602 O O . GLN A 1 336 ? -27.172 -23.456 -15.582 1.00 32.16 336 GLN A O 1
ATOM 2607 N N . GLU A 1 337 ? -26.006 -21.907 -16.759 1.00 31.14 337 GLU A N 1
ATOM 2608 C CA . GLU A 1 337 ? -27.126 -21.033 -17.232 1.00 31.14 337 GLU A CA 1
ATOM 2609 C C . GLU A 1 337 ? -28.107 -20.539 -16.118 1.00 31.14 337 GLU A C 1
ATOM 2611 O O . GLU A 1 337 ? -27.884 -20.820 -14.946 1.00 31.14 337 GLU A O 1
ATOM 2616 N N . LEU A 1 338 ? -29.146 -19.704 -16.293 1.00 33.84 338 LEU A N 1
ATOM 2617 C CA . LEU A 1 338 ? -29.730 -18.867 -17.369 1.00 33.84 338 LEU A CA 1
ATOM 2618 C C . LEU A 1 338 ? -30.263 -17.580 -16.653 1.00 33.84 338 LEU A C 1
ATOM 2620 O O . LEU A 1 338 ? -30.601 -17.661 -15.476 1.00 33.84 338 LEU A O 1
ATOM 2624 N N . GLU A 1 339 ? -30.217 -16.349 -17.177 1.00 32.84 339 GLU A N 1
ATOM 2625 C CA . GLU A 1 339 ? -31.235 -15.639 -17.994 1.00 32.84 339 GLU A CA 1
ATOM 2626 C C . GLU A 1 339 ? -30.668 -14.224 -18.291 1.00 32.84 339 GLU A C 1
ATOM 2628 O O . GLU A 1 339 ? -30.008 -13.642 -17.433 1.00 32.84 339 GLU A O 1
ATOM 2633 N N . THR A 1 340 ? -30.693 -13.667 -19.507 1.00 26.88 340 THR A N 1
ATOM 2634 C CA . THR A 1 340 ? -31.824 -13.289 -20.389 1.00 26.88 340 THR A CA 1
ATOM 2635 C C . THR A 1 340 ? -32.540 -12.002 -19.959 1.00 26.88 340 THR A C 1
ATOM 2637 O O . THR A 1 340 ? -33.425 -12.029 -19.112 1.00 26.88 340 THR A O 1
ATOM 2640 N N . LEU A 1 341 ? -32.234 -10.888 -20.639 1.00 31.73 341 LEU A N 1
ATOM 2641 C CA . LEU A 1 341 ? -33.162 -9.761 -20.814 1.00 31.73 341 LEU A CA 1
ATOM 2642 C C . LEU A 1 341 ? -32.808 -8.966 -22.086 1.00 31.73 341 LEU A C 1
ATOM 2644 O O . LEU A 1 341 ? -31.830 -8.222 -22.115 1.00 31.73 341 LEU A O 1
ATOM 2648 N N . GLU A 1 342 ? -33.604 -9.134 -23.144 1.00 29.56 342 GLU A N 1
ATOM 2649 C CA . GLU A 1 342 ? -33.548 -8.310 -24.361 1.00 29.56 342 GLU A CA 1
ATOM 2650 C C . GLU A 1 342 ? -34.522 -7.127 -24.282 1.00 29.56 342 GLU A C 1
ATOM 2652 O O . GLU A 1 342 ? -35.644 -7.276 -23.797 1.00 29.56 342 GLU A O 1
ATOM 2657 N N . SER A 1 343 ? -34.117 -5.981 -24.838 1.00 30.62 343 SER A N 1
ATOM 2658 C CA . SER A 1 343 ? -34.959 -4.911 -25.416 1.00 30.62 343 SER A CA 1
ATOM 2659 C C . SER A 1 343 ? -34.005 -3.902 -26.081 1.00 30.62 343 SER A C 1
ATOM 2661 O O . SER A 1 343 ? -33.187 -3.299 -25.395 1.00 30.62 343 SER A O 1
ATOM 2663 N N . SER A 1 344 ? -33.873 -3.893 -27.414 1.00 30.92 344 SER A N 1
ATOM 2664 C CA . SER A 1 344 ? -34.658 -3.071 -28.368 1.00 30.92 344 SER A CA 1
ATOM 2665 C C . SER A 1 344 ? -34.415 -1.557 -28.232 1.00 30.92 344 SER A C 1
ATOM 2667 O O . SER A 1 344 ? -34.518 -1.031 -27.131 1.00 30.92 344 SER A O 1
ATOM 2669 N N . GLU A 1 345 ? -34.192 -0.757 -29.278 1.00 30.67 345 GLU A N 1
ATOM 2670 C CA . GLU A 1 345 ? -34.104 -0.971 -30.738 1.00 30.67 345 GLU A CA 1
ATOM 2671 C C . GLU A 1 345 ? -33.442 0.292 -31.353 1.00 30.67 345 GLU A C 1
ATOM 2673 O O . GLU A 1 345 ? -33.533 1.366 -30.757 1.00 30.67 345 GLU A O 1
ATOM 2678 N N . GLY A 1 346 ? -32.795 0.227 -32.530 1.00 31.39 346 GLY A N 1
ATOM 2679 C CA . GLY A 1 346 ? -32.110 1.420 -33.077 1.00 31.39 346 GLY A CA 1
ATOM 2680 C C . GLY A 1 346 ? -31.358 1.255 -34.405 1.00 31.39 346 GLY A C 1
ATOM 2681 O O . GLY A 1 346 ? -30.164 1.521 -34.470 1.00 31.39 346 GLY A O 1
ATOM 2682 N N . GLN A 1 347 ? -32.030 0.802 -35.467 1.00 36.66 347 GLN A N 1
ATOM 2683 C CA . GLN A 1 347 ? -31.405 0.442 -36.753 1.00 36.66 347 GLN A CA 1
ATOM 2684 C C . GLN A 1 347 ? -31.532 1.531 -37.846 1.00 36.66 347 GLN A C 1
ATOM 2686 O O . GLN A 1 347 ? -32.655 1.975 -38.110 1.00 36.66 347 GLN A O 1
ATOM 2691 N N . ARG A 1 348 ? -30.402 1.888 -38.503 1.00 33.50 348 ARG A N 1
ATOM 2692 C CA . ARG A 1 348 ? -30.203 2.513 -39.854 1.00 33.50 348 ARG A CA 1
ATOM 2693 C C . ARG A 1 348 ? -28.781 3.124 -39.963 1.00 33.50 348 ARG A C 1
ATOM 2695 O O . ARG A 1 348 ? -28.320 3.640 -38.955 1.00 33.50 348 ARG A O 1
ATOM 2702 N N . THR A 1 349 ? -28.055 3.174 -41.091 1.00 34.69 349 THR A N 1
ATOM 2703 C CA . THR A 1 349 ? -28.125 2.480 -42.408 1.00 34.69 349 THR A CA 1
ATOM 2704 C C . THR A 1 349 ? -26.774 2.623 -43.141 1.00 34.69 349 THR A C 1
ATOM 2706 O O . THR A 1 349 ? -26.165 3.681 -43.039 1.00 34.69 349 THR A O 1
ATOM 2709 N N . ASP A 1 350 ? -26.383 1.559 -43.850 1.00 35.22 350 ASP A N 1
ATOM 2710 C CA . ASP A 1 350 ? -25.575 1.358 -45.083 1.00 35.22 350 ASP A CA 1
ATOM 2711 C C . ASP A 1 350 ? -24.903 2.544 -45.833 1.00 35.22 350 ASP A C 1
ATOM 2713 O O . ASP A 1 350 ? -25.431 3.655 -45.838 1.00 35.22 350 ASP A O 1
ATOM 2717 N N . ASP A 1 351 ? -23.840 2.251 -46.616 1.00 35.97 351 ASP A N 1
ATOM 2718 C CA . ASP A 1 351 ? -23.424 3.064 -47.789 1.00 35.97 351 ASP A CA 1
ATOM 2719 C C . ASP A 1 351 ? -22.256 4.089 -47.595 1.00 35.97 351 ASP A C 1
ATOM 2721 O O . ASP A 1 351 ? -22.392 4.934 -46.717 1.00 35.97 351 ASP A O 1
ATOM 2725 N N . ASP A 1 352 ? -21.133 4.251 -48.325 1.00 34.03 352 ASP A N 1
ATOM 2726 C CA . ASP A 1 352 ? -20.377 3.499 -49.355 1.0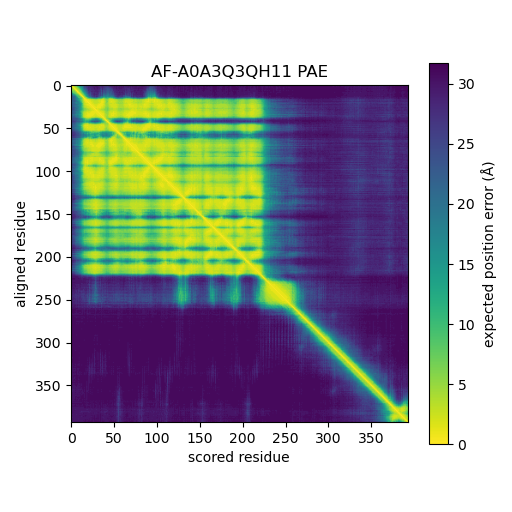0 34.03 352 ASP A CA 1
ATOM 2727 C C . ASP A 1 352 ? -18.873 3.896 -49.265 1.00 34.03 352 ASP A C 1
ATOM 2729 O O . ASP A 1 352 ? -18.501 4.839 -48.559 1.00 34.03 352 ASP A O 1
ATOM 2733 N N . SER A 1 353 ? -17.987 3.236 -50.019 1.00 48.06 353 SER A N 1
ATOM 2734 C CA . SER A 1 353 ? -16.555 3.555 -50.111 1.00 48.06 353 SER A CA 1
ATOM 2735 C C . SER A 1 353 ? -16.195 4.510 -51.262 1.00 48.06 353 SER A C 1
ATOM 2737 O O . SER A 1 353 ? -16.620 4.321 -52.401 1.00 48.06 353 SER A O 1
ATOM 2739 N N . VAL A 1 354 ? -15.284 5.460 -51.010 1.00 35.53 354 VAL A N 1
ATOM 2740 C CA . VAL A 1 354 ? -14.494 6.135 -52.060 1.00 35.53 354 VAL A CA 1
ATOM 2741 C C . VAL A 1 354 ? -13.039 6.277 -51.605 1.00 35.53 354 VAL A C 1
ATOM 2743 O O . VAL A 1 354 ? -12.761 6.645 -50.467 1.00 35.53 354 VAL A O 1
ATOM 2746 N N . LYS A 1 355 ? -12.099 6.005 -52.518 1.00 42.59 355 LYS A N 1
ATOM 2747 C CA . LYS A 1 355 ? -10.653 6.212 -52.349 1.00 42.59 355 LYS A CA 1
ATOM 2748 C C . LYS A 1 355 ? -10.166 7.254 -53.358 1.00 42.59 355 LYS A C 1
ATOM 2750 O O . LYS A 1 355 ? -10.272 7.013 -54.559 1.00 42.59 355 LYS A O 1
ATOM 2755 N N . THR A 1 356 ? -9.517 8.315 -52.885 1.00 36.50 356 THR A N 1
ATOM 2756 C CA . THR A 1 356 ? -8.745 9.266 -53.711 1.00 36.50 356 THR A CA 1
ATOM 2757 C C . THR A 1 356 ? -7.490 9.744 -52.974 1.00 36.50 356 THR A C 1
ATOM 2759 O O . THR A 1 356 ? -7.360 9.538 -51.771 1.00 36.50 356 THR A O 1
ATOM 2762 N N . GLU A 1 357 ? -6.529 10.285 -53.723 1.00 33.19 357 GLU A N 1
ATOM 2763 C CA . GLU A 1 357 ? -5.148 10.521 -53.276 1.00 33.19 357 GLU A CA 1
ATOM 2764 C C . GLU A 1 357 ? -4.898 11.941 -52.730 1.00 33.19 357 GLU A C 1
ATOM 2766 O O . GLU A 1 357 ? -5.759 12.817 -52.783 1.00 33.19 357 GLU A O 1
ATOM 2771 N N . CYS A 1 358 ? -3.701 12.141 -52.174 1.00 35.16 358 CYS A N 1
ATOM 2772 C CA . CYS A 1 358 ? -3.302 13.321 -51.412 1.00 35.16 358 CYS A CA 1
ATOM 2773 C C . CYS A 1 358 ? -3.239 14.617 -52.238 1.00 35.16 358 CYS A C 1
ATOM 2775 O O . CYS A 1 358 ? -2.618 14.652 -53.301 1.00 35.16 358 CYS A O 1
ATOM 2777 N N . ILE A 1 359 ? -3.710 15.717 -51.646 1.00 29.14 359 ILE A N 1
ATOM 2778 C CA . ILE A 1 359 ? -3.212 17.076 -51.902 1.00 29.14 359 ILE A CA 1
ATOM 2779 C C . ILE A 1 359 ? -2.935 17.719 -50.538 1.00 29.14 359 ILE A C 1
ATOM 2781 O O . ILE A 1 359 ? -3.674 17.496 -49.584 1.00 29.14 359 ILE A O 1
ATOM 2785 N N . SER A 1 360 ? -1.851 18.483 -50.445 1.00 38.66 360 SER A N 1
ATOM 2786 C CA . SER A 1 360 ? -1.435 19.226 -49.254 1.00 38.66 360 SER A CA 1
ATOM 2787 C C . SER A 1 360 ? -1.538 20.728 -49.499 1.00 38.66 360 SER A C 1
ATOM 2789 O O . SER A 1 360 ? -0.992 21.167 -50.513 1.00 38.66 360 SER A O 1
ATOM 2791 N N . LEU A 1 361 ? -2.110 21.493 -48.562 1.00 32.31 361 LEU A N 1
ATOM 2792 C CA . LEU A 1 361 ? -1.583 22.792 -48.109 1.00 32.31 361 LEU A CA 1
ATOM 2793 C C . LEU A 1 361 ? -2.425 23.405 -46.976 1.00 32.31 361 LEU A C 1
ATOM 2795 O O . LEU A 1 361 ? -3.606 23.101 -46.857 1.00 32.31 361 LEU A O 1
ATOM 2799 N N . GLU A 1 362 ? -1.760 24.313 -46.255 1.00 32.53 362 GLU A N 1
ATOM 2800 C CA . GLU A 1 362 ? -2.292 25.389 -45.403 1.00 32.53 362 GLU A CA 1
ATOM 2801 C C . GLU A 1 362 ? -3.025 25.030 -44.094 1.00 32.53 362 GLU A C 1
ATOM 2803 O O . GLU A 1 362 ? -3.547 23.937 -43.888 1.00 32.53 362 GLU A O 1
ATOM 2808 N N . GLU A 1 363 ? -2.914 25.968 -43.151 1.00 45.09 363 GLU A N 1
ATOM 2809 C CA . GLU A 1 363 ? -3.311 25.868 -41.745 1.00 45.09 363 GLU A CA 1
ATOM 2810 C C . GLU A 1 363 ? -4.693 26.518 -41.570 1.00 45.09 363 GLU A C 1
ATOM 2812 O O . GLU A 1 363 ? -4.882 27.662 -41.983 1.00 45.09 363 GLU A O 1
ATOM 2817 N N . GLU A 1 364 ? -5.650 25.823 -40.947 1.00 37.41 364 GLU A N 1
ATOM 2818 C CA . GLU A 1 364 ? -6.916 26.432 -40.514 1.00 37.41 364 GLU A CA 1
ATOM 2819 C C . GLU A 1 364 ? -6.843 26.780 -39.019 1.00 37.41 364 GLU A C 1
ATOM 2821 O O . GLU A 1 364 ? -6.446 25.960 -38.189 1.00 37.41 364 GLU A O 1
ATOM 2826 N N . GLU A 1 365 ? -7.196 28.021 -38.681 1.00 43.66 365 GLU A N 1
ATOM 2827 C CA . GLU A 1 365 ? -7.197 28.543 -37.312 1.00 43.66 365 GLU A CA 1
ATOM 2828 C C . GLU A 1 365 ? -8.414 27.996 -36.538 1.00 43.66 365 GLU A C 1
ATOM 2830 O O . GLU A 1 365 ? -9.556 28.277 -36.904 1.00 43.66 365 GLU A O 1
ATOM 2835 N N . GLU A 1 366 ? -8.209 27.243 -35.450 1.00 41.41 366 GLU A N 1
ATOM 2836 C CA . GLU A 1 366 ? -9.325 26.836 -34.579 1.00 41.41 366 GLU A CA 1
ATOM 2837 C C . GLU A 1 366 ? -9.875 28.037 -33.784 1.00 41.41 366 GLU A C 1
ATOM 2839 O O . GLU A 1 366 ? -9.138 28.740 -33.086 1.00 41.41 366 GLU A O 1
ATOM 2844 N N . GLU A 1 367 ? -11.194 28.260 -33.852 1.00 42.66 367 GLU A N 1
ATOM 2845 C CA . GLU A 1 367 ? -11.886 29.346 -33.143 1.00 42.66 367 GLU A CA 1
ATOM 2846 C C . GLU A 1 367 ? -11.850 29.154 -31.611 1.00 42.66 367 GLU A C 1
ATOM 2848 O O . GLU A 1 367 ? -12.736 28.544 -31.006 1.00 42.66 367 GLU A O 1
ATOM 2853 N N . LEU A 1 368 ? -10.835 29.723 -30.953 1.00 40.75 368 LEU A N 1
ATOM 2854 C CA . LEU A 1 368 ? -10.744 29.770 -29.491 1.00 40.75 368 LEU A CA 1
ATOM 2855 C C . LEU A 1 368 ? -11.943 30.505 -28.868 1.00 40.75 368 LEU A C 1
ATOM 2857 O O . LEU A 1 368 ? -12.256 31.647 -29.214 1.00 40.75 368 LEU A O 1
ATOM 2861 N N . SER A 1 369 ? -12.604 29.857 -27.902 1.00 40.97 369 SER A N 1
ATOM 2862 C CA . SER A 1 369 ? -13.831 30.402 -27.311 1.00 40.97 369 SER A CA 1
ATOM 2863 C C . SER A 1 369 ? -13.573 31.672 -26.471 1.00 40.97 369 SER A C 1
ATOM 2865 O O . SER A 1 369 ? -12.536 31.763 -25.807 1.00 40.97 369 SER A O 1
ATOM 2867 N N . PRO A 1 370 ? -14.508 32.647 -26.402 1.00 46.31 370 PRO A N 1
ATOM 2868 C CA . PRO A 1 370 ? -14.236 33.967 -25.808 1.00 46.31 370 PRO A CA 1
ATOM 2869 C C . PRO A 1 370 ? -14.128 34.030 -24.270 1.00 46.31 370 PRO A C 1
ATOM 2871 O O . PRO A 1 370 ? -14.321 35.111 -23.707 1.00 46.31 370 PRO A O 1
ATOM 2874 N N . TYR A 1 371 ? -13.913 32.904 -23.577 1.00 50.03 371 TYR A N 1
ATOM 2875 C CA . TYR A 1 371 ? -14.051 32.806 -22.115 1.00 50.03 371 TYR A CA 1
ATOM 2876 C C . TYR A 1 371 ? -12.836 32.275 -21.336 1.00 50.03 371 TYR A C 1
ATOM 2878 O O . TYR A 1 371 ? -12.717 32.631 -20.166 1.00 50.03 371 TYR A O 1
ATOM 2886 N N . ASP A 1 372 ? -11.910 31.534 -21.956 1.00 49.50 372 ASP A N 1
ATOM 2887 C CA . ASP A 1 372 ? -10.736 30.946 -21.276 1.00 49.50 372 ASP A CA 1
ATOM 2888 C C . ASP A 1 372 ? -9.413 31.640 -21.654 1.00 49.50 372 ASP A C 1
ATOM 2890 O O . ASP A 1 372 ? -8.420 31.021 -22.030 1.00 49.50 372 ASP A O 1
ATOM 2894 N N . SER A 1 373 ? -9.390 32.971 -21.547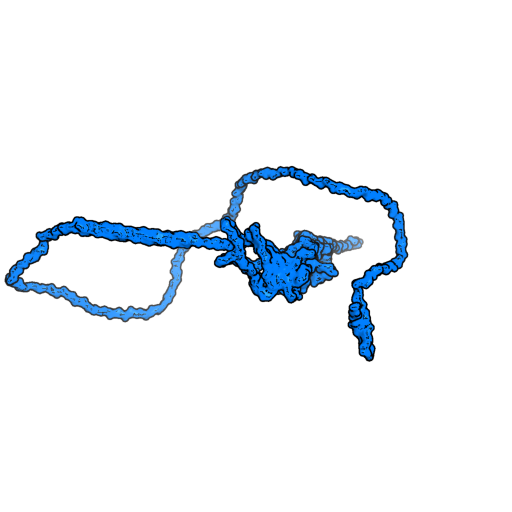 1.00 49.09 373 SER A N 1
ATOM 2895 C CA . SER A 1 373 ? -8.163 33.766 -21.671 1.00 49.09 373 SER A CA 1
ATOM 2896 C C . SER A 1 373 ? -8.174 34.950 -20.697 1.00 49.09 373 SER A C 1
ATOM 2898 O O . SER A 1 373 ? -8.982 35.873 -20.855 1.00 49.09 373 SER A O 1
ATOM 2900 N N . PRO A 1 374 ? -7.285 34.974 -19.685 1.00 54.16 374 PRO A N 1
ATOM 2901 C CA . PRO A 1 374 ? -7.014 36.182 -18.919 1.00 54.16 374 PRO A CA 1
ATOM 2902 C C . PRO A 1 374 ? -6.369 37.219 -19.845 1.00 54.16 374 PRO A C 1
ATOM 2904 O O . PRO A 1 374 ? -5.250 37.025 -20.315 1.00 54.16 374 PRO A O 1
ATOM 2907 N N . GLN A 1 375 ? -7.058 38.334 -20.099 1.00 54.53 375 GLN A N 1
ATOM 2908 C CA . GLN A 1 375 ? -6.487 39.441 -20.869 1.00 54.53 375 GLN A CA 1
ATOM 2909 C C . GLN A 1 375 ? -5.411 40.153 -20.039 1.00 54.53 375 GLN A C 1
ATOM 2911 O O . GLN A 1 375 ? -5.689 41.087 -19.284 1.00 54.53 375 GLN A O 1
ATOM 2916 N N . VAL A 1 376 ? -4.174 39.671 -20.168 1.00 59.94 376 VAL A N 1
ATOM 2917 C CA . VAL A 1 376 ? -2.976 40.326 -19.645 1.00 59.94 376 VAL A CA 1
ATOM 2918 C C . VAL A 1 376 ? -2.658 41.516 -20.540 1.00 59.94 376 VAL A C 1
ATOM 2920 O O . VAL A 1 376 ? -2.362 41.355 -21.723 1.00 59.94 376 VAL A O 1
ATOM 2923 N N . MET A 1 377 ? -2.711 42.720 -19.976 1.00 71.88 377 MET A N 1
ATOM 2924 C CA . MET A 1 377 ? -2.296 43.939 -20.662 1.00 71.88 377 MET A CA 1
ATOM 2925 C C . MET A 1 377 ? -1.017 44.461 -20.013 1.00 71.88 377 MET A C 1
ATOM 2927 O O . MET A 1 377 ? -0.973 44.673 -18.801 1.00 71.88 377 MET A O 1
ATOM 2931 N N . GLN A 1 378 ? 0.027 44.680 -20.812 1.00 71.25 378 GLN A N 1
ATOM 2932 C CA . GLN A 1 378 ? 1.230 45.354 -20.331 1.00 71.25 378 GLN A CA 1
ATOM 2933 C C . GLN A 1 378 ? 0.959 46.856 -20.202 1.00 71.25 378 GLN A C 1
ATOM 2935 O O . GLN A 1 378 ? 0.497 47.500 -21.146 1.00 71.25 378 GLN A O 1
ATOM 2940 N N . VAL A 1 379 ? 1.243 47.404 -19.023 1.00 77.44 379 VAL A N 1
ATOM 2941 C CA . VAL A 1 379 ? 1.055 48.815 -18.677 1.00 77.44 379 VAL A CA 1
ATOM 2942 C C . VAL A 1 379 ? 2.418 49.424 -18.362 1.00 77.44 379 VAL A C 1
ATOM 2944 O O . VAL A 1 379 ? 3.157 48.896 -17.534 1.00 77.44 379 VAL A O 1
ATOM 2947 N N . ASP A 1 380 ? 2.738 50.528 -19.033 1.00 82.88 380 ASP A N 1
ATOM 2948 C CA . ASP A 1 380 ? 3.921 51.352 -18.761 1.00 82.88 380 ASP A CA 1
ATOM 2949 C C . ASP A 1 380 ? 3.712 52.127 -17.448 1.00 82.88 380 ASP A C 1
ATOM 2951 O O . ASP A 1 380 ? 2.723 52.855 -17.302 1.00 82.88 380 ASP A O 1
ATOM 2955 N N . MET A 1 381 ? 4.617 51.951 -16.483 1.00 80.00 381 MET A N 1
ATOM 2956 C CA . MET A 1 381 ? 4.606 52.671 -15.200 1.00 80.00 381 MET A CA 1
ATOM 2957 C C . MET A 1 381 ? 5.431 53.971 -15.228 1.00 80.00 381 MET A C 1
ATOM 2959 O O . MET A 1 381 ? 5.383 54.743 -14.267 1.00 80.00 381 MET A O 1
ATOM 2963 N N . GLY A 1 382 ? 6.164 54.235 -16.312 1.00 72.94 382 GLY A N 1
ATOM 2964 C CA . GLY A 1 382 ? 7.142 55.314 -16.440 1.00 72.94 382 GLY A CA 1
ATOM 2965 C C . GLY A 1 382 ? 8.569 54.793 -16.641 1.00 72.94 382 GLY A C 1
ATOM 2966 O O . GLY A 1 382 ? 8.885 53.649 -16.323 1.00 72.94 382 GLY A O 1
ATOM 2967 N N . ASP A 1 383 ? 9.430 55.646 -17.205 1.00 72.12 383 ASP A N 1
ATOM 2968 C CA . ASP A 1 383 ? 10.837 55.376 -17.569 1.00 72.12 383 ASP A CA 1
ATOM 2969 C C . ASP A 1 383 ? 11.098 54.121 -18.443 1.00 72.12 383 ASP A C 1
ATOM 2971 O O . ASP A 1 383 ? 12.250 53.812 -18.750 1.00 72.12 383 ASP A O 1
ATOM 2975 N N . GLY A 1 384 ? 10.043 53.466 -18.948 1.00 75.62 384 GLY A N 1
ATOM 2976 C CA . GLY A 1 384 ? 10.104 52.293 -19.826 1.00 75.62 384 GLY A CA 1
ATOM 2977 C C . GLY A 1 384 ? 9.902 50.945 -19.124 1.00 75.62 384 GLY A C 1
ATOM 2978 O O . GLY A 1 384 ? 10.005 49.914 -19.791 1.00 75.62 384 GLY A O 1
ATOM 2979 N N . ASP A 1 385 ? 9.601 50.930 -17.820 1.00 73.69 385 ASP A N 1
ATOM 2980 C CA . ASP A 1 385 ? 9.269 49.701 -17.093 1.00 73.69 385 ASP A CA 1
ATOM 2981 C C . ASP A 1 385 ? 7.811 49.285 -17.364 1.00 73.69 385 ASP A C 1
ATOM 2983 O O . ASP A 1 385 ? 6.846 49.888 -16.882 1.00 73.69 385 ASP A O 1
ATOM 2987 N N . MET A 1 386 ? 7.662 48.206 -18.137 1.00 83.88 386 MET A N 1
ATOM 2988 C CA . MET A 1 386 ? 6.383 47.562 -18.439 1.00 83.88 386 MET A CA 1
ATOM 2989 C C . MET A 1 386 ? 6.037 46.524 -17.366 1.00 83.88 386 MET A C 1
ATOM 2991 O O . MET A 1 386 ? 6.853 45.653 -17.060 1.00 83.88 386 MET A O 1
ATOM 2995 N N . VAL A 1 387 ? 4.805 46.547 -16.853 1.00 77.25 387 VAL A N 1
ATOM 2996 C CA . VAL A 1 387 ? 4.290 45.521 -15.928 1.00 77.25 387 VAL A CA 1
ATOM 2997 C C . VAL A 1 387 ? 2.984 44.909 -16.419 1.00 77.25 387 VAL A C 1
ATOM 2999 O O . VAL A 1 387 ? 2.147 45.575 -17.026 1.00 77.25 387 VAL A O 1
ATOM 3002 N N . GLU A 1 388 ? 2.799 43.621 -16.145 1.00 80.31 388 GLU A N 1
ATOM 3003 C CA . GLU A 1 388 ? 1.601 42.873 -16.526 1.00 80.31 388 GLU A CA 1
ATOM 3004 C C . GLU A 1 388 ? 0.447 43.143 -15.555 1.00 80.31 388 GLU A C 1
ATOM 3006 O O . GLU A 1 388 ? 0.536 42.866 -14.357 1.00 80.31 388 GLU A O 1
ATOM 3011 N N . ALA A 1 389 ? -0.654 43.684 -16.079 1.00 70.31 389 ALA A N 1
ATOM 3012 C CA . ALA A 1 389 ? -1.859 43.987 -15.323 1.00 70.31 389 ALA A CA 1
ATOM 3013 C C . ALA A 1 389 ? -3.048 43.148 -15.812 1.00 70.31 389 ALA A C 1
ATOM 3015 O O . ALA A 1 389 ? -3.333 43.063 -17.008 1.00 70.31 389 ALA A O 1
ATOM 3016 N N . TYR A 1 390 ? -3.784 42.573 -14.860 1.00 71.44 390 TYR A N 1
ATOM 3017 C CA . TYR A 1 390 ? -5.025 41.844 -15.112 1.00 71.44 390 TYR A CA 1
ATOM 3018 C C . TYR A 1 390 ? -6.215 42.802 -15.014 1.00 71.44 390 TYR A C 1
ATOM 3020 O O . TYR A 1 390 ? -6.524 43.316 -13.934 1.00 71.44 390 TYR A O 1
ATOM 3028 N N . THR A 1 391 ? -6.912 43.045 -16.124 1.00 61.16 391 THR A N 1
ATOM 3029 C CA . THR A 1 391 ? -8.121 43.880 -16.117 1.00 61.16 391 THR A CA 1
ATOM 3030 C C . THR A 1 391 ? -9.288 43.140 -15.470 1.00 61.16 391 THR A C 1
ATOM 3032 O O . THR A 1 391 ? -9.708 42.085 -15.947 1.00 61.16 391 THR A O 1
ATOM 3035 N N . LYS A 1 392 ? -9.854 43.707 -14.399 1.00 51.12 392 LYS A N 1
ATOM 3036 C CA . LYS A 1 392 ? -11.070 43.180 -13.767 1.00 51.12 392 LYS A CA 1
ATOM 3037 C C . LYS A 1 392 ? -12.313 43.649 -14.535 1.00 51.12 392 LYS A C 1
ATOM 3039 O O . LYS A 1 392 ? -12.416 44.834 -14.846 1.00 51.12 392 LYS A O 1
ATOM 3044 N N . ARG A 1 393 ? -13.214 42.709 -14.833 1.00 47.09 393 ARG A N 1
ATOM 3045 C CA . ARG A 1 393 ? -14.489 42.926 -15.541 1.00 47.09 393 ARG A CA 1
ATOM 3046 C C . ARG A 1 393 ? -15.551 43.572 -14.646 1.00 47.09 393 ARG A C 1
ATOM 3048 O O . ARG A 1 393 ? -15.498 43.321 -13.419 1.00 47.09 393 ARG A O 1
#

Foldseek 3Di:
DDDDDDPPPPPPPPDAQAFWADWEWDAEALWIKIFTDDDCVPADQKKKWKFKAWPVRDRQDIDIDSDRMDTCSVSCLVDQQQTKIKMKMWIDGPNHIHDIDIYFIEGLFPPPPGPHHHAYAFADWDWAADPLGIKIKGFDPCVVVVSVVVNLVADWKKKWKWKDPVVDTDIAIDTNPDGMGMDPNDDDDPPDFQWIKMWIWIAHPVRSGIGTYDIDDIDGPPDDVVVVVVVVVVVVVVVVVVVVVVVVVVVVVVVVVVVVPDDDDDDPDDDDDDDDDDDDDDDDDDDDDDDDDDDDDDDDDDDDDDDDDDDDDDDDDDDDDDDDDDDDDDDDDDDDDDDDDDDDDDDDDDDDDDDDDDDDDDDDDDDDDPPPDFPWDWDDPDPRDTDTDGDDD

Mean predicted aligned error: 21.16 Å

Nearest PDB structures (foldseek):
  1j7v-assembly1_R  TM=5.330E-01  e=7.880E-09  Homo sapiens
  3g9v-assembly1_A  TM=5.855E-01  e=4.378E-07  Homo sapiens
  3l5j-assembly2_B  TM=3.529E-01  e=4.877E-06  Homo sapiens
  3l5j-assembly1_A  TM=3.570E-01  e=6.042E-06  Homo sapiens
  4nkq-assembly1_A  TM=3.627E-01  e=7.486E-06  Homo sapiens

pLDDT: mean 70.61, std 24.34, range [26.88, 97.69]